Protein AF-0000000072521120 (afdb_homodimer)

Sequence (700 aa):
MDTCRVCGDGNAKTHYGVVTCFGCKGFFRRTLKRPSEYQCRHNGTCVVDRHERNSCRYCRFKRCIEVGMDPKAVRPDRDATGRHYQGRQRRSKLSNDDEGEIDAEWIRKLPVEMRTTLMQISNIDLMVGGGDVNIDGTMLYPLNFTSIRHVLEDPSVLDGKRTEMRYDSFREVEPSELQAIAHRNLISAIDWVDHLFDIMDIQNLDDKIVTVKHCFAPLMVFCFSVITAKNTNKHDIVTLCNYGYVRRDCDVRWNEPYHFGNRLAERALDELISPFRRMNIKEEEAALMKAIIIANPYIKGLSVEASETIADMRDRIQETLYHVVRETHPKEVASSRFGNLLLFIPSVMLMDTCRVCGDGNAKTHYGVVTCFGCKGFFRRTLKRPSEYQCRHNGTCVVDRHERNSCRYCRFKRCIEVGMDPKAVRPDRDATGRHYQGRQRRSKLSNDDEGEIDAEWIRKLPVEMRTTLMQISNIDLMVGGGDVNIDGTMLYPLNFTSIRHVLEDPSVLDGKRTEMRYDSFREVEPSELQAIAHRNLISAIDWVDHLFDIMDIQNLDDKIVTVKHCFAPLMVFCFSVITAKNTNKHDIVTLCNYGYVRRDCDVRWNEPYHFGNRLAERALDELISPFRRMNIKEEEAALMKAIIIANPYIKGLSVEASETIADMRDRIQETLYHVVRETHPKEVASSRFGNLLLFIPSVML

pLDDT: mean 84.59, std 17.09, range [26.22, 98.31]

Foldseek 3Di:
DDAAQQARHPPFDDDQRGTHALLLNLLLLLCLVPVPQFDDPVRLPDHRHPVCVLVGSNNSNVSCVVRPRHPVSNPDPVCVPDPVCVVVVVVVPPDPPPPPCCVPPLLVVDRPLLSVLLVLLLVLVCDLQAWQEADFLLVQDDQPDDALLRCLVPVCSCVNPQHHQDWDAPAADDQSSVRSLLNNLLVSLLSSLVSLCVSSVNDDSQQSRLLSVQLSQLLQLLVQLLCCLQPDPDQFWTITRRHHIHGQCNQVVDPPNDSCHPSSSVLSSVQGNVVCNVLVDDPSLSSLLSLLSSLALPRPPHDSSSSSSSVSSNVSSLVSNLSVLVSVDPVVCSVVVSVVSNVCSVSSSD/DDAAQQARHPPFDDAQRGTHALLLNLLLLLCLVPVPQFDDPVRLPDHRHPVCVLVGSNNSNVSCVVRPRHPVSNPDVVCVPDPVCVVVVVVVPPPPPPPPCCVPPLLVVDRPLLSVLLVLLLVLVVDLQAWQEADFLLVQDDAPDDALLVCLVPVCSCPNPQHHQDWAAPAADDQSSVRSLLRNLLVSLLSSLVSLCVSSVNDDSQQSRLLSVQLSQLLQLLVQLLCCLQPDPDLFWTITRRHHIHGQCNQVVDPPNDSCHPSSSVLSSVQGNVVCNVLVDDSSLSSLLSLLSSLALPRPPHDSSSSSSSVSVNVSSLVSNLSVLVSVDPVVCSVVSSVVSNVCSVSSSD

Structure (mmCIF, N/CA/C/O backbone):
data_AF-0000000072521120-model_v1
#
loop_
_entity.id
_entity.type
_entity.pdbx_description
1 polymer 'Zinc finger, C4 type'
#
loop_
_atom_site.group_PDB
_atom_site.id
_atom_site.type_symbol
_atom_site.label_atom_id
_atom_site.label_alt_id
_atom_site.label_comp_id
_atom_site.label_asym_id
_atom_site.label_entity_id
_atom_site.label_seq_id
_atom_site.pdbx_PDB_ins_code
_atom_site.Cartn_x
_atom_site.Cartn_y
_atom_site.Cartn_z
_atom_site.occupancy
_atom_site.B_iso_or_equiv
_atom_site.auth_seq_id
_atom_site.auth_comp_id
_atom_site.auth_asym_id
_atom_site.auth_atom_id
_atom_site.pdbx_PDB_model_num
ATOM 1 N N . MET A 1 1 ? -30.562 6.742 11.211 1 55.25 1 MET A N 1
ATOM 2 C CA . MET A 1 1 ? -29.406 7.637 11.258 1 55.25 1 MET A CA 1
ATOM 3 C C . MET A 1 1 ? -29.422 8.594 10.07 1 55.25 1 MET A C 1
ATOM 5 O O . MET A 1 1 ? -29.766 8.211 8.953 1 55.25 1 MET A O 1
ATOM 9 N N . ASP A 1 2 ? -29.453 9.953 10.289 1 78.75 2 ASP A N 1
ATOM 10 C CA . ASP A 1 2 ? -29.672 10.961 9.258 1 78.75 2 ASP A CA 1
ATOM 11 C C . ASP A 1 2 ? -28.562 10.938 8.211 1 78.75 2 ASP A C 1
ATOM 13 O O . ASP A 1 2 ? -27.406 10.609 8.531 1 78.75 2 ASP A O 1
ATOM 17 N N . THR A 1 3 ? -28.969 10.977 6.941 1 90.38 3 THR A N 1
ATOM 18 C CA . THR A 1 3 ? -28.047 10.93 5.809 1 90.38 3 THR A CA 1
ATOM 19 C C . THR A 1 3 ? -27.609 12.344 5.418 1 90.38 3 THR A C 1
ATOM 21 O O . THR A 1 3 ? -28.359 13.297 5.555 1 90.38 3 THR A O 1
ATOM 24 N N . CYS A 1 4 ? -26.375 12.461 5.008 1 91.94 4 CYS A N 1
ATOM 25 C CA . CYS A 1 4 ? -25.797 13.734 4.574 1 91.94 4 CYS A CA 1
ATOM 26 C C . CYS A 1 4 ? -26.547 14.273 3.354 1 91.94 4 CYS A C 1
ATOM 28 O O . CYS A 1 4 ? -26.656 13.578 2.34 1 91.94 4 CYS A O 1
ATOM 30 N N . ARG A 1 5 ? -27.047 15.43 3.414 1 93.38 5 ARG A N 1
ATOM 31 C CA . ARG A 1 5 ? -27.797 16.016 2.316 1 93.38 5 ARG A CA 1
ATOM 32 C C . ARG A 1 5 ? -26.891 16.359 1.143 1 93.38 5 ARG A C 1
ATOM 34 O O . ARG A 1 5 ? -27.359 16.578 0.023 1 93.38 5 ARG A O 1
ATOM 41 N N . VAL A 1 6 ? -25.625 16.375 1.412 1 93.06 6 VAL A N 1
ATOM 42 C CA . VAL A 1 6 ? -24.672 16.734 0.365 1 93.06 6 VAL A CA 1
ATOM 43 C C . VAL A 1 6 ? -24.234 15.484 -0.389 1 93.06 6 VAL A C 1
ATOM 45 O O . VAL A 1 6 ? -24.422 15.391 -1.605 1 93.06 6 VAL A O 1
ATOM 48 N N . CYS A 1 7 ? -23.766 14.555 0.332 1 89.69 7 CYS A N 1
ATOM 49 C CA . CYS A 1 7 ? -23.156 13.414 -0.343 1 89.69 7 CYS A CA 1
ATOM 50 C C . CYS A 1 7 ? -23.906 12.133 -0.027 1 89.69 7 CYS A C 1
ATOM 52 O O . CYS A 1 7 ? -23.625 11.078 -0.601 1 89.69 7 CYS A O 1
ATOM 54 N N . GLY A 1 8 ? -24.812 12.102 0.918 1 88.12 8 GLY A N 1
ATOM 55 C CA . GLY A 1 8 ? -25.609 10.93 1.221 1 88.12 8 GLY A CA 1
ATOM 56 C C . GLY A 1 8 ? -24.969 10 2.232 1 88.12 8 GLY A C 1
ATOM 57 O O . GLY A 1 8 ? -25.516 8.953 2.561 1 88.12 8 GLY A O 1
ATOM 58 N N . ASP A 1 9 ? -23.875 10.422 2.812 1 84 9 ASP A N 1
ATOM 59 C CA . ASP A 1 9 ? -23.188 9.594 3.791 1 84 9 ASP A CA 1
ATOM 60 C C . ASP A 1 9 ? -23.969 9.516 5.102 1 84 9 ASP A C 1
ATOM 62 O O . ASP A 1 9 ? -24.812 10.367 5.371 1 84 9 ASP A O 1
ATOM 66 N N . GLY A 1 10 ? -23.734 8.469 5.875 1 78.44 10 GLY A N 1
ATOM 67 C CA . GLY A 1 10 ? -24.438 8.289 7.137 1 78.44 10 GLY A CA 1
ATOM 68 C C . GLY A 1 10 ? -23.844 9.109 8.273 1 78.44 10 GLY A C 1
ATOM 69 O O . GLY A 1 10 ? -23.016 9.984 8.039 1 78.44 10 GLY A O 1
ATOM 70 N N . ASN A 1 11 ? -24.438 9 9.461 1 75.25 11 ASN A N 1
ATOM 71 C CA . ASN A 1 11 ? -23.984 9.648 10.688 1 75.25 11 ASN A CA 1
ATOM 72 C C . ASN A 1 11 ? -23.969 11.164 10.539 1 75.25 11 ASN A C 1
ATOM 74 O O . ASN A 1 11 ? -23.016 11.82 10.977 1 75.25 11 ASN A O 1
ATOM 78 N N . ALA A 1 12 ? -24.906 11.594 9.758 1 86.56 12 ALA A N 1
ATOM 79 C CA . ALA A 1 12 ? -24.984 13.031 9.492 1 86.56 12 ALA A CA 1
ATOM 80 C C . ALA A 1 12 ? -25.609 13.766 10.672 1 86.56 12 ALA A C 1
ATOM 82 O O . ALA A 1 12 ? -26.422 13.203 11.398 1 86.56 12 ALA A O 1
ATOM 83 N N . LYS A 1 13 ? -25.141 14.93 11 1 86.88 13 LYS A N 1
ATOM 84 C CA . LYS A 1 13 ? -25.688 15.859 11.992 1 86.88 13 LYS A CA 1
ATOM 85 C C . LYS A 1 13 ? -25.906 17.234 11.375 1 86.88 13 LYS A C 1
ATOM 87 O O . LYS A 1 13 ? -25.578 17.469 10.219 1 86.88 13 LYS A O 1
ATOM 92 N N . THR A 1 14 ? -26.562 18 12.109 1 89.38 14 THR A N 1
ATOM 93 C CA . THR A 1 14 ? -26.828 19.344 11.594 1 89.38 14 THR A CA 1
ATOM 94 C C . THR A 1 14 ? -25.594 20.219 11.688 1 89.38 14 THR A C 1
ATOM 96 O O . THR A 1 14 ? -25.078 20.469 12.781 1 89.38 14 THR A O 1
ATOM 99 N N . HIS A 1 15 ? -25.109 20.578 10.562 1 87.56 15 HIS A N 1
ATOM 100 C CA . HIS A 1 15 ? -23.984 21.5 10.43 1 87.56 15 HIS A CA 1
ATOM 101 C C . HIS A 1 15 ? -24.344 22.656 9.508 1 87.56 15 HIS A C 1
ATOM 103 O O . HIS A 1 15 ? -24.797 22.453 8.383 1 87.56 15 HIS A O 1
ATOM 109 N N . TYR A 1 16 ? -24.109 23.828 10.016 1 90.81 16 TYR A N 1
ATOM 110 C CA . TYR A 1 16 ? -24.328 25.047 9.234 1 90.81 16 TYR A CA 1
ATOM 111 C C . TYR A 1 16 ? -25.734 25.078 8.664 1 90.81 16 TYR A C 1
ATOM 113 O O . TYR A 1 16 ? -25.938 25.406 7.492 1 90.81 16 TYR A O 1
ATOM 121 N N . GLY A 1 17 ? -26.656 24.594 9.398 1 88.62 17 GLY A N 1
ATOM 122 C CA . GLY A 1 17 ? -28.062 24.75 9.078 1 88.62 17 GLY A CA 1
ATOM 123 C C . GLY A 1 17 ? -28.656 23.562 8.359 1 88.62 17 GLY A C 1
ATOM 124 O O . GLY A 1 17 ? -29.859 23.516 8.117 1 88.62 17 GLY A O 1
ATOM 125 N N . VAL A 1 18 ? -27.734 22.656 7.996 1 92.94 18 VAL A N 1
ATOM 126 C CA . VAL A 1 18 ? -28.234 21.531 7.211 1 92.94 18 VAL A CA 1
ATOM 127 C C . VAL A 1 18 ? -27.641 20.219 7.754 1 92.94 18 VAL A C 1
ATOM 129 O O . VAL A 1 18 ? -26.578 20.219 8.367 1 92.94 18 VAL A O 1
ATOM 132 N N . VAL A 1 19 ? -28.375 19.156 7.578 1 92.69 19 VAL A N 1
ATOM 133 C CA . VAL A 1 19 ? -27.891 17.844 7.98 1 92.69 19 VAL A CA 1
ATOM 134 C C . VAL A 1 19 ? -26.812 17.359 7.008 1 92.69 19 VAL A C 1
ATOM 136 O O . VAL A 1 19 ? -27.094 17.062 5.848 1 92.69 19 VAL A O 1
ATOM 139 N N . THR A 1 20 ? -25.516 17.328 7.488 1 91.44 20 THR A N 1
ATOM 140 C CA . THR A 1 20 ? -24.406 16.922 6.648 1 91.44 20 THR A CA 1
ATOM 141 C C . THR A 1 20 ? -23.438 16.031 7.434 1 91.44 20 THR A C 1
ATOM 143 O O . THR A 1 20 ? -23.453 16.031 8.664 1 91.44 20 THR A O 1
ATOM 146 N N . CYS A 1 21 ? -22.75 15.25 6.711 1 86.69 21 CYS A N 1
ATOM 147 C CA . CYS A 1 21 ? -21.719 14.445 7.359 1 86.69 21 CYS A CA 1
ATOM 148 C C . CYS A 1 21 ? -20.531 15.312 7.773 1 86.69 21 CYS A C 1
ATOM 150 O O . CYS A 1 21 ? -20.438 16.484 7.391 1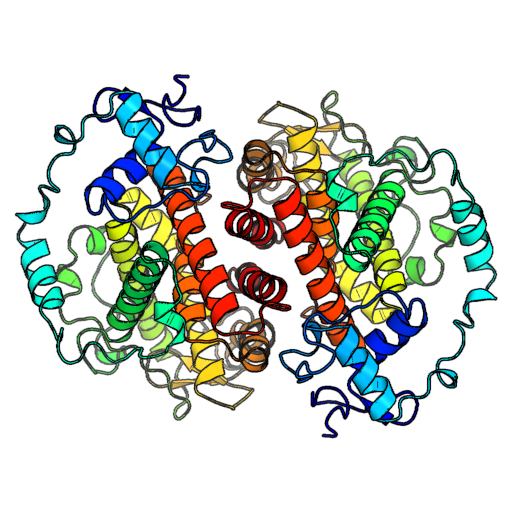 86.69 21 CYS A O 1
ATOM 152 N N . PHE A 1 22 ? -19.609 14.781 8.562 1 80.31 22 PHE A N 1
ATOM 153 C CA . PHE A 1 22 ? -18.5 15.562 9.086 1 80.31 22 PHE A CA 1
ATOM 154 C C . PHE A 1 22 ? -17.484 15.867 7.98 1 80.31 22 PHE A C 1
ATOM 156 O O . PHE A 1 22 ? -16.812 16.891 8.023 1 80.31 22 PHE A O 1
ATOM 163 N N . GLY A 1 23 ? -17.46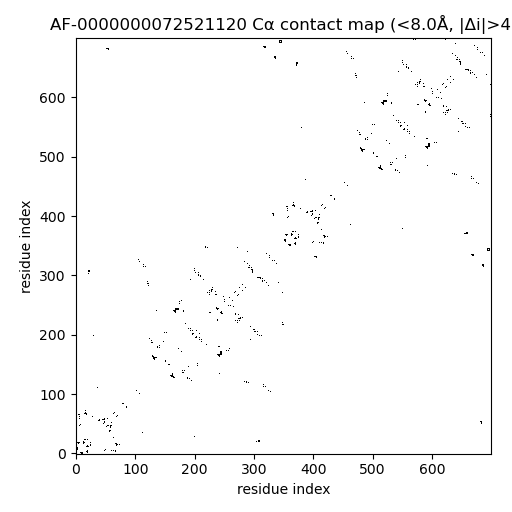9 15.008 6.988 1 81.25 23 GLY A N 1
ATOM 164 C CA . GLY A 1 23 ? -16.625 15.281 5.84 1 81.25 23 GLY A CA 1
ATOM 165 C C . GLY A 1 23 ? -17.031 16.531 5.074 1 81.25 23 GLY A C 1
ATOM 166 O O . GLY A 1 23 ? -16.203 17.391 4.793 1 81.25 23 GLY A O 1
ATOM 167 N N . CYS A 1 24 ? -18.266 16.578 4.777 1 87.25 24 CYS A N 1
ATOM 168 C CA . CYS A 1 24 ? -18.781 17.719 4.035 1 87.25 24 CYS A CA 1
ATOM 169 C C . CYS A 1 24 ? -18.719 18.984 4.879 1 87.25 24 CYS A C 1
ATOM 171 O O . CYS A 1 24 ? -18.516 20.078 4.355 1 87.25 24 CYS A O 1
ATOM 173 N N . LYS A 1 25 ? -18.922 18.812 6.223 1 84.62 25 LYS A N 1
ATOM 174 C CA . LYS A 1 25 ? -18.75 19.953 7.117 1 84.62 25 LYS A CA 1
ATOM 175 C C . LYS A 1 25 ? -17.359 20.562 6.98 1 84.62 25 LYS A C 1
ATOM 177 O O . LYS A 1 25 ? -17.219 21.766 6.75 1 84.62 25 LYS A O 1
ATOM 182 N N . GLY A 1 26 ? -16.391 19.719 7.129 1 80 26 GLY A N 1
ATOM 183 C CA . GLY A 1 26 ? -15.023 20.188 7.035 1 80 26 GLY A CA 1
ATOM 184 C C . GLY A 1 26 ? -14.672 20.75 5.664 1 80 26 GLY A C 1
ATOM 185 O O . GLY A 1 26 ? -13.984 21.766 5.559 1 80 26 GLY A O 1
ATOM 186 N N . PHE A 1 27 ? -15.164 20.016 4.66 1 85.5 27 PHE A N 1
ATOM 187 C CA . PHE A 1 27 ? -14.922 20.453 3.291 1 85.5 27 PHE A CA 1
ATOM 188 C C . PHE A 1 27 ? -15.477 21.859 3.064 1 85.5 27 PHE A C 1
ATOM 190 O O . PHE A 1 27 ? -14.789 22.719 2.498 1 85.5 27 PHE A O 1
ATOM 197 N N . PHE A 1 28 ? -16.719 22.094 3.496 1 87.69 28 PHE A N 1
ATOM 198 C CA . PHE A 1 28 ? -17.391 23.375 3.314 1 87.69 28 PHE A CA 1
ATOM 199 C C . PHE A 1 28 ? -16.609 24.484 4.012 1 87.69 28 PHE A C 1
ATOM 201 O O . PHE A 1 28 ? -16.375 25.547 3.424 1 87.69 28 PHE A O 1
ATOM 208 N N . ARG A 1 29 ? -16.172 24.203 5.168 1 81.5 29 ARG A N 1
ATOM 209 C CA . ARG A 1 29 ? -15.438 25.188 5.957 1 81.5 29 ARG A CA 1
ATOM 210 C C . ARG A 1 29 ? -14.117 25.547 5.281 1 81.5 29 ARG A C 1
ATOM 212 O O . ARG A 1 29 ? -13.766 26.719 5.184 1 81.5 29 ARG A O 1
ATOM 219 N N . ARG A 1 30 ? -13.445 24.578 4.809 1 75.31 30 ARG A N 1
ATOM 220 C CA . ARG A 1 30 ? -12.148 24.797 4.184 1 75.31 30 ARG A CA 1
ATOM 221 C C . ARG A 1 30 ? -12.297 25.531 2.852 1 75.31 30 ARG A C 1
ATOM 223 O O . ARG A 1 30 ? -11.461 26.375 2.5 1 75.31 30 ARG A O 1
ATOM 230 N N . THR A 1 31 ? -13.344 25.141 2.184 1 81.94 31 THR A N 1
ATOM 231 C CA . THR A 1 31 ? -13.531 25.703 0.853 1 81.94 31 THR A CA 1
ATOM 232 C C . THR A 1 31 ? -13.906 27.172 0.939 1 81.94 31 THR A C 1
ATOM 234 O O . THR A 1 31 ? -13.547 27.969 0.065 1 81.94 31 THR A O 1
ATOM 237 N N . LEU A 1 32 ? -14.625 27.531 2.01 1 82.75 32 LEU A N 1
ATOM 238 C CA . LEU A 1 32 ? -15.047 28.922 2.189 1 82.75 32 LEU A CA 1
ATOM 239 C C . LEU A 1 32 ? -13.844 29.828 2.365 1 82.75 32 LEU A C 1
ATOM 241 O O . LEU A 1 32 ? -13.93 31.031 2.113 1 82.75 32 LEU A O 1
ATOM 245 N N . LYS A 1 33 ? -12.797 29.219 2.846 1 70.88 33 LYS A N 1
ATOM 246 C CA . LYS A 1 33 ? -11.586 30.016 3.012 1 70.88 33 LYS A CA 1
ATOM 247 C C . LYS A 1 33 ? -10.945 30.328 1.661 1 70.88 33 LYS A C 1
ATOM 249 O O . LYS A 1 33 ? -10.188 31.281 1.538 1 70.88 33 LYS A O 1
ATOM 254 N N . ARG A 1 34 ? -11.242 29.484 0.714 1 69.69 34 ARG A N 1
ATOM 255 C CA . ARG A 1 34 ? -10.734 29.688 -0.639 1 69.69 34 ARG A CA 1
ATOM 256 C C . ARG A 1 34 ? -11.766 29.266 -1.68 1 69.69 34 ARG A C 1
ATOM 258 O O . ARG A 1 34 ? -11.531 28.328 -2.453 1 69.69 34 ARG A O 1
ATOM 265 N N . PRO A 1 35 ? -12.773 29.969 -1.881 1 62.53 35 PRO A N 1
ATOM 266 C CA . PRO A 1 35 ? -13.914 29.531 -2.684 1 62.53 35 PRO A CA 1
ATOM 267 C C . PRO A 1 35 ? -13.594 29.453 -4.176 1 62.53 35 PRO A C 1
ATOM 269 O O . PRO A 1 35 ? -14.211 28.672 -4.906 1 62.53 35 PRO A O 1
ATOM 272 N N . SER A 1 36 ? -12.695 30.203 -4.543 1 62.44 36 SER A N 1
ATOM 273 C CA . SER A 1 36 ? -12.453 30.328 -5.98 1 62.44 36 SER A CA 1
ATOM 274 C C . SER A 1 36 ? -11.406 29.328 -6.449 1 62.44 36 SER A C 1
ATOM 276 O O . SER A 1 36 ? -11.039 29.312 -7.625 1 62.44 36 SER A O 1
ATOM 278 N N . GLU A 1 37 ? -11.195 28.438 -5.656 1 69.69 37 GLU A N 1
ATOM 279 C CA . GLU A 1 37 ? -10.023 27.609 -5.969 1 69.69 37 GLU A CA 1
ATOM 280 C C . GLU A 1 37 ? -10.406 26.391 -6.801 1 69.69 37 GLU A C 1
ATOM 282 O O . GLU A 1 37 ? -9.578 25.844 -7.523 1 69.69 37 GLU A O 1
ATOM 287 N N . TYR A 1 38 ? -11.797 26.141 -6.914 1 74 38 TYR A N 1
ATOM 288 C CA . TYR A 1 38 ? -12.156 24.859 -7.527 1 74 38 TYR A CA 1
ATOM 289 C C . TYR A 1 38 ? -12.906 25.078 -8.836 1 74 38 TYR A C 1
ATOM 291 O O . TYR A 1 38 ? -13.703 26.016 -8.953 1 74 38 TYR A O 1
ATOM 299 N N . GLN A 1 39 ? -12.461 24.375 -9.914 1 75.69 39 GLN A N 1
ATOM 300 C CA . GLN A 1 39 ? -13.148 24.359 -11.195 1 75.69 39 GLN A CA 1
ATOM 301 C C . GLN A 1 39 ? -13.57 22.953 -11.586 1 75.69 39 GLN A C 1
ATOM 303 O O . GLN A 1 39 ? -12.883 21.984 -11.258 1 75.69 39 GLN A O 1
ATOM 308 N N . CYS A 1 40 ? -14.812 22.859 -12.203 1 80.56 40 CYS A N 1
ATOM 309 C CA . CYS A 1 40 ? -15.312 21.562 -12.617 1 80.56 40 CYS A CA 1
ATOM 310 C C . CYS A 1 40 ? -15.07 21.328 -14.102 1 80.56 40 CYS A C 1
ATOM 312 O O . CYS A 1 40 ? -15.367 22.188 -14.93 1 80.56 40 CYS A O 1
ATOM 314 N N . ARG A 1 41 ? -14.625 20.203 -14.469 1 69.69 41 ARG A N 1
ATOM 315 C CA . ARG A 1 41 ? -14.352 19.844 -15.852 1 69.69 41 ARG A CA 1
ATOM 316 C C . ARG A 1 41 ? -15.617 19.375 -16.562 1 69.69 41 ARG A C 1
ATOM 318 O O . ARG A 1 41 ? -15.633 19.25 -17.781 1 69.69 41 ARG A O 1
ATOM 325 N N . HIS A 1 42 ? -16.625 19.094 -15.828 1 75.69 42 HIS A N 1
ATOM 326 C CA . HIS A 1 42 ? -17.859 18.547 -16.391 1 75.69 42 HIS A CA 1
ATOM 327 C C . HIS A 1 42 ? -19.016 19.547 -16.281 1 75.69 42 HIS A C 1
ATOM 329 O O . HIS A 1 42 ? -20.172 19.156 -16.125 1 75.69 42 HIS A O 1
ATOM 335 N N . ASN A 1 43 ? -18.625 20.688 -16.266 1 80.56 43 ASN A N 1
ATOM 336 C CA . ASN A 1 43 ? -19.562 21.797 -16.297 1 80.56 43 ASN A CA 1
ATOM 337 C C . ASN A 1 43 ? -20.5 21.766 -15.094 1 80.56 43 ASN A C 1
ATOM 339 O O . ASN A 1 43 ? -21.703 22.031 -15.227 1 80.56 43 ASN A O 1
ATOM 343 N N . GLY A 1 44 ? -20.031 21.234 -14.031 1 80.62 44 GLY A N 1
ATOM 344 C CA . GLY A 1 44 ? -20.75 21.328 -12.781 1 80.62 44 GLY A CA 1
ATOM 345 C C . GLY A 1 44 ? -21.828 20.266 -12.633 1 80.62 44 GLY A C 1
ATOM 346 O O . GLY A 1 44 ? -22.797 20.453 -11.898 1 80.62 44 GLY A O 1
ATOM 347 N N . THR A 1 45 ? -21.719 19.188 -13.312 1 82.19 45 THR A N 1
ATOM 348 C CA . THR A 1 45 ? -22.766 18.172 -13.289 1 82.19 45 THR A CA 1
ATOM 349 C C . THR A 1 45 ? -22.25 16.859 -12.695 1 82.19 45 THR A C 1
ATOM 351 O O . THR A 1 45 ? -22.828 15.805 -12.93 1 82.19 45 THR A O 1
ATOM 354 N N . CYS A 1 46 ? -21.203 17.031 -11.914 1 81.12 46 CYS A N 1
ATOM 355 C CA . CYS A 1 46 ? -20.641 15.812 -11.336 1 81.12 46 CYS A CA 1
ATOM 356 C C . CYS A 1 46 ? -21.531 15.266 -10.227 1 81.12 46 CYS A C 1
ATOM 358 O O . CYS A 1 46 ? -22.219 16.031 -9.539 1 81.12 46 CYS A O 1
ATOM 360 N N . VAL A 1 47 ? -21.609 13.945 -10.156 1 81.56 47 VAL A N 1
ATOM 361 C CA . VAL A 1 47 ? -22.375 13.289 -9.109 1 81.56 47 VAL A CA 1
ATOM 362 C C . VAL A 1 47 ? -21.625 13.383 -7.781 1 81.56 47 VAL A C 1
ATOM 364 O O . VAL A 1 47 ? -20.422 13.125 -7.723 1 81.56 47 VAL A O 1
ATOM 367 N N . VAL A 1 48 ? -22.359 13.875 -6.777 1 86.44 48 VAL A N 1
ATOM 368 C CA . VAL A 1 48 ? -21.781 13.977 -5.438 1 86.44 48 VAL A CA 1
ATOM 369 C C . VAL A 1 48 ? -22.453 12.953 -4.52 1 86.44 48 VAL A C 1
ATOM 371 O O . VAL A 1 48 ? -23.516 13.219 -3.945 1 86.44 48 VAL A O 1
ATOM 374 N N . ASP A 1 49 ? -21.844 11.797 -4.43 1 82.75 49 ASP A N 1
ATOM 375 C CA . ASP A 1 49 ? -22.344 10.773 -3.512 1 82.75 49 ASP A CA 1
ATOM 376 C C . ASP A 1 49 ? -21.266 10.336 -2.533 1 82.75 49 ASP A C 1
ATOM 378 O O . ASP A 1 49 ? -20.172 10.906 -2.512 1 82.75 49 ASP A O 1
ATOM 382 N N . ARG A 1 50 ? -21.672 9.484 -1.662 1 76.62 50 ARG A N 1
ATOM 383 C CA . ARG A 1 50 ? -20.812 9.07 -0.556 1 76.62 50 ARG A CA 1
ATOM 384 C C . ARG A 1 50 ? -19.5 8.508 -1.067 1 76.62 50 ARG A C 1
ATOM 386 O O . ARG A 1 50 ? -18.453 8.656 -0.415 1 76.62 50 ARG A O 1
ATOM 393 N N . HIS A 1 51 ? -19.562 8.062 -2.236 1 67.62 51 HIS A N 1
ATOM 394 C CA . HIS A 1 51 ? -18.375 7.375 -2.74 1 67.62 51 HIS A CA 1
ATOM 395 C C . HIS A 1 51 ? -17.547 8.289 -3.633 1 67.62 51 HIS A C 1
ATOM 397 O O . HIS A 1 51 ? -16.344 8.062 -3.82 1 67.62 51 HIS A O 1
ATOM 403 N N . GLU A 1 52 ? -18.203 9.391 -4.16 1 69.75 52 GLU A N 1
ATOM 404 C CA . GLU A 1 52 ? -17.531 10.219 -5.156 1 69.75 52 GLU A CA 1
ATOM 405 C C . GLU A 1 52 ? -17.453 11.672 -4.703 1 69.75 52 GLU A C 1
ATOM 407 O O . GLU A 1 52 ? -17.234 12.57 -5.52 1 69.75 52 GLU A O 1
ATOM 412 N N . ARG A 1 53 ? -17.656 11.875 -3.484 1 75.38 53 ARG A N 1
ATOM 413 C CA . ARG A 1 53 ? -17.766 13.258 -3.027 1 75.38 53 ARG A CA 1
ATOM 414 C C . ARG A 1 53 ? -16.438 14 -3.182 1 75.38 53 ARG A C 1
ATOM 416 O O . ARG A 1 53 ? -16.422 15.227 -3.227 1 75.38 53 ARG A O 1
ATOM 423 N N . ASN A 1 54 ? -15.367 13.266 -3.385 1 71.62 54 ASN A N 1
ATOM 424 C CA . ASN A 1 54 ? -14.062 13.914 -3.5 1 71.62 54 ASN A CA 1
ATOM 425 C C . ASN A 1 54 ? -13.625 14.039 -4.957 1 71.62 54 ASN A C 1
ATOM 427 O O . ASN A 1 54 ? -12.547 14.57 -5.242 1 71.62 54 ASN A O 1
ATOM 431 N N . SER A 1 55 ? -14.531 13.664 -5.824 1 72 55 SER A N 1
ATOM 432 C CA . SER A 1 55 ? -14.188 13.688 -7.242 1 72 55 SER A CA 1
ATOM 433 C C . SER A 1 55 ? -14.18 15.109 -7.793 1 72 55 SER A C 1
ATOM 435 O O . SER A 1 55 ? -13.312 15.461 -8.594 1 72 55 SER A O 1
ATOM 437 N N . CYS A 1 56 ? -15.148 15.828 -7.43 1 77.12 56 CYS A N 1
ATOM 438 C CA . CYS A 1 56 ? -15.266 17.203 -7.922 1 77.12 56 CYS A CA 1
ATOM 439 C C . CYS A 1 56 ? -15.57 18.156 -6.781 1 77.12 56 CYS A C 1
ATOM 441 O O . CYS A 1 56 ? -16.734 18.328 -6.398 1 77.12 56 CYS A O 1
ATOM 443 N N . ARG A 1 57 ? -14.461 18.797 -6.402 1 78.62 57 ARG A N 1
ATOM 444 C CA . ARG A 1 57 ? -14.609 19.719 -5.27 1 78.62 57 ARG A CA 1
ATOM 445 C C . ARG A 1 57 ? -15.539 20.875 -5.613 1 78.62 57 ARG A C 1
ATOM 447 O O . ARG A 1 57 ? -16.25 21.391 -4.742 1 78.62 57 ARG A O 1
ATOM 454 N N . TYR A 1 58 ? -15.531 21.203 -6.887 1 83.81 58 TYR A N 1
ATOM 455 C CA . TYR A 1 58 ? -16.422 22.281 -7.328 1 83.81 58 TYR A CA 1
ATOM 456 C C . TYR A 1 58 ? -17.875 21.875 -7.152 1 83.81 58 TYR A C 1
ATOM 458 O O . TYR A 1 58 ? -18.656 22.609 -6.543 1 83.81 58 TYR A O 1
ATOM 466 N N . CYS A 1 59 ? -18.172 20.734 -7.652 1 87.94 59 CYS A N 1
ATOM 467 C CA . CYS A 1 59 ? -19.547 20.281 -7.605 1 87.94 59 CYS A CA 1
ATOM 468 C C . CYS A 1 59 ? -19.969 19.953 -6.172 1 87.94 59 CYS A C 1
ATOM 470 O O . CYS A 1 59 ? -21.125 20.156 -5.805 1 87.94 59 CYS A O 1
ATOM 472 N N . ARG A 1 60 ? -19 19.5 -5.387 1 89.75 60 ARG A N 1
ATOM 473 C CA . ARG A 1 60 ? -19.281 19.234 -3.98 1 89.75 60 ARG A CA 1
ATOM 474 C C . ARG A 1 60 ? -19.641 20.531 -3.25 1 89.75 60 ARG A C 1
ATOM 476 O O . ARG A 1 60 ? -20.594 20.562 -2.477 1 89.75 60 ARG A O 1
ATOM 483 N N . PHE A 1 61 ? -18.984 21.562 -3.566 1 90.38 61 PHE A N 1
ATOM 484 C CA . PHE A 1 61 ? -19.25 22.859 -2.938 1 90.38 61 PHE A CA 1
ATOM 485 C C . PHE A 1 61 ? -20.578 23.422 -3.418 1 90.38 61 PHE A C 1
ATOM 487 O O . PHE A 1 61 ? -21.375 23.938 -2.619 1 90.38 61 PHE A O 1
ATOM 494 N N . LYS A 1 62 ? -20.656 23.312 -4.652 1 90.94 62 LYS A N 1
ATOM 495 C CA . LYS A 1 62 ? -21.922 23.75 -5.23 1 90.94 62 LYS A CA 1
ATOM 496 C C . LYS A 1 62 ? -23.109 23.062 -4.551 1 90.94 62 LYS A C 1
ATOM 498 O O . LYS A 1 62 ? -24.109 23.703 -4.23 1 90.94 62 LYS A O 1
ATOM 503 N N . ARG A 1 63 ? -22.953 21.828 -4.336 1 93.56 63 ARG A N 1
ATOM 504 C CA . ARG A 1 63 ? -24 21.062 -3.684 1 93.56 63 ARG A CA 1
ATOM 505 C C . ARG A 1 63 ? -24.203 21.516 -2.244 1 93.56 63 ARG A C 1
ATOM 507 O O . ARG A 1 63 ? -25.328 21.547 -1.748 1 93.56 63 ARG A O 1
ATOM 514 N N . CYS A 1 64 ? -23.141 21.828 -1.606 1 93.31 64 CYS A N 1
ATOM 515 C CA . CYS A 1 64 ? -23.234 22.344 -0.246 1 93.31 64 CYS A CA 1
ATOM 516 C C . CYS A 1 64 ? -24.109 23.594 -0.191 1 93.31 64 CYS A C 1
ATOM 518 O O . CYS A 1 64 ? -24.953 23.719 0.694 1 93.31 64 CYS A O 1
ATOM 520 N N . ILE A 1 65 ? -23.953 24.406 -1.198 1 92.31 65 ILE A N 1
ATOM 521 C CA . ILE A 1 65 ? -24.703 25.656 -1.263 1 92.31 65 ILE A CA 1
ATOM 522 C C . ILE A 1 65 ? -26.156 25.344 -1.636 1 92.31 65 ILE A C 1
ATOM 524 O O . ILE A 1 65 ? -27.094 25.906 -1.05 1 92.31 65 ILE A O 1
ATOM 528 N N . GLU A 1 66 ? -26.312 24.469 -2.449 1 94.06 66 GLU A N 1
ATOM 529 C CA . GLU A 1 66 ? -27.641 24.125 -2.973 1 94.06 66 GLU A CA 1
ATOM 530 C C . GLU A 1 66 ? -28.516 23.531 -1.883 1 94.06 66 GLU A C 1
ATOM 532 O O . GLU A 1 66 ? -29.734 23.766 -1.863 1 94.06 66 GLU A O 1
ATOM 537 N N . VAL A 1 67 ? -27.906 22.812 -1.055 1 94.12 67 VAL A N 1
ATOM 538 C CA . VAL A 1 67 ? -28.719 22.141 -0.037 1 94.12 67 VAL A CA 1
ATOM 539 C C . VAL A 1 67 ? -28.969 23.094 1.132 1 94.12 67 VAL A C 1
ATOM 541 O O . VAL A 1 67 ? -29.719 22.766 2.051 1 94.12 67 VAL A O 1
ATOM 544 N N . GLY A 1 68 ? -28.297 24.188 1.188 1 91.94 68 GLY A N 1
ATOM 545 C CA . GLY A 1 68 ? -28.656 25.234 2.139 1 91.94 68 GLY A CA 1
ATOM 546 C C . GLY A 1 68 ? -27.625 25.438 3.221 1 91.94 68 GLY A C 1
ATOM 547 O O . GLY A 1 68 ? -27.922 25.984 4.285 1 91.94 68 GLY A O 1
ATOM 548 N N . MET A 1 69 ? -26.406 24.922 2.979 1 91.06 69 MET A N 1
ATOM 549 C CA . MET A 1 69 ? -25.391 25.203 3.979 1 91.06 69 MET A CA 1
ATOM 550 C C . MET A 1 69 ? -25.078 26.703 4.02 1 91.06 69 MET A C 1
ATOM 552 O O . MET A 1 69 ? -24.844 27.312 2.98 1 91.06 69 MET A O 1
ATOM 556 N N . ASP A 1 70 ? -25.062 27.25 5.191 1 88.62 70 ASP A N 1
ATOM 557 C CA . ASP A 1 70 ? -24.953 28.703 5.359 1 88.62 70 ASP A CA 1
ATOM 558 C C . ASP A 1 70 ? -23.5 29.109 5.578 1 88.62 70 ASP A C 1
ATOM 560 O O . ASP A 1 70 ? -22.906 28.812 6.617 1 88.62 70 ASP A O 1
ATOM 564 N N . PRO A 1 71 ? -22.922 29.812 4.648 1 85.31 71 PRO A N 1
ATOM 565 C CA . PRO A 1 71 ? -21.547 30.297 4.816 1 85.31 71 PRO A CA 1
ATOM 566 C C . PRO A 1 71 ? -21.375 31.203 6.027 1 85.31 71 PRO A C 1
ATOM 568 O O . PRO A 1 71 ? -20.297 31.266 6.625 1 85.31 71 PRO A O 1
ATOM 571 N N . LYS A 1 72 ? -22.406 31.922 6.363 1 79.62 72 LYS A N 1
ATOM 572 C CA . LYS A 1 72 ? -22.359 32.875 7.461 1 79.62 72 LYS A CA 1
ATOM 573 C C . LYS A 1 72 ? -22.312 32.156 8.812 1 79.62 72 LYS A C 1
ATOM 575 O O . LYS A 1 72 ? -21.922 32.75 9.82 1 79.62 72 LYS A O 1
ATOM 580 N N . ALA A 1 73 ? -22.797 30.969 8.703 1 74.69 73 ALA A N 1
ATOM 581 C CA . ALA A 1 73 ? -22.828 30.188 9.945 1 74.69 73 ALA A CA 1
ATOM 582 C C . ALA A 1 73 ? -21.422 29.703 10.32 1 74.69 73 ALA A C 1
ATOM 584 O O . ALA A 1 73 ? -21.219 29.219 11.438 1 74.69 73 ALA A O 1
ATOM 585 N N . VAL A 1 74 ? -20.688 29.844 9.352 1 72.31 74 VAL A N 1
ATOM 586 C CA . VAL A 1 74 ? -19.312 29.422 9.633 1 72.31 74 VAL A CA 1
ATOM 587 C C . VAL A 1 74 ? -18.594 30.484 10.445 1 72.31 74 VAL A C 1
ATOM 589 O O . VAL A 1 74 ? -18.469 31.625 10 1 72.31 74 VAL A O 1
ATOM 592 N N . ARG A 1 75 ? -18.609 30.344 11.875 1 59.66 75 ARG A N 1
ATOM 593 C CA . ARG A 1 75 ? -17.938 31.297 12.766 1 59.66 75 ARG A CA 1
ATOM 594 C C . ARG A 1 75 ? -16.516 31.562 12.312 1 59.66 75 ARG A C 1
ATOM 596 O O . ARG A 1 75 ? -15.797 30.641 11.922 1 59.66 75 ARG A O 1
ATOM 603 N N . PRO A 1 76 ? -16.359 32.875 12.102 1 51.25 76 PRO A N 1
ATOM 604 C CA . PRO A 1 76 ? -14.961 33.188 11.82 1 51.25 76 PRO A CA 1
ATOM 605 C C . PRO A 1 76 ? -14 32.531 12.812 1 51.25 76 PRO A C 1
ATOM 607 O O . PRO A 1 76 ? -14.391 32.219 13.93 1 51.25 76 PRO A O 1
ATOM 610 N N . ASP A 1 77 ? -13.125 31.875 12.383 1 47.22 77 ASP A N 1
ATOM 611 C CA . ASP A 1 77 ? -12.117 31.266 13.25 1 47.22 77 ASP A CA 1
ATOM 612 C C . ASP A 1 77 ? -11.883 32.125 14.492 1 47.22 77 ASP A C 1
ATOM 614 O O . ASP A 1 77 ? -11.539 33.312 14.391 1 47.22 77 ASP A O 1
ATOM 618 N N . ARG A 1 78 ? -12.836 32.281 15.508 1 35.34 78 ARG A N 1
ATOM 619 C CA . ARG A 1 78 ? -12.523 33 16.75 1 35.34 78 ARG A CA 1
ATOM 620 C C . ARG A 1 78 ? -11.016 33.031 17 1 35.34 78 ARG A C 1
ATOM 622 O O . ARG A 1 78 ? -10.508 33.938 17.641 1 35.34 78 ARG A O 1
ATOM 629 N N . ASP A 1 79 ? -10.523 31.844 16.969 1 33.97 79 ASP A N 1
ATOM 630 C CA . ASP A 1 79 ? -9.141 31.734 17.422 1 33.97 79 ASP A CA 1
ATOM 631 C C . ASP A 1 79 ? -8.211 32.594 16.578 1 33.97 79 ASP A C 1
ATOM 633 O O . ASP A 1 79 ? -6.988 32.5 16.688 1 33.97 79 ASP A O 1
ATOM 637 N N . ALA A 1 80 ? -8.602 33.406 15.578 1 32.62 80 ALA A N 1
ATOM 638 C CA . ALA A 1 80 ? -7.797 34.531 15.109 1 32.62 80 ALA A CA 1
ATOM 639 C C . ALA A 1 80 ? -7.465 35.469 16.266 1 32.62 80 ALA A C 1
ATOM 641 O O . ALA A 1 80 ? -6.59 36.344 16.141 1 32.62 80 ALA A O 1
ATOM 642 N N . THR A 1 81 ? -8.367 35.781 17.297 1 28.34 81 THR A N 1
ATOM 643 C CA . THR A 1 81 ? -8.047 36.625 18.453 1 28.34 81 THR A CA 1
ATOM 644 C C . THR A 1 81 ? -7.078 35.906 19.391 1 28.34 81 THR A C 1
ATOM 646 O O . THR A 1 81 ? -6.672 36.469 20.406 1 28.34 81 THR A O 1
ATOM 649 N N . GLY A 1 82 ? -7.301 34.656 19.734 1 29.45 82 GLY A N 1
ATOM 650 C CA . GLY A 1 82 ? -6.355 34.25 20.766 1 29.45 82 GLY A CA 1
ATOM 651 C C . GLY A 1 82 ? -4.914 34.562 20.406 1 29.45 82 GLY A C 1
ATOM 652 O O . GLY A 1 82 ? -4.566 34.625 19.219 1 29.45 82 GLY A O 1
ATOM 653 N N . ARG A 1 83 ? -4.098 35.25 21.344 1 31.28 83 ARG A N 1
ATOM 654 C CA . ARG A 1 83 ? -2.705 35.688 21.422 1 31.28 83 ARG A CA 1
ATOM 655 C C . ARG A 1 83 ? -1.785 34.688 20.719 1 31.28 83 ARG A C 1
ATOM 657 O O . ARG A 1 83 ? -0.599 34.969 20.516 1 31.28 83 ARG A O 1
ATOM 664 N N . HIS A 1 84 ? -2.223 33.438 20.734 1 28.89 84 HIS A N 1
ATOM 665 C CA . HIS A 1 84 ? -1.207 32.469 20.312 1 28.89 84 HIS A CA 1
ATOM 666 C C . HIS A 1 84 ? -0.994 32.5 18.812 1 28.89 84 HIS A C 1
ATOM 668 O O . HIS A 1 84 ? -0.144 31.797 18.281 1 28.89 84 HIS A O 1
ATOM 674 N N . TYR A 1 85 ? -1.935 33 18.047 1 29.48 85 TYR A N 1
ATOM 675 C CA . TYR A 1 85 ? -1.845 33.188 16.609 1 29.48 85 TYR A CA 1
ATOM 676 C C . TYR A 1 85 ? -0.87 34.281 16.25 1 29.48 85 TYR A C 1
ATOM 678 O O . TYR A 1 85 ? -0.508 34.469 15.086 1 29.48 85 TYR A O 1
ATOM 686 N N . GLN A 1 86 ? -0.886 35.438 17.047 1 29.44 86 GLN A N 1
ATOM 687 C CA . GLN A 1 86 ? -0.038 36.562 16.75 1 29.44 86 GLN A CA 1
ATOM 688 C C . GLN A 1 86 ? 1.413 36.156 16.547 1 29.44 86 GLN A C 1
ATOM 690 O O . GLN A 1 86 ? 2.125 36.75 15.727 1 29.44 86 GLN A O 1
ATOM 695 N N . GLY A 1 87 ? 1.906 35.25 17.516 1 30.03 87 GLY A N 1
ATOM 696 C CA . GLY A 1 87 ? 3.277 34.812 17.312 1 30.03 87 GLY A CA 1
ATOM 697 C C . GLY A 1 87 ? 3.457 33.969 16.078 1 30.03 87 GLY A C 1
ATOM 698 O O . GLY A 1 87 ? 4.578 33.594 15.734 1 30.03 87 GLY A O 1
ATOM 699 N N . ARG A 1 88 ? 2.365 33.344 15.602 1 32 88 ARG A N 1
ATOM 700 C CA . ARG A 1 88 ? 2.344 32.562 14.367 1 32 88 ARG A CA 1
ATOM 701 C C . ARG A 1 88 ? 2.275 33.469 13.148 1 32 88 ARG A C 1
ATOM 703 O O . ARG A 1 88 ? 2.732 33.094 12.062 1 32 88 ARG A O 1
ATOM 710 N N . GLN A 1 89 ? 1.546 34.562 13.117 1 33.28 89 GLN A N 1
ATOM 711 C CA . GLN A 1 89 ? 1.437 35.594 12.094 1 33.28 89 GLN A CA 1
ATOM 712 C C . GLN A 1 89 ? 2.795 36.219 11.789 1 33.28 89 GLN A C 1
ATOM 714 O O . GLN A 1 89 ? 3.027 36.688 10.688 1 33.28 89 GLN A O 1
ATOM 719 N N . ARG A 1 90 ? 3.557 36.656 12.836 1 30.55 90 ARG A N 1
ATOM 720 C CA . ARG A 1 90 ? 4.879 37.188 12.547 1 30.55 90 ARG A CA 1
ATOM 721 C C . ARG A 1 90 ? 5.703 36.219 11.703 1 30.55 90 ARG A C 1
ATOM 723 O O . ARG A 1 90 ? 6.617 36.625 10.992 1 30.55 90 ARG A O 1
ATOM 730 N N . ARG A 1 91 ? 5.516 34.875 11.984 1 30.36 91 ARG A N 1
ATOM 731 C CA . ARG A 1 91 ? 6.383 34 11.227 1 30.36 91 ARG A CA 1
ATOM 732 C C . ARG A 1 91 ? 5.844 33.781 9.812 1 30.36 91 ARG A C 1
ATOM 734 O O . ARG A 1 91 ? 6.449 33.062 9.008 1 30.36 91 ARG A O 1
ATOM 741 N N . SER A 1 92 ? 4.617 34.094 9.477 1 31.66 92 SER A N 1
ATOM 742 C CA . SER A 1 92 ? 4.125 34.156 8.102 1 31.66 92 SER A CA 1
ATOM 743 C C . SER A 1 92 ? 4.777 35.281 7.336 1 31.66 92 SER A C 1
ATOM 745 O O . SER A 1 92 ? 4.656 35.375 6.109 1 31.66 92 SER A O 1
ATOM 747 N N . LYS A 1 93 ? 4.938 36.5 7.887 1 31.72 93 LYS A N 1
ATOM 748 C CA . LYS A 1 93 ? 5.57 37.594 7.184 1 31.72 93 LYS A CA 1
ATOM 749 C C . LYS A 1 93 ? 6.973 37.219 6.711 1 31.72 93 LYS A C 1
ATOM 751 O O . LYS A 1 93 ? 7.73 38.094 6.258 1 31.72 93 LYS A O 1
ATOM 756 N N . LEU A 1 94 ? 7.523 36.219 7.309 1 28.72 94 LEU A N 1
ATOM 757 C CA . LEU A 1 94 ? 8.789 36.031 6.609 1 28.72 94 LEU A CA 1
ATOM 758 C C . LEU A 1 94 ? 8.602 36.156 5.102 1 28.72 94 LEU A C 1
ATOM 760 O O . LEU A 1 94 ? 7.488 36 4.594 1 28.72 94 LEU A O 1
ATOM 764 N N . SER A 1 95 ? 9.812 36.094 4.227 1 28.17 95 SER A N 1
ATOM 765 C CA . SER A 1 95 ? 10.133 36.719 2.953 1 28.17 95 SER A CA 1
ATOM 766 C C . SER A 1 95 ? 9.148 36.312 1.864 1 28.17 95 SER A C 1
ATOM 768 O O . SER A 1 95 ? 9.047 35.125 1.536 1 28.17 95 SER A O 1
ATOM 770 N N . ASN A 1 96 ? 7.934 36.656 1.666 1 30.19 96 ASN A N 1
ATOM 771 C CA . ASN A 1 96 ? 7.418 36.812 0.312 1 30.19 96 ASN A CA 1
ATOM 772 C C . ASN A 1 96 ? 8.547 36.875 -0.715 1 30.19 96 ASN A C 1
ATOM 774 O O . ASN A 1 96 ? 8.328 36.594 -1.899 1 30.19 96 ASN A O 1
ATOM 778 N N . ASP A 1 97 ? 9.633 37.625 -0.437 1 30.75 97 ASP A N 1
ATOM 779 C CA . ASP A 1 97 ? 10.805 37.812 -1.283 1 30.75 97 ASP A CA 1
ATOM 780 C C . ASP A 1 97 ? 11.625 36.531 -1.394 1 30.75 97 ASP A C 1
ATOM 782 O O . ASP A 1 97 ? 12.398 36.375 -2.338 1 30.75 97 ASP A O 1
ATOM 786 N N . ASP A 1 98 ? 11.953 35.812 -0.203 1 30.45 98 ASP A N 1
ATOM 787 C CA . ASP A 1 98 ? 12.727 34.594 -0.356 1 30.45 98 ASP A CA 1
ATOM 788 C C . ASP A 1 98 ? 11.812 33.375 -0.605 1 30.45 98 ASP A C 1
ATOM 790 O O . ASP A 1 98 ? 11.727 32.469 0.224 1 30.45 98 ASP A O 1
ATOM 794 N N . GLU A 1 99 ? 10.445 33.375 -0.833 1 34.62 99 GLU A N 1
ATOM 795 C CA . GLU A 1 99 ? 9.797 32.312 -1.618 1 34.62 99 GLU A CA 1
ATOM 796 C C . GLU A 1 99 ? 10.82 31.469 -2.363 1 34.62 99 GLU A C 1
ATOM 798 O O . GLU A 1 99 ? 11.336 31.875 -3.402 1 34.62 99 GLU A O 1
ATOM 803 N N . GLY A 1 100 ? 11.688 30.938 -1.752 1 34.66 100 GLY A N 1
ATOM 804 C CA . GLY A 1 100 ? 12.578 30.062 -2.5 1 34.66 100 GLY A CA 1
ATOM 805 C C . GLY A 1 100 ? 11.914 29.453 -3.723 1 34.66 100 GLY A C 1
ATOM 806 O O . GLY A 1 100 ? 10.727 29.109 -3.695 1 34.66 100 GLY A O 1
ATOM 807 N N . GLU A 1 101 ? 12.219 29.781 -4.879 1 38.72 101 GLU A N 1
ATOM 808 C CA . GLU A 1 101 ? 11.992 29.359 -6.258 1 38.72 101 GLU A CA 1
ATOM 809 C C . GLU A 1 101 ? 11.727 27.859 -6.332 1 38.72 101 GLU A C 1
ATOM 811 O O . GLU A 1 101 ? 12.664 27.062 -6.352 1 38.72 101 GLU A O 1
ATOM 816 N N . ILE A 1 102 ? 11.008 27.188 -5.457 1 46.09 102 ILE A N 1
ATOM 817 C CA . ILE A 1 102 ? 10.711 25.891 -6.055 1 46.09 102 ILE A CA 1
ATOM 818 C C . ILE A 1 102 ? 10.344 26.078 -7.523 1 46.09 102 ILE A C 1
ATOM 820 O O . ILE A 1 102 ? 9.203 26.422 -7.852 1 46.09 102 ILE A O 1
ATOM 824 N N . ASP A 1 103 ? 10.984 26.891 -8.164 1 52.78 103 ASP A N 1
ATOM 825 C CA . ASP A 1 103 ? 10.984 27.328 -9.562 1 52.78 103 ASP A CA 1
ATOM 826 C C . ASP A 1 103 ? 10.992 26.141 -10.508 1 52.78 103 ASP A C 1
ATOM 828 O O . ASP A 1 103 ? 11.555 26.219 -11.602 1 52.78 103 ASP A O 1
ATOM 832 N N . ALA A 1 104 ? 10.477 24.906 -9.797 1 70.56 104 ALA A N 1
ATOM 833 C CA . ALA A 1 104 ? 10.516 23.922 -10.875 1 70.56 104 ALA A CA 1
ATOM 834 C C . ALA A 1 104 ? 9.312 24.094 -11.805 1 70.56 104 ALA A C 1
ATOM 836 O O . ALA A 1 104 ? 8.188 24.266 -11.344 1 70.56 104 ALA A O 1
ATOM 837 N N . GLU A 1 105 ? 9.484 24.406 -12.844 1 80.38 105 GLU A N 1
ATOM 838 C CA . GLU A 1 105 ? 8.508 24.531 -13.922 1 80.38 105 GLU A CA 1
ATOM 839 C C . GLU A 1 105 ? 7.383 23.516 -13.766 1 80.38 105 GLU A C 1
ATOM 841 O O . GLU A 1 105 ? 6.219 23.828 -14.031 1 80.38 105 GLU A O 1
ATOM 846 N N . TRP A 1 106 ? 7.688 22.453 -13.016 1 88.06 106 TRP A N 1
ATOM 847 C CA . TRP A 1 106 ? 6.684 21.406 -12.93 1 88.06 106 TRP A CA 1
ATOM 848 C C . TRP A 1 106 ? 5.625 21.75 -11.883 1 88.06 106 TRP A C 1
ATOM 850 O O . TRP A 1 106 ? 4.473 21.312 -12 1 88.06 106 TRP A O 1
ATOM 860 N N . ILE A 1 107 ? 5.883 22.531 -10.875 1 88.62 107 ILE A N 1
ATOM 861 C CA . ILE A 1 107 ? 4.941 22.891 -9.82 1 88.62 107 ILE A CA 1
ATOM 862 C C . ILE A 1 107 ? 3.809 23.734 -10.398 1 88.62 107 ILE A C 1
ATOM 864 O O . ILE A 1 107 ? 2.658 23.609 -9.977 1 88.62 107 ILE A O 1
ATOM 868 N N . ARG A 1 108 ? 4.109 24.516 -11.367 1 85.38 108 ARG A N 1
ATOM 869 C CA . ARG A 1 108 ? 3.121 25.391 -11.992 1 85.38 108 ARG A CA 1
ATOM 870 C C . ARG A 1 108 ? 2.104 24.578 -12.789 1 85.38 108 ARG A C 1
ATOM 872 O O . ARG A 1 108 ? 0.997 25.062 -13.055 1 85.38 108 ARG A O 1
ATOM 879 N N . LYS A 1 109 ? 2.545 23.375 -13.102 1 87.81 109 LYS A N 1
ATOM 880 C CA . LYS A 1 109 ? 1.663 22.516 -13.883 1 87.81 109 LYS A CA 1
ATOM 881 C C . LYS A 1 109 ? 0.627 21.828 -12.992 1 87.81 109 LYS A C 1
ATOM 883 O O . LYS A 1 109 ? -0.375 21.312 -13.484 1 87.81 109 LYS A O 1
ATOM 888 N N . LEU A 1 110 ? 0.794 21.938 -11.703 1 89 110 LEU A N 1
ATOM 889 C CA . LEU A 1 110 ? -0.153 21.328 -10.773 1 89 110 LEU A CA 1
ATOM 890 C C . LEU A 1 110 ? -1.406 22.188 -10.641 1 89 110 LEU A C 1
ATOM 892 O O . LEU A 1 110 ? -1.325 23.422 -10.656 1 89 110 LEU A O 1
ATOM 896 N N . PRO A 1 111 ? -2.555 21.531 -10.562 1 82.06 111 PRO A N 1
ATOM 897 C CA . PRO A 1 111 ? -3.738 22.312 -10.18 1 82.06 111 PRO A CA 1
ATOM 898 C C . PRO A 1 111 ? -3.514 23.141 -8.914 1 82.06 111 PRO A C 1
ATOM 900 O O . PRO A 1 111 ? -2.768 22.719 -8.023 1 82.06 111 PRO A O 1
ATOM 903 N N . VAL A 1 112 ? -4.16 24.234 -8.82 1 79.62 112 VAL A N 1
ATOM 904 C CA . VAL A 1 112 ? -3.93 25.219 -7.777 1 79.62 112 VAL A CA 1
ATOM 905 C C . VAL A 1 112 ? -4.117 24.578 -6.406 1 79.62 112 VAL A C 1
ATOM 907 O O . VAL A 1 112 ? -3.318 24.797 -5.492 1 79.62 112 VAL A O 1
ATOM 910 N N . GLU A 1 113 ? -5.113 23.781 -6.258 1 79.94 113 GLU A N 1
ATOM 911 C CA . GLU A 1 113 ? -5.402 23.156 -4.969 1 79.94 113 GLU A CA 1
ATOM 912 C C . GLU A 1 113 ? -4.273 22.219 -4.543 1 79.94 113 GLU A C 1
ATOM 914 O O . GLU A 1 113 ? -3.922 22.156 -3.361 1 79.94 113 GLU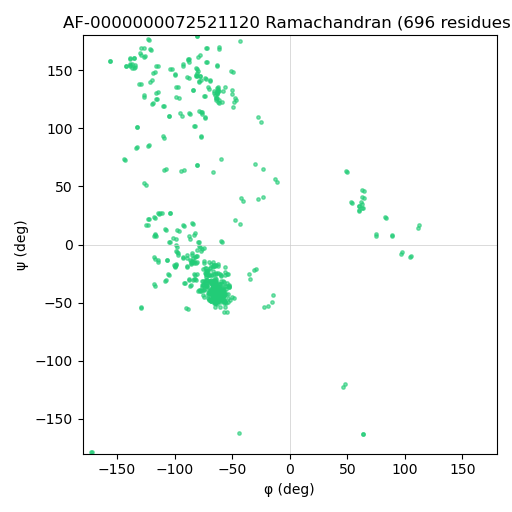 A O 1
ATOM 919 N N . MET A 1 114 ? -3.791 21.547 -5.5 1 89 114 MET A N 1
ATOM 920 C CA . MET A 1 114 ? -2.713 20.609 -5.215 1 89 114 MET A CA 1
ATOM 921 C C . MET A 1 114 ? -1.408 21.344 -4.93 1 89 114 MET A C 1
ATOM 923 O O . MET A 1 114 ? -0.621 20.922 -4.082 1 89 114 MET A O 1
ATOM 927 N N . ARG A 1 115 ? -1.193 22.422 -5.617 1 89.62 115 ARG A N 1
ATOM 928 C CA . ARG A 1 115 ? -0.027 23.266 -5.348 1 89.62 115 ARG A CA 1
ATOM 929 C C . ARG A 1 115 ? -0.066 23.828 -3.93 1 89.62 115 ARG A C 1
ATOM 931 O O . ARG A 1 115 ? 0.949 23.828 -3.23 1 89.62 115 ARG A O 1
ATOM 938 N N . THR A 1 116 ? -1.223 24.203 -3.545 1 87.69 116 THR A N 1
ATOM 939 C CA . THR A 1 116 ? -1.401 24.75 -2.203 1 87.69 116 THR A CA 1
ATOM 940 C C . THR A 1 116 ? -1.133 23.672 -1.147 1 87.69 116 THR A C 1
ATOM 942 O O . THR A 1 116 ? -0.422 23.922 -0.172 1 87.69 116 THR A O 1
ATOM 945 N N . THR A 1 117 ? -1.714 22.531 -1.389 1 92.62 117 THR A N 1
ATOM 946 C CA . THR A 1 117 ? -1.505 21.422 -0.466 1 92.62 117 THR A CA 1
ATOM 947 C C . THR A 1 117 ? -0.022 21.078 -0.36 1 92.62 117 THR A C 1
ATOM 949 O O . THR A 1 117 ? 0.504 20.906 0.742 1 92.62 117 THR A O 1
ATOM 952 N N . LEU A 1 118 ? 0.636 21 -1.455 1 95.62 118 LEU A N 1
ATOM 953 C CA . LEU A 1 118 ? 2.061 20.688 -1.484 1 95.62 118 LEU A CA 1
ATOM 954 C C . LEU A 1 118 ? 2.865 21.734 -0.716 1 95.62 118 LEU A C 1
ATOM 956 O O . LEU A 1 118 ? 3.744 21.391 0.074 1 95.62 118 LEU A O 1
ATOM 960 N N . MET A 1 119 ? 2.555 22.953 -0.938 1 92.94 119 MET A N 1
ATOM 961 C CA . MET A 1 119 ? 3.271 24.031 -0.283 1 92.94 119 MET A CA 1
ATOM 962 C C . MET A 1 119 ? 3.055 24 1.226 1 92.94 119 MET A C 1
ATOM 964 O O . MET A 1 119 ? 3.998 24.188 1.997 1 92.94 119 MET A O 1
ATOM 968 N N . GLN A 1 120 ? 1.855 23.75 1.584 1 93.25 120 GLN A N 1
ATOM 969 C CA . GLN A 1 120 ? 1.537 23.688 3.008 1 93.25 120 GLN A CA 1
ATOM 970 C C . GLN A 1 120 ? 2.295 22.547 3.691 1 93.25 120 GLN A C 1
ATOM 972 O O . GLN A 1 120 ? 2.922 22.75 4.734 1 93.25 120 GLN A O 1
ATOM 977 N N . ILE A 1 121 ? 2.24 21.438 3.074 1 97.56 121 ILE A N 1
ATOM 978 C CA . ILE A 1 121 ? 2.863 20.25 3.662 1 97.56 121 ILE A CA 1
ATOM 979 C C . ILE A 1 121 ? 4.379 20.422 3.666 1 97.56 121 ILE A C 1
ATOM 981 O O . ILE A 1 121 ? 5.047 20.078 4.645 1 97.56 121 ILE A O 1
ATOM 985 N N . SER A 1 122 ? 4.941 20.938 2.623 1 95.75 122 SER A N 1
ATOM 986 C CA . SER A 1 122 ? 6.379 21.188 2.547 1 95.75 122 SER A CA 1
ATOM 987 C C . SER A 1 122 ? 6.828 22.188 3.602 1 95.75 122 SER A C 1
ATOM 989 O O . SER A 1 122 ? 7.898 22.031 4.195 1 95.75 122 SER A O 1
ATOM 991 N N . ASN A 1 123 ? 6.02 23.156 3.793 1 94.44 123 ASN A N 1
ATOM 992 C CA . ASN A 1 123 ? 6.336 24.156 4.809 1 94.44 123 ASN A CA 1
ATOM 993 C C . ASN A 1 123 ? 6.336 23.547 6.211 1 94.44 123 ASN A C 1
ATOM 995 O O . ASN A 1 123 ? 7.172 23.906 7.043 1 94.44 123 ASN A O 1
ATOM 999 N N . ILE A 1 124 ? 5.383 22.719 6.473 1 96.69 124 ILE A N 1
ATOM 1000 C CA . ILE A 1 124 ? 5.352 22.016 7.758 1 96.69 124 ILE A CA 1
ATOM 1001 C C . ILE A 1 124 ? 6.645 21.234 7.949 1 96.69 124 ILE A C 1
ATOM 1003 O O . ILE A 1 124 ? 7.27 21.312 9.008 1 96.69 124 ILE A O 1
ATOM 1007 N N . ASP A 1 125 ? 6.977 20.531 6.941 1 97 125 ASP A N 1
ATOM 1008 C CA . ASP A 1 125 ? 8.172 19.703 6.996 1 97 125 ASP A CA 1
ATOM 1009 C C . ASP A 1 125 ? 9.414 20.531 7.297 1 97 125 ASP A C 1
ATOM 1011 O O . ASP A 1 125 ? 10.242 20.156 8.125 1 97 125 ASP A O 1
ATOM 1015 N N . LEU A 1 126 ? 9.516 21.672 6.672 1 94.31 126 LEU A N 1
ATOM 1016 C CA . LEU A 1 126 ? 10.648 22.578 6.867 1 94.31 126 LEU A CA 1
ATOM 1017 C C . LEU A 1 126 ? 10.648 23.141 8.281 1 94.31 126 LEU A C 1
ATOM 1019 O O . LEU A 1 126 ? 11.695 23.203 8.93 1 94.31 126 LEU A O 1
ATOM 1023 N N . MET A 1 127 ? 9.516 23.516 8.742 1 95 127 MET A N 1
ATOM 1024 C CA . MET A 1 127 ? 9.398 24.125 10.07 1 95 127 MET A CA 1
ATOM 1025 C C . MET A 1 127 ? 9.734 23.125 11.164 1 95 127 MET A C 1
ATOM 1027 O O . MET A 1 127 ? 10.469 23.438 12.094 1 95 127 MET A O 1
ATOM 1031 N N . VAL A 1 128 ? 9.203 21.938 11 1 96.5 128 VAL A N 1
ATOM 1032 C CA . VAL A 1 128 ? 9.391 20.922 12.023 1 96.5 128 VAL A CA 1
ATOM 1033 C C . VAL A 1 128 ? 10.859 20.5 12.07 1 96.5 128 VAL A C 1
ATOM 1035 O O . VAL A 1 128 ? 11.43 20.328 13.148 1 96.5 12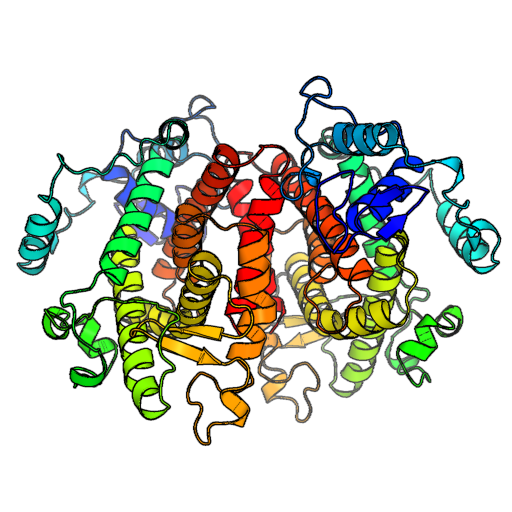8 VAL A O 1
ATOM 1038 N N . GLY A 1 129 ? 11.492 20.391 10.945 1 95.44 129 GLY A N 1
ATOM 1039 C CA . GLY A 1 129 ? 12.883 19.969 10.867 1 95.44 129 GLY A CA 1
ATOM 1040 C C . GLY A 1 129 ? 13.852 21.047 11.328 1 95.44 129 GLY A C 1
ATOM 1041 O O . GLY A 1 129 ? 14.914 20.75 11.875 1 95.44 129 GLY A O 1
ATOM 1042 N N . GLY A 1 130 ? 13.492 22.281 11.109 1 94.19 130 GLY A N 1
ATOM 1043 C CA . GLY A 1 130 ? 14.375 23.391 11.406 1 94.19 130 GLY A CA 1
ATOM 1044 C C . GLY A 1 130 ? 14.484 23.703 12.891 1 94.19 130 GLY A C 1
ATOM 1045 O O . GLY A 1 130 ? 15.508 24.188 13.359 1 94.19 130 GLY A O 1
ATOM 1046 N N . GLY A 1 131 ? 13.438 23.469 13.633 1 92.62 131 GLY A N 1
ATOM 1047 C CA . GLY A 1 131 ? 13.438 23.734 15.062 1 92.62 131 GLY A CA 1
ATOM 1048 C C . GLY A 1 131 ? 13.617 25.203 15.391 1 92.62 131 GLY A C 1
ATOM 1049 O O . GLY A 1 131 ? 13.406 26.078 14.539 1 92.62 131 GLY A O 1
ATOM 1050 N N . ASP A 1 132 ? 13.992 25.453 16.734 1 92.69 132 ASP A N 1
ATOM 1051 C CA . ASP A 1 132 ? 14.148 26.797 17.266 1 92.69 132 ASP A CA 1
ATOM 1052 C C . ASP A 1 132 ? 15.617 27.125 17.5 1 92.69 132 ASP A C 1
ATOM 1054 O O . ASP A 1 132 ? 16.016 28.297 17.422 1 92.69 132 ASP A O 1
ATOM 1058 N N . VAL A 1 133 ? 16.391 26.109 17.828 1 92.81 133 VAL A N 1
ATOM 1059 C CA . VAL A 1 133 ? 17.781 26.344 18.25 1 92.81 133 VAL A CA 1
ATOM 1060 C C . VAL A 1 133 ? 18.688 25.312 17.594 1 92.81 133 VAL A C 1
ATOM 1062 O O . VAL A 1 133 ? 18.25 24.203 17.25 1 92.81 133 VAL A O 1
ATOM 1065 N N . ASN A 1 134 ? 19.891 25.688 17.469 1 91.88 134 ASN A N 1
ATOM 1066 C CA . ASN A 1 134 ? 20.906 24.828 16.875 1 91.88 134 ASN A CA 1
ATOM 1067 C C . ASN A 1 134 ? 21.891 24.328 17.922 1 91.88 134 ASN A C 1
ATOM 1069 O O . ASN A 1 134 ? 23.047 24.75 17.953 1 91.88 134 ASN A O 1
ATOM 1073 N N . ILE A 1 135 ? 21.453 23.578 18.828 1 92.69 135 ILE A N 1
ATOM 1074 C CA . ILE A 1 135 ? 22.297 23 19.859 1 92.69 135 ILE A CA 1
ATOM 1075 C C . ILE A 1 135 ? 22.109 21.469 19.891 1 92.69 135 ILE A C 1
ATOM 1077 O O . ILE A 1 135 ? 21.156 20.953 19.312 1 92.69 135 ILE A O 1
ATOM 1081 N N . ASP A 1 136 ? 23.078 20.828 20.5 1 93.5 136 ASP A N 1
ATOM 1082 C CA . ASP A 1 136 ? 22.984 19.391 20.703 1 93.5 136 ASP A CA 1
ATOM 1083 C C . ASP A 1 136 ? 21.812 19.031 21.609 1 93.5 136 ASP A C 1
ATOM 1085 O O . ASP A 1 136 ? 21.703 19.547 22.719 1 93.5 136 ASP A O 1
ATOM 1089 N N . GLY A 1 137 ? 20.969 18.156 21.125 1 94.25 137 GLY A N 1
ATOM 1090 C CA . GLY A 1 137 ? 19.75 17.781 21.844 1 94.25 137 GLY A CA 1
ATOM 1091 C C . GLY A 1 137 ? 20.031 17.188 23.219 1 94.25 137 GLY A C 1
ATOM 1092 O O . GLY A 1 137 ? 19.203 17.297 24.109 1 94.25 137 GLY A O 1
ATOM 1093 N N . THR A 1 138 ? 21.203 16.578 23.391 1 94.62 138 THR A N 1
ATOM 1094 C CA . THR A 1 138 ? 21.547 15.945 24.672 1 94.62 138 THR A CA 1
ATOM 1095 C C . THR A 1 138 ? 21.688 17 25.766 1 94.62 138 THR A C 1
ATOM 1097 O O . THR A 1 138 ? 21.609 16.672 26.953 1 94.62 138 THR A O 1
ATOM 1100 N N . MET A 1 139 ? 21.859 18.188 25.406 1 94.31 139 MET A N 1
ATOM 1101 C CA . MET A 1 139 ? 22.016 19.266 26.359 1 94.31 139 MET A CA 1
ATOM 1102 C C . MET A 1 139 ? 20.656 19.797 26.812 1 94.31 139 MET A C 1
ATOM 1104 O O . MET A 1 139 ? 20.578 20.5 27.828 1 94.31 139 MET A O 1
ATOM 1108 N N . LEU A 1 140 ? 19.688 19.438 26.094 1 94.5 140 LEU A N 1
ATOM 1109 C CA . LEU A 1 140 ? 18.375 20.031 26.344 1 94.5 140 LEU A CA 1
ATOM 1110 C C . LEU A 1 140 ? 17.375 18.969 26.781 1 94.5 140 LEU A C 1
ATOM 1112 O O . LEU A 1 140 ? 16.516 19.219 27.625 1 94.5 140 LEU A O 1
ATOM 1116 N N . TYR A 1 141 ? 17.453 17.797 26.266 1 94.44 141 TYR A N 1
ATOM 1117 C CA . TYR A 1 141 ? 16.438 16.766 26.422 1 94.44 141 TYR A CA 1
ATOM 1118 C C . TYR A 1 141 ? 16.875 15.727 27.453 1 94.44 141 TYR A C 1
ATOM 1120 O O . TYR A 1 141 ? 18.078 15.461 27.594 1 94.44 141 TYR A O 1
ATOM 1128 N N . PRO A 1 142 ? 15.961 15.102 28.141 1 93.12 142 PRO A N 1
ATOM 1129 C CA . PRO A 1 142 ? 14.508 15.234 28.016 1 93.12 142 PRO A CA 1
ATOM 1130 C C . PRO A 1 142 ? 13.969 16.469 28.734 1 93.12 142 PRO A C 1
ATOM 1132 O O . PRO A 1 142 ? 14.523 16.891 29.75 1 93.12 142 PRO A O 1
ATOM 1135 N N . LEU A 1 143 ? 12.898 17.031 28.172 1 93.81 143 LEU A N 1
ATOM 1136 C CA . LEU A 1 143 ? 12.195 18.141 28.812 1 93.81 143 LEU A CA 1
ATOM 1137 C C . LEU A 1 143 ? 11.297 17.625 29.938 1 93.81 143 LEU A C 1
ATOM 1139 O O . LEU A 1 143 ? 10.969 16.438 29.984 1 93.81 143 LEU A O 1
ATOM 1143 N N . ASN A 1 144 ? 10.953 18.562 30.719 1 86.69 144 ASN A N 1
ATOM 1144 C CA . ASN A 1 144 ? 10.156 18.188 31.875 1 86.69 144 ASN A CA 1
ATOM 1145 C C . ASN A 1 144 ? 8.664 18.344 31.609 1 86.69 144 ASN A C 1
ATOM 1147 O O . ASN A 1 144 ? 8.016 19.266 32.094 1 86.69 144 ASN A O 1
ATOM 1151 N N . PHE A 1 145 ? 8.156 17.625 30.703 1 83.25 145 PHE A N 1
ATOM 1152 C CA . PHE A 1 145 ? 6.699 17.578 30.594 1 83.25 145 PHE A CA 1
ATOM 1153 C C . PHE A 1 145 ? 6.188 16.172 30.859 1 83.25 145 PHE A C 1
ATOM 1155 O O . PHE A 1 145 ? 6.898 15.188 30.641 1 83.25 145 PHE A O 1
ATOM 1162 N N . THR A 1 146 ? 4.988 16.188 31.422 1 81 146 THR A N 1
ATOM 1163 C CA . THR A 1 146 ? 4.465 14.961 32 1 81 146 THR A CA 1
ATOM 1164 C C . THR A 1 146 ? 3.736 14.125 30.969 1 81 146 THR A C 1
ATOM 1166 O O . THR A 1 146 ? 3.57 12.914 31.125 1 81 146 THR A O 1
ATOM 1169 N N . SER A 1 147 ? 3.164 14.812 30.016 1 90.88 147 SER A N 1
ATOM 1170 C CA . SER A 1 147 ? 2.361 14.07 29.062 1 90.88 147 SER A CA 1
ATOM 1171 C C . SER A 1 147 ? 2.25 14.812 27.734 1 90.88 147 SER A C 1
ATOM 1173 O O . SER A 1 147 ? 2.541 16.016 27.672 1 90.88 147 SER A O 1
ATOM 1175 N N . ILE A 1 148 ? 1.955 14.086 26.734 1 93.81 148 ILE A N 1
ATOM 1176 C CA . ILE A 1 148 ? 1.68 14.68 25.422 1 93.81 148 ILE A CA 1
ATOM 1177 C C . ILE A 1 148 ? 0.555 15.711 25.547 1 93.81 148 ILE A C 1
ATOM 1179 O O . ILE A 1 148 ? 0.602 16.766 24.922 1 93.81 148 ILE A O 1
ATOM 1183 N N . ARG A 1 149 ? -0.384 15.367 26.438 1 93.5 149 ARG A N 1
ATOM 1184 C CA . ARG A 1 149 ? -1.52 16.25 26.656 1 93.5 149 ARG A CA 1
ATOM 1185 C C . ARG A 1 149 ? -1.059 17.609 27.172 1 93.5 149 ARG A C 1
ATOM 1187 O O . ARG A 1 149 ? -1.55 18.656 26.719 1 93.5 149 ARG A O 1
ATOM 1194 N N . HIS A 1 150 ? -0.173 17.547 28.047 1 93.56 150 HIS A N 1
ATOM 1195 C CA . HIS A 1 150 ? 0.35 18.766 28.625 1 93.56 150 HIS A CA 1
ATOM 1196 C C . HIS A 1 150 ? 0.957 19.672 27.562 1 93.56 150 HIS A C 1
ATOM 1198 O O . HIS A 1 150 ? 0.724 20.891 27.578 1 93.56 150 HIS A O 1
ATOM 1204 N N . VAL A 1 151 ? 1.669 19.156 26.641 1 94.06 151 VAL A N 1
ATOM 1205 C CA . VAL A 1 151 ? 2.344 19.906 25.594 1 94.06 151 VAL A CA 1
ATOM 1206 C C . VAL A 1 151 ? 1.311 20.5 24.641 1 94.06 151 VAL A C 1
ATOM 1208 O O . VAL A 1 151 ? 1.445 21.656 24.219 1 94.06 151 VAL A O 1
ATOM 1211 N N . LEU A 1 152 ? 0.293 19.719 24.344 1 93.12 152 LEU A N 1
ATOM 1212 C CA . LEU A 1 152 ? -0.729 20.156 23.406 1 93.12 152 LEU A CA 1
ATOM 1213 C C . LEU A 1 152 ? -1.611 21.234 24.031 1 93.12 152 LEU A C 1
ATOM 1215 O O . LEU A 1 152 ? -2.094 22.141 23.328 1 93.12 152 LEU A O 1
ATOM 1219 N N . GLU A 1 153 ? -1.789 21.188 25.328 1 92.06 153 GLU A N 1
ATOM 1220 C CA . GLU A 1 153 ? -2.582 22.188 26.047 1 92.06 153 GLU A CA 1
ATOM 1221 C C . GLU A 1 153 ? -1.812 23.5 26.219 1 92.06 153 GLU A C 1
ATOM 1223 O O . GLU A 1 153 ? -2.406 24.578 26.188 1 92.06 153 GLU A O 1
ATOM 1228 N N . ASP A 1 154 ? -0.538 23.328 26.391 1 92.19 154 ASP A N 1
ATOM 1229 C CA . ASP A 1 154 ? 0.331 24.484 26.562 1 92.19 154 ASP A CA 1
ATOM 1230 C C . ASP A 1 154 ? 1.572 24.375 25.672 1 92.19 154 ASP A C 1
ATOM 1232 O O . ASP A 1 154 ? 2.66 24.062 26.156 1 92.19 154 ASP A O 1
ATOM 1236 N N . PRO A 1 155 ? 1.435 24.766 24.469 1 89.94 155 PRO A N 1
ATOM 1237 C CA . PRO A 1 155 ? 2.537 24.625 23.516 1 89.94 155 PRO A CA 1
ATOM 1238 C C . PRO A 1 155 ? 3.744 25.484 23.875 1 89.94 155 PRO A C 1
ATOM 1240 O O . PRO A 1 155 ? 4.844 25.266 23.375 1 89.94 155 PRO A O 1
ATOM 1243 N N . SER A 1 156 ? 3.568 26.484 24.719 1 90.69 156 SER A N 1
ATOM 1244 C CA . SER A 1 156 ? 4.66 27.375 25.109 1 90.69 156 SER A CA 1
ATOM 1245 C C . SER A 1 156 ? 5.766 26.609 25.828 1 90.69 156 SER A C 1
ATOM 1247 O O . SER A 1 156 ? 6.895 27.094 25.922 1 90.69 156 SER A O 1
ATOM 1249 N N . VAL A 1 157 ? 5.441 25.484 26.297 1 92.12 157 VAL A N 1
ATOM 1250 C CA . VAL A 1 157 ? 6.426 24.656 26.984 1 92.12 157 VAL A CA 1
ATOM 1251 C C . VAL A 1 157 ? 7.559 24.281 26.031 1 92.12 157 VAL A C 1
ATOM 1253 O O . VAL A 1 157 ? 8.68 24 26.469 1 92.12 157 VAL A O 1
ATOM 1256 N N . LEU A 1 158 ? 7.266 24.297 24.766 1 94.25 158 LEU A N 1
ATOM 1257 C CA . LEU A 1 158 ? 8.266 23.891 23.766 1 94.25 158 LEU A CA 1
ATOM 1258 C C . LEU A 1 158 ? 8.93 25.109 23.156 1 94.25 158 LEU A C 1
ATOM 1260 O O . LEU A 1 158 ? 9.852 24.984 22.344 1 94.25 158 LEU A O 1
ATOM 1264 N N . ASP A 1 159 ? 8.555 26.281 23.562 1 92 159 ASP A N 1
ATOM 1265 C CA . ASP A 1 159 ? 9.102 27.484 22.969 1 92 159 ASP A CA 1
ATOM 1266 C C . ASP A 1 159 ? 10.609 27.578 23.156 1 92 159 ASP A C 1
ATOM 1268 O O . ASP A 1 159 ? 11.094 27.547 24.297 1 92 159 ASP A O 1
ATOM 1272 N N . GLY A 1 160 ? 11.305 27.656 22.062 1 93.56 160 GLY A N 1
ATOM 1273 C CA . GLY A 1 160 ? 12.75 27.766 22.109 1 93.56 160 GLY A CA 1
ATOM 1274 C C . GLY A 1 160 ? 13.445 26.469 22.453 1 93.56 160 GLY A C 1
ATOM 1275 O O . GLY A 1 160 ? 14.648 26.453 22.734 1 93.56 160 GLY A O 1
ATOM 1276 N N . LYS A 1 161 ? 12.695 25.5 22.5 1 95.12 161 LYS A N 1
ATOM 1277 C CA . LYS A 1 161 ? 13.289 24.25 22.984 1 95.12 161 LYS A CA 1
ATOM 1278 C C . LYS A 1 161 ? 13.297 23.188 21.906 1 95.12 161 LYS A C 1
ATOM 1280 O O . LYS A 1 161 ? 13.578 22.016 22.188 1 95.12 161 LYS A O 1
ATOM 1285 N N . ARG A 1 162 ? 12.945 23.5 20.719 1 96.38 162 ARG A N 1
ATOM 1286 C CA . ARG A 1 162 ? 13.039 22.594 19.578 1 96.38 162 ARG A CA 1
ATOM 1287 C C . ARG A 1 162 ? 14.422 22.672 18.938 1 96.38 162 ARG A C 1
ATOM 1289 O O . ARG A 1 162 ? 14.773 23.688 18.328 1 96.38 162 ARG A O 1
ATOM 1296 N N . THR A 1 163 ? 15.133 21.641 19.047 1 96.44 163 THR A N 1
ATOM 1297 C CA . THR A 1 163 ? 16.438 21.641 18.406 1 96.44 163 THR A CA 1
ATOM 1298 C C . THR A 1 163 ? 16.312 21.344 16.906 1 96.44 163 THR A C 1
ATOM 1300 O O . THR A 1 163 ? 15.352 20.672 16.484 1 96.44 163 THR A O 1
ATOM 1303 N N . GLU A 1 164 ? 17.203 21.844 16.141 1 96 164 GLU A N 1
ATOM 1304 C CA . GLU A 1 164 ? 17.25 21.484 14.727 1 96 164 GLU A CA 1
ATOM 1305 C C . GLU A 1 164 ? 17.516 20 14.539 1 96 164 GLU A C 1
ATOM 1307 O O . GLU A 1 164 ? 18.359 19.422 15.219 1 96 164 GLU A O 1
ATOM 1312 N N . MET A 1 165 ? 16.734 19.422 13.703 1 96.31 165 MET A N 1
ATOM 1313 C CA . MET A 1 165 ? 16.969 18.016 13.383 1 96.31 165 MET A CA 1
ATOM 1314 C C . MET A 1 165 ? 18.031 17.859 12.312 1 96.31 165 MET A C 1
ATOM 1316 O O . MET A 1 165 ? 17.75 18 11.125 1 96.31 165 MET A O 1
ATOM 1320 N N . ARG A 1 166 ? 19.219 17.5 12.742 1 94.44 166 ARG A N 1
ATOM 1321 C CA . ARG A 1 166 ? 20.375 17.406 11.844 1 94.44 166 ARG A CA 1
ATOM 1322 C C . ARG A 1 166 ? 20.875 15.969 11.758 1 94.44 166 ARG A C 1
ATOM 1324 O O . ARG A 1 166 ? 21.141 15.344 12.781 1 94.44 166 ARG A O 1
ATOM 1331 N N . TYR A 1 167 ? 20.938 15.547 10.516 1 94.62 167 TYR A N 1
ATOM 1332 C CA . TYR A 1 167 ? 21.375 14.18 10.242 1 94.62 167 TYR A CA 1
ATOM 1333 C C . TYR A 1 167 ? 22.75 14.164 9.594 1 94.62 167 TYR A C 1
ATOM 1335 O O . TYR A 1 167 ? 22.984 14.852 8.602 1 94.62 167 TYR A O 1
ATOM 1343 N N . ASP A 1 168 ? 23.719 13.547 10.211 1 90.81 168 ASP A N 1
ATOM 1344 C CA . ASP A 1 168 ? 25.062 13.484 9.648 1 90.81 168 ASP A CA 1
ATOM 1345 C C . ASP A 1 168 ? 25.641 12.078 9.75 1 90.81 168 ASP A C 1
ATOM 1347 O O . ASP A 1 168 ? 25.141 11.25 10.523 1 90.81 168 ASP A O 1
ATOM 1351 N N . SER A 1 169 ? 26.609 11.797 8.984 1 93.12 169 SER A N 1
ATOM 1352 C CA . SER A 1 169 ? 27.234 10.477 8.93 1 93.12 169 SER A CA 1
ATOM 1353 C C . SER A 1 169 ? 28.672 10.523 9.438 1 93.12 169 SER A C 1
ATOM 1355 O O . SER A 1 169 ? 29.484 9.664 9.078 1 93.12 169 SER A O 1
ATOM 1357 N N . PHE A 1 170 ? 29.016 11.453 10.305 1 92.44 170 PHE A N 1
ATOM 1358 C CA . PHE A 1 170 ? 30.422 11.656 10.664 1 92.44 170 PHE A CA 1
ATOM 1359 C C . PHE A 1 170 ? 30.719 11.102 12.047 1 92.44 170 PHE A C 1
ATOM 1361 O O . PHE A 1 170 ? 31.844 10.727 12.352 1 92.44 170 PHE A O 1
ATOM 1368 N N . ARG A 1 171 ? 29.75 11.047 12.836 1 94.06 171 ARG A N 1
ATOM 1369 C CA . ARG A 1 171 ? 29.953 10.625 14.219 1 94.06 171 ARG A CA 1
ATOM 1370 C C . ARG A 1 171 ? 28.969 9.523 14.609 1 94.06 171 ARG A C 1
ATOM 1372 O O . ARG A 1 171 ? 27.781 9.602 14.281 1 94.06 171 ARG A O 1
ATOM 1379 N N . GLU A 1 172 ? 29.516 8.562 15.328 1 94.5 172 GLU A N 1
ATOM 1380 C CA . GLU A 1 172 ? 28.641 7.512 15.859 1 94.5 172 GLU A CA 1
ATOM 1381 C C . GLU A 1 172 ? 28 7.938 17.172 1 94.5 172 GLU A C 1
ATOM 1383 O O . GLU A 1 172 ? 28.672 8.5 18.047 1 94.5 172 GLU A O 1
ATOM 1388 N N . VAL A 1 173 ? 26.75 7.715 17.203 1 93.38 173 VAL A N 1
ATOM 1389 C CA . VAL A 1 173 ? 25.984 8.094 18.391 1 93.38 173 VAL A CA 1
ATOM 1390 C C . VAL A 1 173 ? 26.203 7.055 19.5 1 93.38 173 VAL A C 1
ATOM 1392 O O . VAL A 1 173 ? 26.328 5.863 19.219 1 93.38 173 VAL A O 1
ATOM 1395 N N . GLU A 1 174 ? 26.219 7.52 20.719 1 90.38 174 GLU A N 1
ATOM 1396 C CA . GLU A 1 174 ? 26.297 6.645 21.891 1 90.38 174 GLU A CA 1
ATOM 1397 C C . GLU A 1 174 ? 24.891 6.312 22.422 1 90.38 174 GLU A C 1
ATOM 1399 O O . GLU A 1 174 ? 23.969 7.102 22.266 1 90.38 174 GLU A O 1
ATOM 1404 N N . PRO A 1 175 ? 24.766 5.176 23.109 1 89.75 175 PRO A N 1
ATOM 1405 C CA . PRO A 1 175 ? 23.469 4.77 23.641 1 89.75 175 PRO A CA 1
ATOM 1406 C C . PRO A 1 175 ? 22.844 5.82 24.562 1 89.75 175 PRO A C 1
ATOM 1408 O O . PRO A 1 175 ? 21.625 5.953 24.609 1 89.75 175 PRO A O 1
ATOM 1411 N N . SER A 1 176 ? 23.672 6.512 25.234 1 89.69 176 SER A N 1
ATOM 1412 C CA . SER A 1 176 ? 23.188 7.512 26.188 1 89.69 176 SER A CA 1
ATOM 1413 C C . SER A 1 176 ? 22.469 8.648 25.469 1 89.69 176 SER A C 1
ATOM 1415 O O . SER A 1 176 ? 21.688 9.375 26.078 1 89.69 176 SER A O 1
ATOM 1417 N N . GLU A 1 177 ? 22.688 8.812 24.172 1 93.19 177 GLU A N 1
ATOM 1418 C CA . GLU A 1 177 ? 22.109 9.898 23.375 1 93.19 177 GLU A CA 1
ATOM 1419 C C . GLU A 1 177 ? 20.719 9.531 22.859 1 93.19 177 GLU A C 1
ATOM 1421 O O . GLU A 1 177 ? 19.969 10.398 22.422 1 93.19 177 GLU A O 1
ATOM 1426 N N . LEU A 1 178 ? 20.359 8.289 22.922 1 92.62 178 LEU A N 1
ATOM 1427 C CA . LEU A 1 178 ? 19.156 7.777 22.281 1 92.62 178 LEU A CA 1
ATOM 1428 C C . LEU A 1 178 ? 17.906 8.367 22.906 1 92.62 178 LEU A C 1
ATOM 1430 O O . LEU A 1 178 ? 16.906 8.586 22.219 1 92.62 178 LEU A O 1
ATOM 1434 N N . GLN A 1 179 ? 18 8.578 24.156 1 90.94 179 GLN A N 1
ATOM 1435 C CA . GLN A 1 179 ? 16.844 9.164 24.828 1 90.94 179 GLN A CA 1
ATOM 1436 C C . GLN A 1 179 ? 16.531 10.555 24.297 1 90.94 179 GLN A C 1
ATOM 1438 O O . GLN A 1 179 ? 15.375 10.906 24.094 1 90.94 179 GLN A O 1
ATOM 1443 N N . ALA A 1 180 ? 17.547 11.32 24.125 1 94.44 180 ALA A N 1
ATOM 1444 C CA . ALA A 1 180 ? 17.391 12.664 23.578 1 94.44 180 ALA A CA 1
ATOM 1445 C C . ALA A 1 180 ? 16.875 12.625 22.156 1 94.44 180 ALA A C 1
ATOM 1447 O O . ALA A 1 180 ? 16.031 13.445 21.766 1 94.44 180 ALA A O 1
ATOM 1448 N N . ILE A 1 181 ? 17.328 11.695 21.422 1 95 181 ILE A N 1
ATOM 1449 C CA . ILE A 1 181 ? 16.922 11.523 20.031 1 95 181 ILE A CA 1
ATOM 1450 C C . ILE A 1 181 ? 15.438 11.156 19.969 1 95 181 ILE A C 1
ATOM 1452 O O . ILE A 1 181 ? 14.672 11.719 19.188 1 95 181 ILE A O 1
ATOM 1456 N N . ALA A 1 182 ? 15.047 10.25 20.797 1 93.88 182 ALA A N 1
ATOM 1457 C CA . ALA A 1 182 ? 13.641 9.844 20.875 1 93.88 182 ALA A CA 1
ATOM 1458 C C . ALA A 1 182 ? 12.75 11.023 21.281 1 93.88 182 ALA A C 1
ATOM 1460 O O . ALA A 1 182 ? 11.648 11.18 20.75 1 93.88 182 ALA A O 1
ATOM 1461 N N . HIS A 1 183 ? 13.234 11.75 22.203 1 95.31 183 HIS A N 1
ATOM 1462 C CA . HIS A 1 183 ? 12.477 12.891 22.703 1 95.31 183 HIS A CA 1
ATOM 1463 C C . HIS A 1 183 ? 12.258 13.93 21.594 1 95.31 183 HIS A C 1
ATOM 1465 O O . HIS A 1 183 ? 11.164 14.477 21.469 1 95.31 183 HIS A O 1
ATOM 1471 N N . ARG A 1 184 ? 13.258 14.25 20.844 1 96.75 184 ARG A N 1
ATOM 1472 C CA . ARG A 1 184 ? 13.133 15.219 19.766 1 96.75 184 ARG A CA 1
ATOM 1473 C C . ARG A 1 184 ? 12.18 14.719 18.688 1 96.75 184 ARG A C 1
ATOM 1475 O O . ARG A 1 184 ? 11.438 15.508 18.094 1 96.75 184 ARG A O 1
ATOM 1482 N N . ASN A 1 185 ? 12.266 13.461 18.422 1 96.69 185 ASN A N 1
ATOM 1483 C CA . ASN A 1 185 ? 11.336 12.875 17.469 1 96.69 185 ASN A CA 1
ATOM 1484 C C . ASN A 1 185 ? 9.898 12.969 17.953 1 96.69 185 ASN A C 1
ATOM 1486 O O . ASN A 1 185 ? 8.977 13.148 17.156 1 96.69 185 ASN A O 1
ATOM 1490 N N . LEU A 1 186 ? 9.711 12.82 19.234 1 96.5 186 LEU A N 1
ATOM 1491 C CA . LEU A 1 186 ? 8.375 12.977 19.812 1 96.5 186 LEU A CA 1
ATOM 1492 C C . LEU A 1 186 ? 7.855 14.398 19.594 1 96.5 186 LEU A C 1
ATOM 1494 O O . LEU A 1 186 ? 6.703 14.586 19.188 1 96.5 186 LEU A O 1
ATOM 1498 N N . ILE A 1 187 ? 8.688 15.32 19.844 1 97.06 187 ILE A N 1
ATOM 1499 C CA . ILE A 1 187 ? 8.32 16.719 19.641 1 97.06 187 ILE A CA 1
ATOM 1500 C C . ILE A 1 187 ? 7.98 16.953 18.172 1 97.06 187 ILE A C 1
ATOM 1502 O O . ILE A 1 187 ? 7.016 17.641 17.844 1 97.06 187 ILE A O 1
ATOM 1506 N N . SER A 1 188 ? 8.797 16.344 17.312 1 97.75 188 SER A N 1
ATOM 1507 C CA . SER A 1 188 ? 8.539 16.438 15.875 1 97.75 188 SER A CA 1
ATOM 1508 C C . SER A 1 188 ? 7.164 15.875 15.523 1 97.75 188 SER A C 1
ATOM 1510 O O . SER A 1 188 ? 6.43 16.484 14.734 1 97.75 188 SER A O 1
ATOM 1512 N N . ALA A 1 189 ? 6.82 14.781 16.078 1 98 189 ALA A N 1
ATOM 1513 C CA . ALA A 1 189 ? 5.516 14.172 15.836 1 98 189 ALA A CA 1
ATOM 1514 C C . ALA A 1 189 ? 4.391 15.07 16.328 1 98 189 ALA A C 1
ATOM 1516 O O . ALA A 1 189 ? 3.373 15.234 15.648 1 98 189 ALA A O 1
ATOM 1517 N N . ILE A 1 190 ? 4.578 15.602 17.469 1 97.75 190 ILE A N 1
ATOM 1518 C CA . ILE A 1 190 ? 3.584 16.5 18.047 1 97.75 190 ILE A CA 1
ATOM 1519 C C . ILE A 1 190 ? 3.396 17.719 17.125 1 97.75 190 ILE A C 1
ATOM 1521 O O . ILE A 1 190 ? 2.268 18.094 16.812 1 97.75 190 ILE A O 1
ATOM 1525 N N . ASP A 1 191 ? 4.465 18.266 16.672 1 97.44 191 ASP A N 1
ATOM 1526 C CA . ASP A 1 191 ? 4.41 19.438 15.828 1 97.44 191 ASP A CA 1
ATOM 1527 C C . ASP A 1 191 ? 3.74 19.125 14.492 1 97.44 191 ASP A C 1
ATOM 1529 O O . ASP A 1 191 ? 2.904 19.906 14.016 1 97.44 191 ASP A O 1
ATOM 1533 N N . TRP A 1 192 ? 4.121 18.031 13.898 1 98.31 192 TRP A N 1
ATOM 1534 C CA . TRP A 1 192 ? 3.523 17.609 12.633 1 98.31 192 TRP A CA 1
ATOM 1535 C C . TRP A 1 192 ? 2.012 17.453 12.773 1 98.31 192 TRP A C 1
ATOM 1537 O O . TRP A 1 192 ? 1.251 17.969 11.945 1 98.31 192 TRP A O 1
ATOM 1547 N N . VAL A 1 193 ? 1.602 16.781 13.797 1 98.25 193 VAL A N 1
ATOM 1548 C CA . VAL A 1 193 ? 0.18 16.531 14.008 1 98.25 193 VAL A CA 1
ATOM 1549 C C . VAL A 1 193 ? -0.545 17.859 14.258 1 98.25 193 VAL A C 1
ATOM 1551 O O . VAL A 1 193 ? -1.62 18.094 13.703 1 98.25 193 VAL A O 1
ATOM 1554 N N . ASP A 1 194 ? 0.038 18.672 15.062 1 96.31 194 ASP A N 1
ATOM 1555 C CA . ASP A 1 194 ? -0.582 19.938 15.391 1 96.31 194 ASP A CA 1
ATOM 1556 C C . ASP A 1 194 ? -0.795 20.781 14.133 1 96.31 194 ASP A C 1
ATOM 1558 O O . ASP A 1 194 ? -1.878 21.344 13.93 1 96.31 194 ASP A O 1
ATOM 1562 N N . HIS A 1 195 ? 0.197 20.906 13.281 1 95.75 195 HIS A N 1
ATOM 1563 C CA . HIS A 1 195 ? 0.098 21.703 12.062 1 95.75 195 HIS A CA 1
ATOM 1564 C C . HIS A 1 195 ? -0.901 21.094 11.086 1 95.75 195 HIS A C 1
ATOM 1566 O O . HIS A 1 195 ? -1.709 21.812 10.492 1 95.75 195 HIS A O 1
ATOM 1572 N N . LEU A 1 196 ? -0.82 19.812 10.906 1 97.12 196 LEU A N 1
ATOM 1573 C CA . LEU A 1 196 ? -1.722 19.156 9.977 1 97.12 196 LEU A CA 1
ATOM 1574 C C . LEU A 1 196 ? -3.168 19.266 10.438 1 97.12 196 LEU A C 1
ATOM 1576 O O . LEU A 1 196 ? -4.074 19.469 9.633 1 97.12 196 LEU A O 1
ATOM 1580 N N . PHE A 1 197 ? -3.393 19.109 11.734 1 95.44 197 PHE A N 1
ATOM 1581 C CA . PHE A 1 197 ? -4.73 19.219 12.305 1 95.44 197 PHE A CA 1
ATOM 1582 C C . PHE A 1 197 ? -5.262 20.641 12.164 1 95.44 197 PHE A C 1
ATOM 1584 O O . PHE A 1 197 ? -6.465 20.844 12 1 95.44 197 PHE A O 1
ATOM 1591 N N . ASP A 1 198 ? -4.367 21.562 12.188 1 90.88 198 ASP A N 1
ATOM 1592 C CA . ASP A 1 198 ? -4.77 22.953 11.961 1 90.88 198 ASP A CA 1
ATOM 1593 C C . ASP A 1 198 ? -5.301 23.141 10.547 1 90.88 198 ASP A C 1
ATOM 1595 O O . ASP A 1 198 ? -6.285 23.844 10.336 1 90.88 198 ASP A O 1
ATOM 1599 N N . ILE A 1 199 ? -4.602 22.547 9.641 1 88.94 199 ILE A N 1
ATOM 1600 C CA . ILE A 1 199 ? -5.059 22.625 8.258 1 88.94 199 ILE A CA 1
ATOM 1601 C C . ILE A 1 199 ? -6.453 22 8.148 1 88.94 199 ILE A C 1
ATOM 1603 O O . ILE A 1 199 ? -7.297 22.5 7.395 1 88.94 199 ILE A O 1
ATOM 1607 N N . MET A 1 200 ? -6.758 20.969 8.922 1 88.5 200 MET A N 1
ATOM 1608 C CA . MET A 1 200 ? -8.023 20.234 8.867 1 88.5 200 MET A CA 1
ATOM 1609 C C . MET A 1 200 ? -9.055 20.875 9.797 1 88.5 200 MET A C 1
ATOM 1611 O O . MET A 1 200 ? -10.211 20.469 9.828 1 88.5 200 MET A O 1
ATOM 1615 N N . ASP A 1 201 ? -8.617 21.75 10.609 1 83.69 201 ASP A N 1
ATOM 1616 C CA . ASP A 1 201 ? -9.469 22.438 11.57 1 83.69 201 ASP A CA 1
ATOM 1617 C C . ASP A 1 201 ? -10.039 21.469 12.602 1 83.69 201 ASP A C 1
ATOM 1619 O O . ASP A 1 201 ? -11.242 21.469 12.859 1 83.69 201 ASP A O 1
ATOM 1623 N N . ILE A 1 202 ? -9.195 20.562 13 1 89.12 202 ILE A N 1
ATOM 1624 C CA . ILE A 1 202 ? -9.539 19.672 14.094 1 89.12 202 ILE A CA 1
ATOM 1625 C C . ILE A 1 202 ? -8.961 20.203 15.406 1 89.12 202 ILE A C 1
ATOM 1627 O O . ILE A 1 202 ? -7.746 20.375 15.523 1 89.12 202 ILE A O 1
ATOM 1631 N N . GLN A 1 203 ? -9.859 20.359 16.453 1 86.88 203 GLN A N 1
ATOM 1632 C CA . GLN A 1 203 ? -9.406 21 17.672 1 86.88 203 GLN A CA 1
ATOM 1633 C C . GLN A 1 203 ? -9.406 20.031 18.844 1 86.88 203 GLN A C 1
ATOM 1635 O O . GLN A 1 203 ? -8.758 20.266 19.859 1 86.88 203 GLN A O 1
ATOM 1640 N N . ASN A 1 204 ? -10.047 18.906 18.672 1 91.56 204 ASN A N 1
ATOM 1641 C CA . ASN A 1 204 ? -10.156 17.953 19.781 1 91.56 204 ASN A CA 1
ATOM 1642 C C . ASN A 1 204 ? -8.789 17.422 20.188 1 91.56 204 ASN A C 1
ATOM 1644 O O . ASN A 1 204 ? -8.109 16.781 19.375 1 91.56 204 ASN A O 1
ATOM 1648 N N . LEU A 1 205 ? -8.5 17.594 21.453 1 95 205 LEU A N 1
ATOM 1649 C CA . LEU A 1 205 ? -7.176 17.234 21.969 1 95 205 LEU A CA 1
ATOM 1650 C C . LEU A 1 205 ? -7.008 15.727 22.016 1 95 205 LEU A C 1
ATOM 1652 O O . LEU A 1 205 ? -5.914 15.211 21.797 1 95 205 LEU A O 1
ATOM 1656 N N . ASP A 1 206 ? -8.031 15.086 22.312 1 96.31 206 ASP A N 1
ATOM 1657 C CA . ASP A 1 206 ? -7.957 13.633 22.391 1 96.31 206 ASP A CA 1
ATOM 1658 C C . ASP A 1 206 ? -7.602 13.023 21.031 1 96.31 206 ASP A C 1
ATOM 1660 O O . ASP A 1 206 ? -6.852 12.047 20.969 1 96.31 206 ASP A O 1
ATOM 1664 N N . ASP A 1 207 ? -8.141 13.586 20 1 96.88 207 ASP A N 1
ATOM 1665 C CA . ASP A 1 207 ? -7.836 13.125 18.656 1 96.88 207 ASP A CA 1
ATOM 1666 C C . ASP A 1 207 ? -6.367 13.375 18.312 1 96.88 207 ASP A C 1
ATOM 1668 O O . ASP A 1 207 ? -5.723 12.531 17.688 1 96.88 207 ASP A O 1
ATOM 1672 N N . LYS A 1 208 ? -5.871 14.484 18.719 1 97.12 208 LYS A N 1
ATOM 1673 C CA . LYS A 1 208 ? -4.465 14.805 18.484 1 97.12 208 LYS A CA 1
ATOM 1674 C C . LYS A 1 208 ? -3.549 13.836 19.219 1 97.12 208 LYS A C 1
ATOM 1676 O O . LYS A 1 208 ? -2.562 13.352 18.656 1 97.12 208 LYS A O 1
ATOM 1681 N N . ILE A 1 209 ? -3.932 13.586 20.469 1 97.62 209 ILE A N 1
ATOM 1682 C CA . ILE A 1 209 ? -3.107 12.734 21.328 1 97.62 209 ILE A CA 1
ATOM 1683 C C . ILE A 1 209 ? -3.031 11.328 20.719 1 97.62 209 ILE A C 1
ATOM 1685 O O . ILE A 1 209 ? -1.946 10.758 20.609 1 97.62 209 ILE A O 1
ATOM 1689 N N . VAL A 1 210 ? -4.148 10.828 20.312 1 97.25 210 VAL A N 1
ATOM 1690 C CA . VAL A 1 210 ? -4.18 9.469 19.781 1 97.25 210 VAL A CA 1
ATOM 1691 C C . VAL A 1 210 ? -3.408 9.406 18.469 1 97.25 210 VAL A C 1
ATOM 1693 O O . VAL A 1 210 ? -2.732 8.414 18.188 1 97.25 210 VAL A O 1
ATOM 1696 N N . THR A 1 211 ? -3.477 10.398 17.688 1 97.56 211 THR A N 1
ATOM 1697 C CA . THR A 1 211 ? -2.768 10.445 16.406 1 97.56 211 THR A CA 1
ATOM 1698 C C . THR A 1 211 ? -1.26 10.516 16.625 1 97.56 211 THR A C 1
ATOM 1700 O O . THR A 1 211 ? -0.495 9.836 15.945 1 97.56 211 THR A O 1
ATOM 1703 N N . VAL A 1 212 ? -0.825 11.352 17.609 1 97.81 212 VAL A N 1
ATOM 1704 C CA . VAL A 1 212 ? 0.596 11.469 17.922 1 97.81 212 VAL A CA 1
ATOM 1705 C C . VAL A 1 212 ? 1.141 10.117 18.375 1 97.81 212 VAL A C 1
ATOM 1707 O O . VAL A 1 212 ? 2.197 9.68 17.906 1 97.81 212 VAL A O 1
ATOM 1710 N N . LYS A 1 213 ? 0.407 9.484 19.234 1 95.81 213 LYS A N 1
ATOM 1711 C CA . LYS A 1 213 ? 0.837 8.188 19.75 1 95.81 213 LYS A CA 1
ATOM 1712 C C . LYS A 1 213 ? 0.956 7.164 18.625 1 95.81 213 LYS A C 1
ATOM 1714 O O . LYS A 1 213 ? 1.877 6.344 18.625 1 95.81 213 LYS A O 1
ATOM 1719 N N . HIS A 1 214 ? 0.061 7.262 17.734 1 93.06 214 HIS A N 1
ATOM 1720 C CA . HIS A 1 214 ? 0.01 6.273 16.656 1 93.06 214 HIS A CA 1
ATOM 1721 C C . HIS A 1 214 ? 1.099 6.531 15.617 1 93.06 214 HIS A C 1
ATOM 1723 O O . HIS A 1 214 ? 1.668 5.586 15.062 1 93.06 214 HIS A O 1
ATOM 1729 N N . CYS A 1 215 ? 1.418 7.738 15.32 1 95.5 215 CYS A N 1
ATOM 1730 C CA . CYS A 1 215 ? 2.277 8.031 14.172 1 95.5 215 CYS A CA 1
ATOM 1731 C C . CYS A 1 215 ? 3.725 8.211 14.617 1 95.5 215 CYS A C 1
ATOM 1733 O O . CYS A 1 215 ? 4.629 8.25 13.781 1 95.5 215 CYS A O 1
ATOM 1735 N N . PHE A 1 216 ? 4.062 8.281 15.906 1 95.62 216 PHE A N 1
ATOM 1736 C CA . PHE A 1 216 ? 5.391 8.602 16.422 1 95.62 216 PHE A CA 1
ATOM 1737 C C . PHE A 1 216 ? 6.441 7.676 15.82 1 95.62 216 PHE A C 1
ATOM 1739 O O . PHE A 1 216 ? 7.375 8.133 15.156 1 95.62 216 PHE A O 1
ATOM 1746 N N . ALA A 1 217 ? 6.297 6.41 15.992 1 93.31 217 ALA A N 1
ATOM 1747 C CA . ALA A 1 217 ? 7.312 5.441 15.586 1 93.31 217 ALA A CA 1
ATOM 1748 C C . ALA A 1 217 ? 7.426 5.371 14.07 1 93.31 217 ALA A C 1
ATOM 1750 O O . ALA A 1 217 ? 8.516 5.512 13.516 1 93.31 217 ALA A O 1
ATOM 1751 N N . PRO A 1 218 ? 6.285 5.246 13.359 1 93.69 218 PRO A N 1
ATOM 1752 C CA . PRO A 1 218 ? 6.375 5.199 11.898 1 93.69 218 PRO A CA 1
ATOM 1753 C C . PRO A 1 218 ? 6.996 6.457 11.305 1 93.69 218 PRO A C 1
ATOM 1755 O O . PRO A 1 218 ? 7.777 6.375 10.352 1 93.69 218 PRO A O 1
ATOM 1758 N N . LEU A 1 219 ? 6.637 7.543 11.828 1 96.19 219 LEU A N 1
ATOM 1759 C CA . LEU A 1 219 ? 7.168 8.797 11.305 1 96.19 219 LEU A CA 1
ATOM 1760 C C . LEU A 1 219 ? 8.672 8.891 11.539 1 96.19 219 LEU A C 1
ATOM 1762 O O . LEU A 1 219 ? 9.414 9.336 10.656 1 96.19 219 LEU A O 1
ATOM 1766 N N . MET A 1 220 ? 9.117 8.555 12.688 1 95.38 220 MET A N 1
ATOM 1767 C CA . MET A 1 220 ? 10.539 8.57 13.016 1 95.38 220 MET A CA 1
ATOM 1768 C C . MET A 1 220 ? 11.328 7.672 12.07 1 95.38 220 MET A C 1
ATOM 1770 O O . MET A 1 220 ? 12.328 8.102 11.5 1 95.38 220 MET A O 1
ATOM 1774 N N . VAL A 1 221 ? 10.836 6.5 11.914 1 95 221 VAL A N 1
ATOM 1775 C CA . VAL A 1 221 ? 11.508 5.523 11.07 1 95 221 VAL A CA 1
ATOM 1776 C C . VAL A 1 221 ? 11.547 6.023 9.633 1 95 221 VAL A C 1
ATOM 1778 O O . VAL A 1 221 ? 12.586 5.945 8.961 1 95 221 VAL A O 1
ATOM 1781 N N . PHE A 1 222 ? 10.461 6.477 9.195 1 96.69 222 PHE A N 1
ATOM 1782 C CA . PHE A 1 222 ? 10.398 6.98 7.828 1 96.69 222 PHE A CA 1
ATOM 1783 C C . PHE A 1 222 ? 11.375 8.133 7.633 1 96.69 222 PHE A C 1
ATOM 1785 O O . PHE A 1 222 ? 12.086 8.188 6.625 1 96.69 222 PHE A O 1
ATOM 1792 N N . CYS A 1 223 ? 11.414 9.055 8.594 1 96.81 223 CYS A N 1
ATOM 1793 C CA . CYS A 1 223 ? 12.234 10.258 8.477 1 96.81 223 CYS A CA 1
ATOM 1794 C C . CYS A 1 223 ? 13.711 9.898 8.398 1 96.81 223 CYS A C 1
ATOM 1796 O O . CYS A 1 223 ? 14.414 10.328 7.48 1 96.81 223 CYS A O 1
ATOM 1798 N N . PHE A 1 224 ? 14.188 9.109 9.312 1 96.62 224 PHE A N 1
ATOM 1799 C CA . PHE A 1 224 ? 15.617 8.844 9.273 1 96.62 224 PHE A CA 1
ATOM 1800 C C . PHE A 1 224 ? 15.969 7.973 8.078 1 96.62 224 PHE A C 1
ATOM 1802 O O . PHE A 1 224 ? 17.094 8.016 7.578 1 96.62 224 PHE A O 1
ATOM 1809 N N . SER A 1 225 ? 15 7.191 7.637 1 96.56 225 SER A N 1
ATOM 1810 C CA . SER A 1 225 ? 15.266 6.352 6.473 1 96.56 225 SER A CA 1
ATOM 1811 C C . SER A 1 225 ? 15.398 7.191 5.207 1 96.56 225 SER A C 1
ATOM 1813 O O . SER A 1 225 ? 16.328 6.992 4.422 1 96.56 225 SER A O 1
ATOM 1815 N N . VAL A 1 226 ? 14.484 8.047 5.035 1 97.25 226 VAL A N 1
ATOM 1816 C CA . VAL A 1 226 ? 14.5 8.891 3.844 1 97.25 226 VAL A CA 1
ATOM 1817 C C . VAL A 1 226 ? 15.75 9.766 3.846 1 97.25 226 VAL A C 1
ATOM 1819 O O . VAL A 1 226 ? 16.422 9.898 2.822 1 97.25 226 VAL A O 1
ATOM 1822 N N . ILE A 1 227 ? 16.078 10.359 4.988 1 97.19 227 ILE A N 1
ATOM 1823 C CA . ILE A 1 227 ? 17.203 11.289 5.07 1 97.19 227 ILE A CA 1
ATOM 1824 C C . ILE A 1 227 ? 18.516 10.523 4.887 1 97.19 227 ILE A C 1
ATOM 1826 O O . ILE A 1 227 ? 19.422 11 4.211 1 97.19 227 ILE A O 1
ATOM 1830 N N . THR A 1 228 ? 18.625 9.344 5.496 1 97.5 228 THR A N 1
ATOM 1831 C CA . THR A 1 228 ? 19.812 8.523 5.312 1 97.5 228 THR A CA 1
ATOM 1832 C C . THR A 1 228 ? 20 8.156 3.846 1 97.5 228 THR A C 1
ATOM 1834 O O . THR A 1 228 ? 21.109 8.211 3.32 1 97.5 228 THR A O 1
ATOM 1837 N N . ALA A 1 229 ? 18.953 7.789 3.213 1 96.12 229 ALA A N 1
ATOM 1838 C CA . ALA A 1 229 ? 19 7.395 1.808 1 96.12 229 ALA A CA 1
ATOM 1839 C C . ALA A 1 229 ? 19.484 8.547 0.931 1 96.12 229 ALA A C 1
ATOM 1841 O O . ALA A 1 229 ? 20.188 8.328 -0.053 1 96.12 229 ALA A O 1
ATOM 1842 N N . LYS A 1 230 ? 19.172 9.711 1.269 1 94.69 230 LYS A N 1
ATOM 1843 C CA . LYS A 1 230 ? 19.438 10.875 0.428 1 94.69 230 LYS A CA 1
ATOM 1844 C C . LYS A 1 230 ? 20.797 11.484 0.763 1 94.69 230 LYS A C 1
ATOM 1846 O O . LYS A 1 230 ? 21.484 12 -0.119 1 94.69 230 LYS A O 1
ATOM 1851 N N . ASN A 1 231 ? 21.172 11.414 1.998 1 92.56 231 ASN A N 1
ATOM 1852 C CA . ASN A 1 231 ? 22.281 12.266 2.459 1 92.56 231 ASN A CA 1
ATOM 1853 C C . ASN A 1 231 ? 23.594 11.5 2.494 1 92.56 231 ASN A C 1
ATOM 1855 O O . ASN A 1 231 ? 24.656 12.102 2.594 1 92.56 231 ASN A O 1
ATOM 1859 N N . THR A 1 232 ? 23.547 10.195 2.457 1 93.75 232 THR A N 1
ATOM 1860 C CA . THR A 1 232 ? 24.797 9.445 2.531 1 93.75 232 THR A CA 1
ATOM 1861 C C . THR A 1 232 ? 24.75 8.219 1.621 1 93.75 232 THR A C 1
ATOM 1863 O O . THR A 1 232 ? 23.688 7.66 1.381 1 93.75 232 THR A O 1
ATOM 1866 N N . ASN A 1 233 ? 25.922 7.828 1.215 1 91.06 233 ASN A N 1
ATOM 1867 C CA . ASN A 1 233 ? 26.031 6.648 0.363 1 91.06 233 ASN A CA 1
ATOM 1868 C C . ASN A 1 233 ? 26.547 5.441 1.144 1 91.06 233 ASN A C 1
ATOM 1870 O O . ASN A 1 233 ? 26.734 4.367 0.574 1 91.06 233 ASN A O 1
ATOM 1874 N N . LYS A 1 234 ? 26.734 5.699 2.422 1 94 234 LYS A N 1
ATOM 1875 C CA . LYS A 1 234 ? 27.156 4.574 3.254 1 94 234 LYS A CA 1
ATOM 1876 C C . LYS A 1 234 ? 26.016 3.576 3.443 1 94 234 LYS A C 1
ATOM 1878 O O . LYS A 1 234 ? 24.891 3.967 3.756 1 94 234 LYS A O 1
ATOM 1883 N N . HIS A 1 235 ? 26.312 2.344 3.312 1 92.75 235 HIS A N 1
ATOM 1884 C CA . HIS A 1 235 ? 25.266 1.341 3.242 1 92.75 235 HIS A CA 1
ATOM 1885 C C . HIS A 1 235 ? 25.047 0.673 4.594 1 92.75 235 HIS A C 1
ATOM 1887 O O . HIS A 1 235 ? 24.047 -0.014 4.801 1 92.75 235 HIS A O 1
ATOM 1893 N N . ASP A 1 236 ? 25.844 0.942 5.57 1 95.25 236 ASP A N 1
ATOM 1894 C CA . ASP A 1 236 ? 25.734 0.193 6.82 1 95.25 236 ASP A CA 1
ATOM 1895 C C . ASP A 1 236 ? 25.5 1.128 8 1 95.25 236 ASP A C 1
ATOM 1897 O O . ASP A 1 236 ? 25.797 0.778 9.148 1 95.25 236 ASP A O 1
ATOM 1901 N N . ILE A 1 237 ? 25 2.318 7.711 1 96.56 237 ILE A N 1
ATOM 1902 C CA . ILE A 1 237 ? 24.734 3.232 8.82 1 96.56 237 ILE A CA 1
ATOM 1903 C C . ILE A 1 237 ? 23.344 3.867 8.641 1 96.56 237 ILE A C 1
ATOM 1905 O O . ILE A 1 237 ? 22.828 3.953 7.527 1 96.56 237 ILE A O 1
ATOM 1909 N N . VAL A 1 238 ? 22.766 4.234 9.734 1 96.88 238 VAL A N 1
ATOM 1910 C CA . VAL A 1 238 ? 21.516 4.996 9.773 1 96.88 238 VAL A CA 1
ATOM 1911 C C . VAL A 1 238 ? 21.75 6.34 10.469 1 96.88 238 VAL A C 1
ATOM 1913 O O . VAL A 1 238 ? 22.203 6.383 11.617 1 96.88 238 VAL A O 1
ATOM 1916 N N . THR A 1 239 ? 21.484 7.391 9.797 1 97.69 239 THR A N 1
ATOM 1917 C CA . THR A 1 239 ? 21.703 8.711 10.383 1 97.69 239 THR A CA 1
ATOM 1918 C C . THR A 1 239 ? 20.531 9.102 11.281 1 97.69 239 THR A C 1
ATOM 1920 O O . THR A 1 239 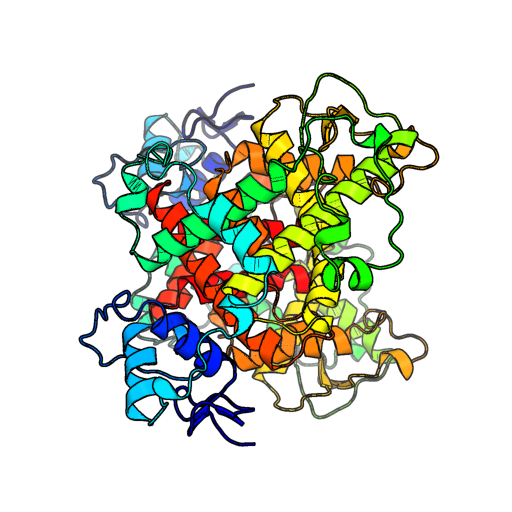? 19.375 8.75 11 1 97.69 239 THR A O 1
ATOM 1923 N N . LEU A 1 240 ? 20.797 9.781 12.312 1 96.5 240 LEU A N 1
ATOM 1924 C CA . LEU A 1 240 ? 19.797 10.211 13.289 1 96.5 240 LEU A CA 1
ATOM 1925 C C . LEU A 1 240 ? 19.766 11.727 13.398 1 96.5 240 LEU A C 1
ATOM 1927 O O . LEU A 1 240 ? 20.688 12.414 12.953 1 96.5 240 LEU A O 1
ATOM 1931 N N . CYS A 1 241 ? 18.766 12.273 14.023 1 95.88 241 CYS A N 1
ATOM 1932 C CA . CYS A 1 241 ? 18.453 13.695 13.953 1 95.88 241 CYS A CA 1
ATOM 1933 C C . CYS A 1 241 ? 19.297 14.5 14.922 1 95.88 241 CYS A C 1
ATOM 1935 O O . CYS A 1 241 ? 19.062 15.688 15.133 1 95.88 241 CYS A O 1
ATOM 1937 N N . ASN A 1 242 ? 20.297 13.961 15.547 1 94.75 242 ASN A N 1
ATOM 1938 C CA . ASN A 1 242 ? 21.172 14.656 16.469 1 94.75 242 ASN A CA 1
ATOM 1939 C C . ASN A 1 242 ? 22.641 14.492 16.078 1 94.75 242 ASN A C 1
ATOM 1941 O O . ASN A 1 242 ? 23.453 14.062 16.891 1 94.75 242 ASN A O 1
ATOM 1945 N N . TYR A 1 243 ? 22.984 14.773 14.914 1 92.25 243 TYR A N 1
ATOM 1946 C CA . TYR A 1 243 ? 24.344 14.891 14.398 1 92.25 243 TYR A CA 1
ATOM 1947 C C . TYR A 1 243 ? 25.078 13.562 14.492 1 92.25 243 TYR A C 1
ATOM 1949 O O . TYR A 1 243 ? 26.219 13.508 14.977 1 92.25 243 TYR A O 1
ATOM 1957 N N . GLY A 1 244 ? 24.453 12.562 14.078 1 94.75 244 GLY A N 1
ATOM 1958 C CA . GLY A 1 244 ? 25.188 11.305 14.164 1 94.75 244 GLY A CA 1
ATOM 1959 C C . GLY A 1 244 ? 24.453 10.156 13.477 1 94.75 244 GLY A C 1
ATOM 1960 O O . GLY A 1 244 ? 23.469 10.367 12.789 1 94.75 244 GLY A O 1
ATOM 1961 N N . TYR A 1 245 ? 25.125 8.977 13.586 1 96.62 245 TYR A N 1
ATOM 1962 C CA . TYR A 1 245 ? 24.594 7.777 12.953 1 96.62 245 TYR A CA 1
ATOM 1963 C C . TYR A 1 245 ? 24.75 6.562 13.859 1 96.62 245 TYR A C 1
ATOM 1965 O O . TYR A 1 245 ? 25.469 6.609 14.852 1 96.62 245 TYR A O 1
ATOM 1973 N N . VAL A 1 246 ? 24 5.582 13.617 1 95.5 246 VAL A N 1
ATOM 1974 C CA . VAL A 1 246 ? 24.172 4.273 14.242 1 95.5 246 VAL A CA 1
ATOM 1975 C C . VAL A 1 246 ? 24.547 3.238 13.18 1 95.5 246 VAL A C 1
ATOM 1977 O O . VAL A 1 246 ? 24.188 3.385 12.008 1 95.5 246 VAL A O 1
ATOM 1980 N N . ARG A 1 247 ? 25.219 2.242 13.609 1 94.19 247 ARG A N 1
ATOM 1981 C CA . ARG A 1 247 ? 25.641 1.184 12.703 1 94.19 247 ARG A CA 1
ATOM 1982 C C . ARG A 1 247 ? 24.578 0.109 12.57 1 94.19 247 ARG A C 1
ATOM 1984 O O . ARG A 1 247 ? 23.703 -0.018 13.438 1 94.19 247 ARG A O 1
ATOM 1991 N N . ARG A 1 248 ? 24.688 -0.574 11.555 1 93.44 248 ARG A N 1
ATOM 1992 C CA . ARG A 1 248 ? 23.766 -1.653 11.234 1 93.44 248 ARG A CA 1
ATOM 1993 C C . ARG A 1 248 ? 23.641 -2.631 12.398 1 93.44 248 ARG A C 1
ATOM 1995 O O . ARG A 1 248 ? 22.547 -3.127 12.68 1 93.44 248 ARG A O 1
ATOM 2002 N N . ASP A 1 249 ? 24.719 -2.889 13.125 1 89.94 249 ASP A N 1
ATOM 2003 C CA . ASP A 1 249 ? 24.75 -3.924 14.148 1 89.94 249 ASP A CA 1
ATOM 2004 C C . ASP A 1 249 ? 24.672 -3.312 15.547 1 89.94 249 ASP A C 1
ATOM 2006 O O . ASP A 1 249 ? 25.156 -3.895 16.516 1 89.94 249 ASP A O 1
ATOM 2010 N N . CYS A 1 250 ? 24.062 -2.15 15.664 1 89.25 250 CYS A N 1
ATOM 2011 C CA . CYS A 1 250 ? 24.031 -1.451 16.938 1 89.25 250 CYS A CA 1
ATOM 2012 C C . CYS A 1 250 ? 23.266 -2.252 17.984 1 89.25 250 CYS A C 1
ATOM 2014 O O . CYS A 1 250 ? 23.562 -2.191 19.172 1 89.25 250 CYS A O 1
ATOM 2016 N N . ASP A 1 251 ? 22.188 -3.068 17.578 1 85.38 251 ASP A N 1
ATOM 2017 C CA . ASP A 1 251 ? 21.359 -3.83 18.5 1 85.38 251 ASP A CA 1
ATOM 2018 C C . ASP A 1 251 ? 22.172 -4.941 19.172 1 85.38 251 ASP A C 1
ATOM 2020 O O . ASP A 1 251 ? 21.891 -5.32 20.312 1 85.38 251 ASP A O 1
ATOM 2024 N N . VAL A 1 252 ? 23.125 -5.484 18.531 1 83 252 VAL A N 1
ATOM 2025 C CA . VAL A 1 252 ? 23.969 -6.547 19.078 1 83 252 VAL A CA 1
ATOM 2026 C C . VAL A 1 252 ? 25.062 -5.941 19.938 1 83 252 VAL A C 1
ATOM 2028 O O . VAL A 1 252 ? 25.453 -6.52 20.969 1 83 252 VAL A O 1
ATOM 2031 N N . ARG A 1 253 ? 25.484 -4.773 19.641 1 83.19 253 ARG A N 1
ATOM 2032 C CA . ARG A 1 253 ? 26.625 -4.145 20.297 1 83.19 253 ARG A CA 1
ATOM 2033 C C . ARG A 1 253 ? 26.203 -3.479 21.609 1 83.19 253 ARG A C 1
ATOM 2035 O O . ARG A 1 253 ? 27.016 -3.361 22.531 1 83.19 253 ARG A O 1
ATOM 2042 N N . TRP A 1 254 ? 24.953 -3.053 21.594 1 84.94 254 TRP A N 1
ATOM 2043 C CA . TRP A 1 254 ? 24.516 -2.266 22.75 1 84.94 254 TRP A CA 1
ATOM 2044 C C . TRP A 1 254 ? 23.734 -3.125 23.719 1 84.94 254 TRP A C 1
ATOM 2046 O O . TRP A 1 254 ? 22.953 -3.99 23.312 1 84.94 254 TRP A O 1
ATOM 2056 N N . ASN A 1 255 ? 23.828 -2.873 24.906 1 74.25 255 ASN A N 1
ATOM 2057 C CA . ASN A 1 255 ? 23.078 -3.562 25.938 1 74.25 255 ASN A CA 1
ATOM 2058 C C . ASN A 1 255 ? 21.625 -3.074 25.984 1 74.25 255 ASN A C 1
ATOM 2060 O O . ASN A 1 255 ? 20.703 -3.867 26.188 1 74.25 255 ASN A O 1
ATOM 2064 N N . GLU A 1 256 ? 21.469 -1.758 25.812 1 70.94 256 GLU A N 1
ATOM 2065 C CA . GLU A 1 256 ? 20.141 -1.147 25.812 1 70.94 256 GLU A CA 1
ATOM 2066 C C . GLU A 1 256 ? 19.875 -0.392 24.516 1 70.94 256 GLU A C 1
ATOM 2068 O O . GLU A 1 256 ? 20.047 0.827 24.453 1 70.94 256 GLU A O 1
ATOM 2073 N N . PRO A 1 257 ? 19.438 -1.008 23.578 1 76.62 257 PRO A N 1
ATOM 2074 C CA . PRO A 1 257 ? 19.297 -0.368 22.266 1 76.62 257 PRO A CA 1
ATOM 2075 C C . PRO A 1 257 ? 18.047 0.492 22.172 1 76.62 257 PRO A C 1
ATOM 2077 O O . PRO A 1 257 ? 17.812 1.142 21.141 1 76.62 257 PRO A O 1
ATOM 2080 N N . TYR A 1 258 ? 17.25 0.621 23.266 1 71.62 258 TYR A N 1
ATOM 2081 C CA . TYR A 1 258 ? 16.062 1.457 23.297 1 71.62 258 TYR A CA 1
ATOM 2082 C C . TYR A 1 258 ? 15.188 1.199 22.062 1 71.62 258 TYR A C 1
ATOM 2084 O O . TYR A 1 258 ? 14.75 0.071 21.844 1 71.62 258 TYR A O 1
ATOM 2092 N N . HIS A 1 259 ? 14.938 2.201 21.25 1 74.06 259 HIS A N 1
ATOM 2093 C CA . HIS A 1 259 ? 14.023 2.064 20.125 1 74.06 259 HIS A CA 1
ATOM 2094 C C . HIS A 1 259 ? 14.711 1.384 18.938 1 74.06 259 HIS A C 1
ATOM 2096 O O . HIS A 1 259 ? 14.062 1.063 17.938 1 74.06 259 HIS A O 1
ATOM 2102 N N . PHE A 1 260 ? 15.93 1.11 19 1 77.56 260 PHE A N 1
ATOM 2103 C CA . PHE A 1 260 ? 16.609 0.403 17.922 1 77.56 260 PHE A CA 1
ATOM 2104 C C . PHE A 1 260 ? 16.719 -1.086 18.234 1 77.56 260 PHE A C 1
ATOM 2106 O O . PHE A 1 260 ? 17.453 -1.812 17.562 1 77.56 260 PHE A O 1
ATOM 2113 N N . GLY A 1 261 ? 16 -1.398 19.203 1 75.5 261 GLY A N 1
ATOM 2114 C CA . GLY A 1 261 ? 15.883 -2.828 19.438 1 75.5 261 GLY A CA 1
ATOM 2115 C C . GLY A 1 261 ? 15.25 -3.576 18.281 1 75.5 261 GLY A C 1
ATOM 2116 O O . GLY A 1 261 ? 14.898 -2.975 17.266 1 75.5 261 GLY A O 1
ATOM 2117 N N . ASN A 1 262 ? 15.258 -4.949 18.25 1 78.19 262 ASN A N 1
ATOM 2118 C CA . ASN A 1 262 ? 14.609 -5.809 17.266 1 78.19 262 ASN A CA 1
ATOM 2119 C C . ASN A 1 262 ? 15.18 -5.586 15.867 1 78.19 262 ASN A C 1
ATOM 2121 O O . ASN A 1 262 ? 14.438 -5.57 14.891 1 78.19 262 ASN A O 1
ATOM 2125 N N . ARG A 1 263 ? 16.484 -5.238 15.805 1 86.5 263 ARG A N 1
ATOM 2126 C CA . ARG A 1 263 ? 17.219 -5.105 14.555 1 86.5 263 ARG A CA 1
ATOM 2127 C C . ARG A 1 263 ? 16.641 -3.996 13.688 1 86.5 263 ARG A C 1
ATOM 2129 O O . ARG A 1 263 ? 16.562 -4.133 12.461 1 86.5 263 ARG A O 1
ATOM 2136 N N . LEU A 1 264 ? 16.172 -2.977 14.305 1 89.5 264 LEU A N 1
ATOM 2137 C CA . LEU A 1 264 ? 15.516 -1.884 13.594 1 89.5 264 LEU A CA 1
ATOM 2138 C C . LEU A 1 264 ? 16.453 -1.271 12.555 1 89.5 264 LEU A C 1
ATOM 2140 O O . LEU A 1 264 ? 16.031 -0.992 11.422 1 89.5 264 LEU A O 1
ATOM 2144 N N . ALA A 1 265 ? 17.75 -1.036 12.945 1 92.38 265 ALA A N 1
ATOM 2145 C CA . ALA A 1 265 ? 18.688 -0.423 12.016 1 92.38 265 ALA A CA 1
ATOM 2146 C C . ALA A 1 265 ? 18.891 -1.289 10.773 1 92.38 265 ALA A C 1
ATOM 2148 O O . ALA A 1 265 ? 18.859 -0.785 9.648 1 92.38 265 ALA A O 1
ATOM 2149 N N . GLU A 1 266 ? 19.016 -2.531 11.031 1 90.56 266 GLU A N 1
ATOM 2150 C CA . GLU A 1 266 ? 19.219 -3.471 9.938 1 90.56 266 GLU A CA 1
ATOM 2151 C C . GLU A 1 266 ? 17.984 -3.52 9.031 1 90.56 266 GLU A C 1
ATOM 2153 O O . GLU A 1 266 ? 18.109 -3.477 7.801 1 90.56 266 GLU A O 1
ATOM 2158 N N . ARG A 1 267 ? 16.844 -3.617 9.641 1 89.62 267 ARG A N 1
ATOM 2159 C CA . ARG A 1 267 ? 15.602 -3.686 8.883 1 89.62 267 ARG A CA 1
ATOM 2160 C C . ARG A 1 267 ? 15.367 -2.402 8.086 1 89.62 267 ARG A C 1
ATOM 2162 O O . ARG A 1 267 ? 14.945 -2.445 6.934 1 89.62 267 ARG A O 1
ATOM 2169 N N . ALA A 1 268 ? 15.633 -1.287 8.703 1 93.19 268 ALA A N 1
ATOM 2170 C CA . ALA A 1 268 ? 15.453 -0.008 8.023 1 93.19 268 ALA A CA 1
ATOM 2171 C C . ALA A 1 268 ? 16.375 0.102 6.809 1 93.19 268 ALA A C 1
ATOM 2173 O O . ALA A 1 268 ? 15.969 0.602 5.758 1 93.19 268 ALA A O 1
ATOM 2174 N N . LEU A 1 269 ? 17.594 -0.364 6.949 1 93.88 269 LEU A N 1
ATOM 2175 C CA . LEU A 1 269 ? 18.562 -0.297 5.871 1 93.88 269 LEU A CA 1
ATOM 2176 C C . LEU A 1 269 ? 18.141 -1.154 4.688 1 93.88 269 LEU A C 1
ATOM 2178 O O . LEU A 1 269 ? 18.188 -0.706 3.539 1 93.88 269 LEU A O 1
ATOM 2182 N N . ASP A 1 270 ? 17.625 -2.291 5.008 1 88.69 270 ASP A N 1
ATOM 2183 C CA . ASP A 1 270 ? 17.328 -3.26 3.959 1 88.69 270 ASP A CA 1
ATOM 2184 C C . ASP A 1 270 ? 15.953 -3.01 3.354 1 88.69 270 ASP A C 1
ATOM 2186 O O . ASP A 1 270 ? 15.766 -3.148 2.143 1 88.69 270 ASP A O 1
ATOM 2190 N N . GLU A 1 271 ? 15.008 -2.574 4.164 1 88.06 271 GLU A N 1
ATOM 2191 C CA . GLU A 1 271 ? 13.617 -2.555 3.725 1 88.06 271 GLU A CA 1
ATOM 2192 C C . GLU A 1 271 ? 13.195 -1.153 3.293 1 88.06 271 GLU A C 1
ATOM 2194 O O . GLU A 1 271 ? 12.203 -0.991 2.576 1 88.06 271 GLU A O 1
ATOM 2199 N N . LEU A 1 272 ? 13.898 -0.198 3.666 1 93.62 272 LEU A N 1
ATOM 2200 C CA . LEU A 1 272 ? 13.453 1.163 3.385 1 93.62 272 LEU A CA 1
ATOM 2201 C C . LEU A 1 272 ? 14.57 1.972 2.723 1 93.62 272 LEU A C 1
ATOM 2203 O O . LEU A 1 272 ? 14.422 2.424 1.585 1 93.62 272 LEU A O 1
ATOM 2207 N N . ILE A 1 273 ? 15.766 2.047 3.346 1 95.38 273 ILE A N 1
ATOM 2208 C CA . ILE A 1 273 ? 16.828 2.947 2.912 1 95.38 273 ILE A CA 1
ATOM 2209 C C . ILE A 1 273 ? 17.344 2.518 1.541 1 95.38 273 ILE A C 1
ATOM 2211 O O . ILE A 1 273 ? 17.453 3.34 0.63 1 95.38 273 ILE A O 1
ATOM 2215 N N . SER A 1 274 ? 17.578 1.27 1.402 1 92.06 274 SER A N 1
ATOM 2216 C CA . SER A 1 274 ? 18.078 0.78 0.121 1 92.06 274 SER A CA 1
ATOM 2217 C C . SER A 1 274 ? 17.062 1.008 -0.991 1 92.06 274 SER A C 1
ATOM 2219 O O . SER A 1 274 ? 17.391 1.565 -2.039 1 92.06 274 SER A O 1
ATOM 2221 N N . PRO A 1 275 ? 15.82 0.679 -0.771 1 89.75 275 PRO A N 1
ATOM 2222 C CA . PRO A 1 275 ? 14.812 0.96 -1.794 1 89.75 275 PRO A CA 1
ATOM 2223 C C . PRO A 1 275 ? 14.656 2.453 -2.076 1 89.75 275 PRO A C 1
ATOM 2225 O O . PRO A 1 275 ? 14.5 2.854 -3.232 1 89.75 275 PRO A O 1
ATOM 2228 N N . PHE A 1 276 ? 14.68 3.287 -1.033 1 93.81 276 PHE A N 1
ATOM 2229 C CA . PHE A 1 276 ? 14.547 4.73 -1.208 1 93.81 276 PHE A CA 1
ATOM 2230 C C . PHE A 1 276 ? 15.695 5.281 -2.043 1 93.81 276 PHE A C 1
ATOM 2232 O O . PHE A 1 276 ? 15.5 6.211 -2.834 1 93.81 276 PHE A O 1
ATOM 2239 N N . ARG A 1 277 ? 16.828 4.703 -1.825 1 91.25 277 ARG A N 1
ATOM 2240 C CA . ARG A 1 277 ? 18 5.094 -2.621 1 91.25 277 ARG A CA 1
ATOM 2241 C C . ARG A 1 277 ? 17.797 4.73 -4.09 1 91.25 277 ARG A C 1
ATOM 2243 O O . ARG A 1 277 ? 18.047 5.547 -4.977 1 91.25 277 ARG A O 1
ATOM 2250 N N . ARG A 1 278 ? 17.328 3.594 -4.242 1 82.88 278 ARG A N 1
ATOM 2251 C CA . ARG A 1 278 ? 17.125 3.098 -5.602 1 82.88 278 ARG A CA 1
ATOM 2252 C C . ARG A 1 278 ? 16.078 3.92 -6.34 1 82.88 278 ARG A C 1
ATOM 2254 O O . ARG A 1 278 ? 16.219 4.176 -7.539 1 82.88 278 ARG A O 1
ATOM 2261 N N . MET A 1 279 ? 15.078 4.309 -5.602 1 88.25 279 MET A N 1
ATOM 2262 C CA . MET A 1 279 ? 13.984 5.043 -6.234 1 88.25 279 MET A CA 1
ATOM 2263 C C . MET A 1 279 ? 14.305 6.531 -6.32 1 88.25 279 MET A C 1
ATOM 2265 O O . MET A 1 279 ? 13.625 7.277 -7.027 1 88.25 279 MET A O 1
ATOM 2269 N N . ASN A 1 280 ? 15.352 6.969 -5.707 1 89.06 280 ASN A N 1
ATOM 2270 C CA . ASN A 1 280 ? 15.703 8.383 -5.664 1 89.06 280 ASN A CA 1
ATOM 2271 C C . ASN A 1 280 ? 14.508 9.242 -5.246 1 89.06 280 ASN A C 1
ATOM 2273 O O . ASN A 1 280 ? 14.109 10.156 -5.973 1 89.06 280 ASN A O 1
ATOM 2277 N N . ILE A 1 281 ? 14.07 8.992 -4.062 1 93.94 281 ILE A N 1
ATOM 2278 C CA . ILE A 1 281 ? 12.883 9.648 -3.539 1 93.94 281 ILE A CA 1
ATOM 2279 C C . ILE A 1 281 ? 13.117 11.156 -3.467 1 93.94 281 ILE A C 1
ATOM 2281 O O . ILE A 1 281 ? 14.195 11.602 -3.051 1 93.94 281 ILE A O 1
ATOM 2285 N N . LYS A 1 282 ? 12.141 11.945 -3.906 1 94.12 282 LYS A N 1
ATOM 2286 C CA . LYS A 1 282 ? 12.227 13.406 -3.893 1 94.12 282 LYS A CA 1
ATOM 2287 C C . LYS A 1 282 ? 11.727 13.969 -2.564 1 94.12 282 LYS A C 1
ATOM 2289 O O . LYS A 1 282 ? 10.992 13.305 -1.835 1 94.12 282 LYS A O 1
ATOM 2294 N N . GLU A 1 283 ? 12.141 15.141 -2.297 1 94.75 283 GLU A N 1
ATOM 2295 C CA . GLU A 1 283 ? 11.766 15.805 -1.052 1 94.75 283 GLU A CA 1
ATOM 2296 C C . GLU A 1 283 ? 10.258 16.031 -0.972 1 94.75 283 GLU A C 1
ATOM 2298 O O . GLU A 1 283 ? 9.656 15.859 0.092 1 94.75 283 GLU A O 1
ATOM 2303 N N . GLU A 1 284 ? 9.719 16.406 -2.119 1 95.88 284 GLU A N 1
ATOM 2304 C CA . GLU A 1 284 ? 8.281 16.656 -2.164 1 95.88 284 GLU A CA 1
ATOM 2305 C C . GLU A 1 284 ? 7.5 15.367 -1.908 1 95.88 284 GLU A C 1
ATOM 2307 O O . GLU A 1 284 ? 6.484 15.375 -1.208 1 95.88 284 GLU A O 1
ATOM 2312 N N . GLU A 1 285 ? 7.969 14.281 -2.486 1 96.75 285 GLU A N 1
ATOM 2313 C CA . GLU A 1 285 ? 7.348 12.984 -2.256 1 96.75 285 GLU A CA 1
ATOM 2314 C C . GLU A 1 285 ? 7.438 12.578 -0.787 1 96.75 285 GLU A C 1
ATOM 2316 O O . GLU A 1 285 ? 6.461 12.102 -0.208 1 96.75 285 GLU A O 1
ATOM 2321 N N . ALA A 1 286 ? 8.609 12.828 -0.215 1 97.56 286 ALA A N 1
ATOM 2322 C CA . ALA A 1 286 ? 8.844 12.469 1.18 1 97.56 286 ALA A CA 1
ATOM 2323 C C . ALA A 1 286 ? 7.93 13.25 2.113 1 97.56 286 ALA A C 1
ATOM 2325 O O . ALA A 1 286 ? 7.371 12.695 3.062 1 97.56 286 ALA A O 1
ATOM 2326 N N . ALA A 1 287 ? 7.797 14.523 1.848 1 97.94 287 ALA A N 1
ATOM 2327 C CA . ALA A 1 287 ? 6.945 15.359 2.688 1 97.94 287 ALA A CA 1
ATOM 2328 C C . ALA A 1 287 ? 5.492 14.891 2.643 1 97.94 287 ALA A C 1
ATOM 2330 O O . ALA A 1 287 ? 4.828 14.805 3.678 1 97.94 287 ALA A O 1
ATOM 2331 N N . LEU A 1 288 ? 5.039 14.594 1.489 1 98.25 288 LEU A N 1
ATOM 2332 C CA . LEU A 1 288 ? 3.664 14.133 1.323 1 98.25 288 LEU A CA 1
ATOM 2333 C C . LEU A 1 288 ? 3.469 12.766 1.96 1 98.25 288 LEU A C 1
ATOM 2335 O O . LEU A 1 288 ? 2.422 12.492 2.553 1 98.25 288 LEU A O 1
ATOM 2339 N N . MET A 1 289 ? 4.453 11.922 1.859 1 97.44 289 MET A N 1
ATOM 2340 C CA . MET A 1 289 ? 4.387 10.609 2.496 1 97.44 289 MET A CA 1
ATOM 2341 C C . MET A 1 289 ? 4.305 10.742 4.012 1 97.44 289 MET A C 1
ATOM 2343 O O . MET A 1 289 ? 3.582 9.992 4.668 1 97.44 289 MET A O 1
ATOM 2347 N N . LYS A 1 290 ? 5.066 11.688 4.602 1 97.88 290 LYS A N 1
ATOM 2348 C CA . LYS A 1 290 ? 4.973 11.945 6.035 1 97.88 290 LYS A CA 1
ATOM 2349 C C . LYS A 1 290 ? 3.543 12.297 6.438 1 97.88 290 LYS A C 1
ATOM 2351 O O . LYS A 1 290 ? 3.033 11.789 7.438 1 97.88 290 LYS A O 1
ATOM 2356 N N . ALA A 1 291 ? 2.971 13.141 5.625 1 98.31 291 ALA A N 1
ATOM 2357 C CA . ALA A 1 291 ? 1.604 13.57 5.91 1 98.31 291 ALA A CA 1
ATOM 2358 C C . ALA A 1 291 ? 0.628 12.406 5.809 1 98.31 291 ALA A C 1
ATOM 2360 O O . ALA A 1 291 ? -0.322 12.312 6.59 1 98.31 291 ALA A O 1
ATOM 2361 N N . ILE A 1 292 ? 0.84 11.508 4.887 1 96.81 292 ILE A N 1
ATOM 2362 C CA . ILE A 1 292 ? -0.029 10.352 4.707 1 96.81 292 ILE A CA 1
ATOM 2363 C C . ILE A 1 292 ? 0.096 9.422 5.91 1 96.81 292 ILE A C 1
ATOM 2365 O O . ILE A 1 292 ? -0.9 8.867 6.379 1 96.81 292 ILE A O 1
ATOM 2369 N N . ILE A 1 293 ? 1.296 9.258 6.406 1 95.88 293 ILE A N 1
ATOM 2370 C CA . ILE A 1 293 ? 1.539 8.422 7.574 1 95.88 293 ILE A CA 1
ATOM 2371 C C . ILE A 1 293 ? 0.738 8.945 8.766 1 95.88 293 ILE A C 1
ATOM 2373 O O . ILE A 1 293 ? 0.17 8.164 9.531 1 95.88 293 ILE A O 1
ATOM 2377 N N . ILE A 1 294 ? 0.645 10.211 8.852 1 97.12 294 ILE A N 1
ATOM 2378 C CA . ILE A 1 294 ? -0.041 10.852 9.969 1 97.12 294 ILE A CA 1
ATOM 2379 C C . ILE A 1 294 ? -1.551 10.797 9.75 1 97.12 294 ILE A C 1
ATOM 2381 O O . ILE A 1 294 ? -2.312 10.555 10.688 1 97.12 294 ILE A O 1
ATOM 2385 N N . ALA A 1 295 ? -1.958 11 8.508 1 96.25 295 ALA A N 1
ATOM 2386 C CA . ALA A 1 295 ? -3.377 11.078 8.164 1 96.25 295 ALA A CA 1
ATOM 2387 C C . ALA A 1 295 ? -3.992 9.688 8.039 1 96.25 295 ALA A C 1
ATOM 2389 O O . ALA A 1 295 ? -4.414 9.289 6.953 1 96.25 295 ALA A O 1
ATOM 2390 N N . ASN A 1 296 ? -4.094 9.016 9.094 1 92.75 296 ASN A N 1
ATOM 2391 C CA . ASN A 1 296 ? -4.742 7.707 9.156 1 92.75 296 ASN A CA 1
ATOM 2392 C C . ASN A 1 296 ? -6.117 7.789 9.812 1 92.75 296 ASN A C 1
ATOM 2394 O O . ASN A 1 296 ? -6.219 7.98 11.023 1 92.75 296 ASN A O 1
ATOM 2398 N N . PRO A 1 297 ? -7.172 7.598 9.055 1 91.12 297 PRO A N 1
ATOM 2399 C CA . PRO A 1 297 ? -8.523 7.746 9.594 1 91.12 297 PRO A CA 1
ATOM 2400 C C . PRO A 1 297 ? -8.969 6.535 10.406 1 91.12 297 PRO A C 1
ATOM 2402 O O . PRO A 1 297 ? -10.016 6.582 11.062 1 91.12 297 PRO A O 1
ATOM 2405 N N . TYR A 1 298 ? -8.148 5.527 10.5 1 85.94 298 TYR A N 1
ATOM 2406 C CA . TYR A 1 298 ? -8.609 4.281 11.109 1 85.94 298 TYR A CA 1
ATOM 2407 C C . TYR A 1 298 ? -7.969 4.07 12.477 1 85.94 298 TYR A C 1
ATOM 2409 O O . TYR A 1 298 ? -8.008 2.967 13.023 1 85.94 298 TYR A O 1
ATOM 2417 N N . ILE A 1 299 ? -7.348 5.086 13.016 1 90.06 299 ILE A N 1
ATOM 2418 C CA . ILE A 1 299 ? -6.77 5.004 14.352 1 90.06 299 ILE A CA 1
ATOM 2419 C C . ILE A 1 299 ? -7.875 4.773 15.375 1 90.06 299 ILE A C 1
ATOM 2421 O O . ILE A 1 299 ? -8.891 5.477 15.383 1 90.06 299 ILE A O 1
ATOM 2425 N N . LYS A 1 300 ? -7.66 3.756 16.234 1 87 300 LYS A N 1
ATOM 2426 C CA . LYS A 1 300 ? -8.617 3.486 17.297 1 87 300 LYS A CA 1
ATOM 2427 C C . LYS A 1 300 ? -8.68 4.645 18.297 1 87 300 LYS A C 1
ATOM 2429 O O . LYS A 1 300 ? -7.641 5.125 18.75 1 87 300 LYS A O 1
ATOM 2434 N N . GLY A 1 301 ? -9.875 5.098 18.562 1 90.38 301 GLY A N 1
ATOM 2435 C CA . GLY A 1 301 ? -10.039 6.156 19.547 1 90.38 301 GLY A CA 1
ATOM 2436 C C . GLY A 1 30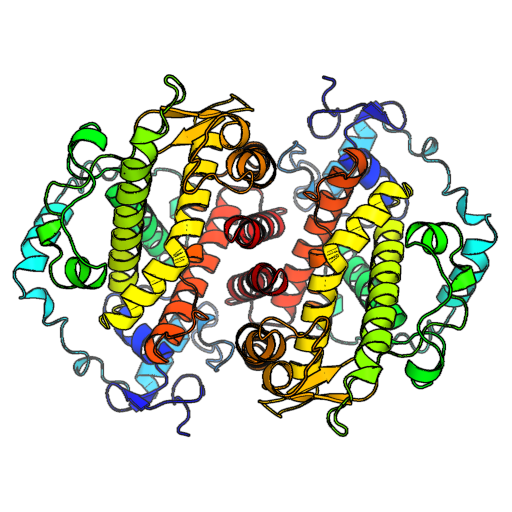1 ? -10.344 7.504 18.938 1 90.38 301 GLY A C 1
ATOM 2437 O O . GLY A 1 301 ? -10.742 8.445 19.625 1 90.38 301 GLY A O 1
ATOM 2438 N N . LEU A 1 302 ? -10.211 7.555 17.609 1 92.62 302 LEU A N 1
ATOM 2439 C CA . LEU A 1 302 ? -10.547 8.805 16.938 1 92.62 302 LEU A CA 1
ATOM 2440 C C . LEU A 1 302 ? -12.047 9.062 16.984 1 92.62 302 LEU A C 1
ATOM 2442 O O . LEU A 1 302 ? -12.844 8.125 16.859 1 92.62 302 LEU A O 1
ATOM 2446 N N . SER A 1 303 ? -12.391 10.367 17.188 1 90.44 303 SER A N 1
ATOM 2447 C CA . SER A 1 303 ? -13.789 10.742 17.016 1 90.44 303 SER A CA 1
ATOM 2448 C C . SER A 1 303 ? -14.25 10.531 15.578 1 90.44 303 SER A C 1
ATOM 2450 O O . SER A 1 303 ? -13.438 10.492 14.656 1 90.44 303 SER A O 1
ATOM 2452 N N . VAL A 1 304 ? -15.516 10.312 15.406 1 82.44 304 VAL A N 1
ATOM 2453 C CA . VAL A 1 304 ? -16.094 10.109 14.086 1 82.44 304 VAL A CA 1
ATOM 2454 C C . VAL A 1 304 ? -15.789 11.312 13.195 1 82.44 304 VAL A C 1
ATOM 2456 O O . VAL A 1 304 ? -15.438 11.156 12.023 1 82.44 304 VAL A O 1
ATOM 2459 N N . GLU A 1 305 ? -15.891 12.477 13.797 1 81.38 305 GLU A N 1
ATOM 2460 C CA . GLU A 1 305 ? -15.609 13.711 13.07 1 81.38 305 GLU A CA 1
ATOM 2461 C C . GLU A 1 305 ? -14.164 13.75 12.586 1 81.38 305 GLU A C 1
ATOM 2463 O O . GLU A 1 305 ? -13.898 14.07 11.422 1 81.38 305 GLU A O 1
ATOM 2468 N N . ALA A 1 306 ? -13.266 13.461 13.453 1 89.69 306 ALA A N 1
ATOM 2469 C CA . ALA A 1 306 ? -11.852 13.477 13.102 1 89.69 306 ALA A CA 1
ATOM 2470 C C . ALA A 1 306 ? -11.531 12.414 12.047 1 89.69 306 ALA A C 1
ATOM 2472 O O . ALA A 1 306 ? -10.781 12.68 11.109 1 89.69 306 ALA A O 1
ATOM 2473 N N . SER A 1 307 ? -12.133 11.281 12.211 1 88.44 307 SER A N 1
ATOM 2474 C CA . SER A 1 307 ? -11.898 10.188 11.273 1 88.44 307 SER A CA 1
ATOM 2475 C C . SER A 1 307 ? -12.305 10.578 9.859 1 88.44 307 SER A C 1
ATOM 2477 O O . SER A 1 307 ? -11.562 10.336 8.906 1 88.44 307 SER A O 1
ATOM 2479 N N . GLU A 1 308 ? -13.414 11.195 9.672 1 82.69 308 GLU A N 1
ATOM 2480 C CA . GLU A 1 308 ? -13.93 11.578 8.367 1 82.69 308 GLU A CA 1
ATOM 2481 C C . GLU A 1 308 ? -13.094 12.703 7.754 1 82.69 308 GLU A C 1
ATOM 2483 O O . GLU A 1 308 ? -12.797 12.672 6.559 1 82.69 308 GLU A O 1
ATOM 2488 N N . THR A 1 309 ? -12.742 13.648 8.594 1 85.62 309 THR A N 1
ATOM 2489 C CA . THR A 1 309 ? -11.953 14.773 8.117 1 85.62 309 THR A CA 1
ATOM 2490 C C . THR A 1 309 ? -10.555 14.32 7.707 1 85.62 309 THR A C 1
ATOM 2492 O O . THR A 1 309 ? -10.016 14.789 6.703 1 85.62 309 THR A O 1
ATOM 2495 N N . ILE A 1 310 ? -10 13.477 8.477 1 93.81 310 ILE A N 1
ATOM 2496 C CA . ILE A 1 310 ? -8.672 12.945 8.18 1 93.81 310 ILE A CA 1
ATOM 2497 C C . ILE A 1 310 ? -8.711 12.148 6.879 1 93.81 310 ILE A C 1
ATOM 2499 O O . ILE A 1 310 ? -7.789 12.227 6.07 1 93.81 310 ILE A O 1
ATOM 2503 N N . ALA A 1 311 ? -9.773 11.359 6.707 1 88 311 ALA A N 1
ATOM 2504 C CA . ALA A 1 311 ? -9.938 10.594 5.473 1 88 311 ALA A CA 1
ATOM 2505 C C . ALA A 1 311 ? -9.938 11.516 4.254 1 88 311 ALA A C 1
ATOM 2507 O O . ALA A 1 311 ? -9.312 11.211 3.236 1 88 311 ALA A O 1
ATOM 2508 N N . ASP A 1 312 ? -10.602 12.609 4.379 1 83.81 312 ASP A N 1
ATOM 2509 C CA . ASP A 1 312 ? -10.68 13.586 3.295 1 83.81 312 ASP A CA 1
ATOM 2510 C C . ASP A 1 312 ? -9.305 14.211 3.021 1 83.81 312 ASP A C 1
ATOM 2512 O O . ASP A 1 312 ? -8.93 14.406 1.864 1 83.81 312 ASP A O 1
ATOM 2516 N N . MET A 1 313 ? -8.648 14.516 4.082 1 90.56 313 MET A N 1
ATOM 2517 C CA . MET A 1 313 ? -7.32 15.102 3.947 1 90.56 313 MET A CA 1
ATOM 2518 C C . MET A 1 313 ? -6.355 14.109 3.293 1 90.56 313 MET A C 1
ATOM 2520 O O . MET A 1 313 ? -5.555 14.492 2.438 1 90.56 313 MET A O 1
ATOM 2524 N N . ARG A 1 314 ? -6.449 12.938 3.707 1 93.75 314 ARG A N 1
ATOM 2525 C CA . ARG A 1 314 ? -5.582 11.914 3.131 1 93.75 314 ARG A CA 1
ATOM 2526 C C . ARG A 1 314 ? -5.828 11.773 1.633 1 93.75 314 ARG A C 1
ATOM 2528 O O . ARG A 1 314 ? -4.883 11.609 0.857 1 93.75 314 ARG A O 1
ATOM 2535 N N . ASP A 1 315 ? -7.066 11.773 1.229 1 88.88 315 ASP A N 1
ATOM 2536 C CA . ASP A 1 315 ? -7.398 11.711 -0.191 1 88.88 315 ASP A CA 1
ATOM 2537 C C . ASP A 1 315 ? -6.75 12.859 -0.957 1 88.88 315 ASP A C 1
ATOM 2539 O O . ASP A 1 315 ? -6.191 12.656 -2.037 1 88.88 315 ASP A O 1
ATOM 2543 N N . ARG A 1 316 ? -6.84 14.008 -0.34 1 88.12 316 ARG A N 1
ATOM 2544 C CA . ARG A 1 316 ? -6.262 15.188 -0.967 1 88.12 316 ARG A CA 1
ATOM 2545 C C . ARG A 1 316 ? -4.75 15.062 -1.094 1 88.12 316 ARG A C 1
ATOM 2547 O O . ARG A 1 316 ? -4.176 15.406 -2.129 1 88.12 316 ARG A O 1
ATOM 2554 N N . ILE A 1 317 ? -4.148 14.602 -0.081 1 96.56 317 ILE A N 1
ATOM 2555 C CA . ILE A 1 317 ? -2.699 14.445 -0.075 1 96.56 317 ILE A CA 1
ATOM 2556 C C . ILE A 1 317 ? -2.287 13.391 -1.097 1 96.56 317 ILE A C 1
ATOM 2558 O O . ILE A 1 317 ? -1.293 13.562 -1.808 1 96.56 317 ILE A O 1
ATOM 2562 N N . GLN A 1 318 ? -3.053 12.32 -1.142 1 95.12 318 GLN A N 1
ATOM 2563 C CA . GLN A 1 318 ? -2.762 11.258 -2.1 1 95.12 318 GLN A CA 1
ATOM 2564 C C . GLN A 1 318 ? -2.912 11.75 -3.535 1 95.12 318 GLN A C 1
ATOM 2566 O O . GLN A 1 318 ? -2.096 11.422 -4.398 1 95.12 318 GLN A O 1
ATOM 2571 N N . GLU A 1 319 ? -3.906 12.516 -3.768 1 90.44 319 GLU A N 1
ATOM 2572 C CA . GLU A 1 319 ? -4.074 13.102 -5.094 1 90.44 319 GLU A CA 1
ATOM 2573 C C . GLU A 1 319 ? -2.9 14.008 -5.453 1 90.44 319 GLU A C 1
ATOM 2575 O O . GLU A 1 319 ? -2.404 13.969 -6.582 1 90.44 319 GLU A O 1
ATOM 2580 N N . THR A 1 320 ? -2.537 14.773 -4.5 1 95.06 320 THR A N 1
ATOM 2581 C CA . THR A 1 320 ? -1.398 15.664 -4.703 1 95.06 320 THR A CA 1
ATOM 2582 C C . THR A 1 320 ? -0.129 14.867 -4.98 1 95.06 320 THR A C 1
ATOM 2584 O O . THR A 1 320 ? 0.626 15.188 -5.898 1 95.06 320 THR A O 1
ATOM 2587 N N . LEU A 1 321 ? 0.08 13.828 -4.191 1 97.38 321 LEU A N 1
ATOM 2588 C CA . LEU A 1 321 ? 1.256 12.984 -4.375 1 97.38 321 LEU A CA 1
ATOM 2589 C C . LEU A 1 321 ? 1.27 12.375 -5.77 1 97.38 321 LEU A C 1
ATOM 2591 O O . LEU A 1 321 ? 2.309 12.352 -6.434 1 97.38 321 LEU A O 1
ATOM 2595 N N . TYR A 1 322 ? 0.118 11.859 -6.195 1 94.94 322 TYR A N 1
ATOM 2596 C CA . TYR A 1 322 ? 0.032 11.266 -7.523 1 94.94 322 TYR A CA 1
ATOM 2597 C C . TYR A 1 322 ? 0.422 12.273 -8.602 1 94.94 322 TYR A C 1
ATOM 2599 O O . TYR A 1 322 ? 1.181 11.945 -9.516 1 94.94 322 TYR A O 1
ATOM 2607 N N . HIS A 1 323 ? -0.039 13.508 -8.508 1 92.75 323 HIS A N 1
ATOM 2608 C CA . HIS A 1 323 ? 0.238 14.516 -9.523 1 92.75 323 HIS A CA 1
ATOM 2609 C C . HIS A 1 323 ? 1.69 14.977 -9.461 1 92.75 323 HIS A C 1
ATOM 2611 O O . HIS A 1 323 ? 2.291 15.297 -10.484 1 92.75 323 HIS A O 1
ATOM 2617 N N . VAL A 1 324 ? 2.229 15 -8.289 1 95.12 324 VAL A N 1
ATOM 2618 C CA . VAL A 1 324 ? 3.643 15.328 -8.148 1 95.12 324 VAL A CA 1
ATOM 2619 C C . VAL A 1 324 ? 4.492 14.273 -8.859 1 95.12 324 VAL A C 1
ATOM 2621 O O . VAL A 1 324 ? 5.406 14.609 -9.617 1 95.12 324 VAL A O 1
ATOM 2624 N N . VAL A 1 325 ? 4.172 13.047 -8.609 1 94.25 325 VAL A N 1
ATOM 2625 C CA . VAL A 1 325 ? 4.906 11.945 -9.242 1 94.25 325 VAL A CA 1
ATOM 2626 C C . VAL A 1 325 ? 4.75 12.023 -10.758 1 94.25 325 VAL A C 1
ATOM 2628 O O . VAL A 1 325 ? 5.719 11.844 -11.5 1 94.25 325 VAL A O 1
ATOM 2631 N N . ARG A 1 326 ? 3.541 12.312 -11.195 1 90 326 ARG A N 1
ATOM 2632 C CA . ARG A 1 326 ? 3.236 12.367 -12.625 1 90 326 ARG A CA 1
ATOM 2633 C C . ARG A 1 326 ? 4.004 13.5 -13.305 1 90 326 ARG A C 1
ATOM 2635 O O . ARG A 1 326 ? 4.406 13.375 -14.461 1 90 326 ARG A O 1
ATOM 2642 N N . GLU A 1 327 ? 4.227 14.586 -12.547 1 90.06 327 GLU A N 1
ATOM 2643 C CA . GLU A 1 327 ? 4.875 15.75 -13.148 1 90.06 327 GLU A CA 1
ATOM 2644 C C . GLU A 1 327 ? 6.395 15.664 -13.023 1 90.06 327 GLU A C 1
ATOM 2646 O O . GLU A 1 327 ? 7.121 16.312 -13.773 1 90.06 327 GLU A O 1
ATOM 2651 N N . THR A 1 328 ? 6.895 14.844 -12.133 1 89.25 328 THR A N 1
ATOM 2652 C CA . THR A 1 328 ? 8.328 14.797 -11.898 1 89.25 328 THR A CA 1
ATOM 2653 C C . THR A 1 328 ? 8.938 13.531 -12.492 1 89.25 328 THR A C 1
ATOM 2655 O O . THR A 1 328 ? 10.164 13.398 -12.555 1 89.25 328 THR A O 1
ATOM 2658 N N . HIS A 1 329 ? 8.078 12.609 -12.844 1 84.38 329 HIS A N 1
ATOM 2659 C CA . HIS A 1 329 ? 8.523 11.359 -13.461 1 84.38 329 HIS A CA 1
ATOM 2660 C C . HIS A 1 329 ? 7.75 11.07 -14.742 1 84.38 329 HIS A C 1
ATOM 2662 O O . HIS A 1 329 ? 6.723 11.695 -15.008 1 84.38 329 HIS A O 1
ATOM 2668 N N . PRO A 1 330 ? 8.266 10.188 -15.562 1 77.81 330 PRO A N 1
ATOM 2669 C CA . PRO A 1 330 ? 7.512 9.836 -16.766 1 77.81 330 PRO A CA 1
ATOM 2670 C C . PRO A 1 330 ? 6.105 9.328 -16.469 1 77.81 330 PRO A C 1
ATOM 2672 O O . PRO A 1 330 ? 5.914 8.57 -15.508 1 77.81 330 PRO A O 1
ATOM 2675 N N . LYS A 1 331 ? 5.117 9.773 -17.188 1 77.38 331 LYS A N 1
ATOM 2676 C CA . LYS A 1 331 ? 3.699 9.523 -16.938 1 77.38 331 LYS A CA 1
ATOM 2677 C C . LYS A 1 331 ? 3.391 8.031 -16.984 1 77.38 331 LYS A C 1
ATOM 2679 O O . LYS A 1 331 ? 2.498 7.555 -16.281 1 77.38 331 LYS A O 1
ATOM 2684 N N . GLU A 1 332 ? 4.227 7.289 -17.719 1 72.19 332 GLU A N 1
ATOM 2685 C CA . GLU A 1 332 ? 3.973 5.863 -17.938 1 72.19 332 GLU A CA 1
ATOM 2686 C C . GLU A 1 332 ? 4.262 5.059 -16.672 1 72.19 332 GLU A C 1
ATOM 2688 O O . GLU A 1 332 ? 3.709 3.975 -16.469 1 72.19 332 GLU A O 1
ATOM 2693 N N . VAL A 1 333 ? 5.059 5.668 -15.789 1 79.19 333 VAL A N 1
ATOM 2694 C CA . VAL A 1 333 ? 5.434 4.914 -14.594 1 79.19 333 VAL A CA 1
ATOM 2695 C C . VAL A 1 333 ? 4.887 5.605 -13.352 1 79.19 333 VAL A C 1
ATOM 2697 O O . VAL A 1 333 ? 5.168 5.184 -12.227 1 79.19 333 VAL A O 1
ATOM 2700 N N . ALA A 1 334 ? 4.098 6.566 -13.578 1 85.81 334 ALA A N 1
ATOM 2701 C CA . ALA A 1 334 ? 3.643 7.387 -12.453 1 85.81 334 ALA A CA 1
ATOM 2702 C C . ALA A 1 334 ? 2.77 6.574 -11.5 1 85.81 334 ALA A C 1
ATOM 2704 O O . ALA A 1 334 ? 2.906 6.68 -10.281 1 85.81 334 ALA A O 1
ATOM 2705 N N . SER A 1 335 ? 1.92 5.684 -12.094 1 88.56 335 SER A N 1
ATOM 2706 C CA . SER A 1 335 ? 1 4.922 -11.258 1 88.56 335 SER A CA 1
ATOM 2707 C C . SER A 1 335 ? 1.747 3.904 -10.406 1 88.56 335 SER A C 1
ATOM 2709 O O . SER A 1 335 ? 1.489 3.785 -9.203 1 88.56 335 SER A O 1
ATOM 2711 N N . SER A 1 336 ? 2.664 3.256 -10.977 1 88.62 336 SER A N 1
ATOM 2712 C CA . SER A 1 336 ? 3.424 2.258 -10.234 1 88.62 336 SER A CA 1
ATOM 2713 C C . SER A 1 336 ? 4.332 2.912 -9.203 1 88.62 336 SER A C 1
ATOM 2715 O O . SER A 1 336 ? 4.477 2.404 -8.086 1 88.62 336 SER A O 1
ATOM 2717 N N . ARG A 1 337 ? 4.953 3.973 -9.562 1 91.81 337 ARG A N 1
ATOM 2718 C CA . ARG A 1 337 ? 5.785 4.68 -8.594 1 91.81 337 ARG A CA 1
ATOM 2719 C C . ARG A 1 337 ? 4.953 5.168 -7.406 1 91.81 337 ARG A C 1
ATOM 2721 O O . ARG A 1 337 ? 5.363 5.02 -6.254 1 91.81 337 ARG A O 1
ATOM 2728 N N . PHE A 1 338 ? 3.83 5.832 -7.805 1 94.5 338 PHE A N 1
ATOM 2729 C CA . PHE A 1 338 ? 2.904 6.277 -6.77 1 94.5 338 PHE A CA 1
ATOM 2730 C C . PHE A 1 338 ? 2.531 5.125 -5.844 1 94.5 338 PHE A C 1
ATOM 2732 O O . PHE A 1 338 ? 2.596 5.258 -4.621 1 94.5 338 PHE A O 1
ATOM 2739 N N . GLY A 1 339 ? 2.168 3.977 -6.371 1 93.88 339 GLY A N 1
ATOM 2740 C CA . GLY A 1 339 ? 1.826 2.799 -5.594 1 93.88 339 GLY A CA 1
ATOM 2741 C C . GLY A 1 339 ? 2.98 2.279 -4.758 1 93.88 339 GLY A C 1
ATOM 2742 O O . GLY A 1 339 ? 2.801 1.927 -3.59 1 93.88 339 GLY A O 1
ATOM 2743 N N . ASN A 1 340 ? 4.125 2.227 -5.34 1 91.62 340 ASN A N 1
ATOM 2744 C CA . ASN A 1 340 ? 5.301 1.729 -4.633 1 91.62 340 ASN A CA 1
ATOM 2745 C C . ASN A 1 340 ? 5.648 2.609 -3.436 1 91.62 340 ASN A C 1
ATOM 2747 O O . ASN A 1 340 ? 6.102 2.111 -2.404 1 91.62 340 ASN A O 1
ATOM 2751 N N . LEU A 1 341 ? 5.477 3.906 -3.6 1 94.12 341 LEU A N 1
ATOM 2752 C CA . LEU A 1 341 ? 5.699 4.812 -2.479 1 94.12 341 LEU A CA 1
ATOM 2753 C C . LEU A 1 341 ? 4.77 4.477 -1.316 1 94.12 341 LEU A C 1
ATOM 2755 O O . LEU A 1 341 ? 5.211 4.395 -0.167 1 94.12 341 LEU A O 1
ATOM 2759 N N . LEU A 1 342 ? 3.541 4.184 -1.656 1 93.62 342 LEU A N 1
ATOM 2760 C CA . LEU A 1 342 ? 2.545 3.918 -0.625 1 93.62 342 LEU A CA 1
ATOM 2761 C C . LEU A 1 342 ? 2.785 2.557 0.022 1 93.62 342 LEU A C 1
ATOM 2763 O O . LEU A 1 342 ? 2.506 2.371 1.209 1 93.62 342 LEU A O 1
ATOM 2767 N N . LEU A 1 343 ? 3.344 1.703 -0.712 1 90.75 343 LEU A N 1
ATOM 2768 C CA . LEU A 1 343 ? 3.545 0.345 -0.219 1 90.75 343 LEU A CA 1
ATOM 2769 C C . LEU A 1 343 ? 4.707 0.291 0.766 1 90.75 343 LEU A C 1
ATOM 2771 O O . LEU A 1 343 ? 4.934 -0.736 1.41 1 90.75 343 LEU A O 1
ATOM 2775 N N . PHE A 1 344 ? 5.391 1.4 0.974 1 89.75 344 PHE A N 1
ATOM 2776 C CA . PHE A 1 344 ? 6.426 1.457 1.999 1 89.75 344 PHE A CA 1
ATOM 2777 C C . PHE A 1 344 ? 5.82 1.745 3.367 1 89.75 344 PHE A C 1
ATOM 2779 O O . PHE A 1 344 ? 6.477 1.567 4.395 1 89.75 344 PHE A O 1
ATOM 2786 N N . ILE A 1 345 ? 4.625 2.17 3.391 1 86.31 345 ILE A N 1
ATOM 2787 C CA . ILE A 1 345 ? 4.004 2.605 4.637 1 86.31 345 ILE A CA 1
ATOM 2788 C C . ILE A 1 345 ? 3.85 1.414 5.582 1 86.31 345 ILE A C 1
ATOM 2790 O O . ILE A 1 345 ? 4.121 1.523 6.777 1 86.31 345 ILE A O 1
ATOM 2794 N N . PRO A 1 346 ? 3.619 0.199 5.109 1 77.19 346 PRO A N 1
ATOM 2795 C CA . PRO A 1 346 ? 3.588 -0.952 6.016 1 77.19 346 PRO A CA 1
ATOM 2796 C C . PRO A 1 346 ? 4.945 -1.242 6.648 1 77.19 346 PRO A C 1
ATOM 2798 O O . PRO A 1 346 ? 5.012 -1.662 7.809 1 77.19 346 PRO A O 1
ATOM 2801 N N . SER A 1 347 ? 5.965 -1.005 5.945 1 74.5 347 SER A N 1
ATOM 2802 C CA . SER A 1 347 ? 7.312 -1.29 6.43 1 74.5 347 SER A CA 1
ATOM 2803 C C . SER A 1 347 ? 7.73 -0.302 7.516 1 74.5 347 SER A C 1
ATOM 2805 O O . SER A 1 347 ? 8.617 -0.594 8.32 1 74.5 347 SER A O 1
ATOM 2807 N N . VAL A 1 348 ? 7.066 0.799 7.457 1 76.31 348 VAL A N 1
ATOM 2808 C CA . VAL A 1 348 ? 7.445 1.818 8.43 1 76.31 348 VAL A CA 1
ATOM 2809 C C . VAL A 1 348 ? 6.695 1.583 9.742 1 76.31 348 VAL A C 1
ATOM 2811 O O . VAL A 1 348 ? 7.082 2.115 10.781 1 76.31 348 VAL A O 1
ATOM 2814 N N . MET A 1 349 ? 5.625 0.741 9.617 1 65.69 349 MET A N 1
ATOM 2815 C CA . MET A 1 349 ? 4.832 0.453 10.812 1 65.69 349 MET A CA 1
ATOM 2816 C C . MET A 1 349 ? 5.453 -0.689 11.609 1 65.69 349 MET A C 1
ATOM 2818 O O . MET A 1 349 ? 4.809 -1.249 12.5 1 65.69 349 MET A O 1
ATOM 2822 N N . LEU A 1 350 ? 6.801 -0.977 11.336 1 56.38 350 LEU A N 1
ATOM 2823 C CA . LEU A 1 350 ? 7.602 -2.02 11.969 1 56.38 350 LEU A CA 1
ATOM 2824 C C . LEU A 1 350 ? 7.527 -1.919 13.484 1 56.38 350 LEU A C 1
ATOM 2826 O O . LEU A 1 350 ? 7.402 -0.822 14.039 1 56.38 350 LEU A O 1
ATOM 2830 N N . MET B 1 1 ? 30.828 -3.945 -10.961 1 54.12 1 MET B N 1
ATOM 2831 C CA . MET B 1 1 ? 29.625 -4.738 -11.172 1 54.12 1 MET B CA 1
ATOM 2832 C C . MET B 1 1 ? 28.938 -4.344 -12.477 1 54.12 1 MET B C 1
ATOM 2834 O O . MET B 1 1 ? 28.875 -3.162 -12.812 1 54.12 1 MET B O 1
ATOM 2838 N N . ASP B 1 2 ? 28.75 -5.309 -13.531 1 78.69 2 ASP B N 1
ATOM 2839 C CA . ASP B 1 2 ? 28.312 -5.016 -14.891 1 78.69 2 ASP B CA 1
ATOM 2840 C C . ASP B 1 2 ? 26.922 -4.406 -14.914 1 78.69 2 ASP B C 1
ATOM 2842 O O . ASP B 1 2 ? 26.094 -4.715 -14.047 1 78.69 2 ASP B O 1
ATOM 2846 N N . THR B 1 3 ? 26.812 -3.311 -15.68 1 90.31 3 THR B N 1
ATOM 2847 C CA . THR B 1 3 ? 25.562 -2.574 -15.812 1 90.31 3 THR B CA 1
ATOM 2848 C C . THR B 1 3 ? 24.703 -3.152 -16.938 1 90.31 3 THR B C 1
ATOM 2850 O O . THR B 1 3 ? 25.234 -3.648 -17.938 1 90.31 3 THR B O 1
ATOM 2853 N N . CYS B 1 4 ? 23.375 -3.162 -16.75 1 91.81 4 CYS B N 1
ATOM 2854 C CA . CYS B 1 4 ? 22.438 -3.662 -17.734 1 91.81 4 CYS B CA 1
ATOM 2855 C C . CYS B 1 4 ? 22.5 -2.84 -19.016 1 91.81 4 CYS B C 1
ATOM 2857 O O . CYS B 1 4 ? 22.359 -1.615 -18.984 1 91.81 4 CYS B O 1
ATOM 2859 N N . ARG B 1 5 ? 22.75 -3.418 -20.109 1 93.31 5 ARG B N 1
ATOM 2860 C CA . ARG B 1 5 ? 22.859 -2.717 -21.391 1 93.31 5 ARG B CA 1
ATOM 2861 C C . ARG B 1 5 ? 21.516 -2.178 -21.844 1 93.31 5 ARG B C 1
ATOM 2863 O O . ARG B 1 5 ? 21.453 -1.298 -22.703 1 93.31 5 ARG B O 1
ATOM 2870 N N . VAL B 1 6 ? 20.484 -2.703 -21.234 1 93.06 6 VAL B N 1
ATOM 2871 C CA . VAL B 1 6 ? 19.141 -2.275 -21.625 1 93.06 6 VAL B CA 1
ATOM 2872 C C . VAL B 1 6 ? 18.734 -1.055 -20.812 1 93.06 6 VAL B C 1
ATOM 2874 O O . VAL B 1 6 ? 18.438 0.006 -21.359 1 93.06 6 VAL B O 1
ATOM 2877 N N . CYS B 1 7 ? 18.781 -1.179 -19.547 1 89.44 7 CYS B N 1
ATOM 2878 C CA . CYS B 1 7 ? 18.219 -0.121 -18.703 1 89.44 7 CYS B CA 1
ATOM 2879 C C . CYS B 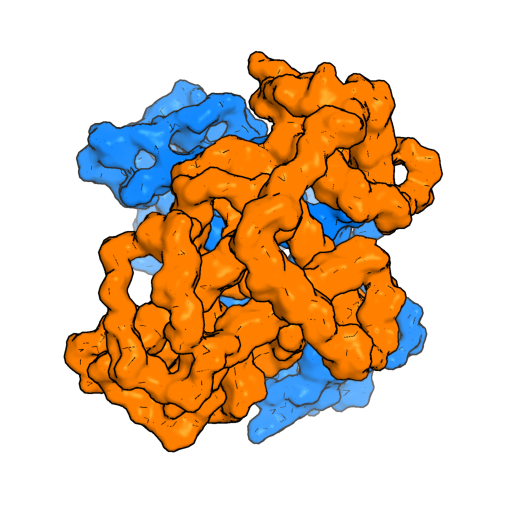1 7 ? 19.297 0.521 -17.844 1 89.44 7 CYS B C 1
ATOM 2881 O O . CYS B 1 7 ? 19.031 1.519 -17.156 1 89.44 7 CYS B O 1
ATOM 2883 N N . GLY B 1 8 ? 20.469 -0.02 -17.734 1 88.31 8 GLY B N 1
ATOM 2884 C CA . GLY B 1 8 ? 21.562 0.575 -16.969 1 88.31 8 GLY B CA 1
ATOM 2885 C C . GLY B 1 8 ? 21.578 0.163 -15.516 1 88.31 8 GLY B C 1
ATOM 2886 O O . GLY B 1 8 ? 22.422 0.612 -14.742 1 88.31 8 GLY B O 1
ATOM 2887 N N . ASP B 1 9 ? 20.734 -0.777 -15.164 1 83.56 9 ASP B N 1
ATOM 2888 C CA . ASP B 1 9 ? 20.688 -1.225 -13.773 1 83.56 9 ASP B CA 1
ATOM 2889 C C . ASP B 1 9 ? 21.906 -2.061 -13.414 1 83.56 9 ASP B C 1
ATOM 2891 O O . ASP B 1 9 ? 22.609 -2.564 -14.297 1 83.56 9 ASP B O 1
ATOM 2895 N N . GLY B 1 10 ? 22.219 -2.121 -12.117 1 78.12 10 GLY B N 1
ATOM 2896 C CA . GLY B 1 10 ? 23.375 -2.875 -11.664 1 78.12 10 GLY B CA 1
ATOM 2897 C C . GLY B 1 10 ? 23.109 -4.363 -11.555 1 78.12 10 GLY B C 1
ATOM 2898 O O . GLY B 1 10 ? 22.094 -4.859 -12.047 1 78.12 10 GLY B O 1
ATOM 2899 N N . ASN B 1 11 ? 24.156 -5.121 -11.141 1 74.69 11 ASN B N 1
ATOM 2900 C CA . ASN B 1 11 ? 24.094 -6.562 -10.914 1 74.69 11 ASN B CA 1
ATOM 2901 C C . ASN B 1 11 ? 23.703 -7.309 -12.188 1 74.69 11 ASN B C 1
ATOM 2903 O O . ASN B 1 11 ? 22.875 -8.227 -12.148 1 74.69 11 ASN B O 1
ATOM 2907 N N . ALA B 1 12 ? 24.125 -6.766 -13.266 1 86.44 12 ALA B N 1
ATOM 2908 C CA . ALA B 1 12 ? 23.781 -7.359 -14.555 1 86.44 12 ALA B CA 1
ATOM 2909 C C . ALA B 1 12 ? 24.656 -8.578 -14.844 1 86.44 12 ALA B C 1
ATOM 2911 O O . ALA B 1 12 ? 25.781 -8.672 -14.367 1 86.44 12 ALA B O 1
ATOM 2912 N N . LYS B 1 13 ? 24.109 -9.547 -15.469 1 86.56 13 LYS B N 1
ATOM 2913 C CA . LYS B 1 13 ? 24.766 -10.75 -15.953 1 86.56 13 LYS B CA 1
ATOM 2914 C C . LYS B 1 13 ? 24.438 -11 -17.422 1 86.56 13 LYS B C 1
ATOM 2916 O O . LYS B 1 13 ? 23.641 -10.281 -18.016 1 86.56 13 LYS B O 1
ATOM 2921 N N . THR B 1 14 ? 25.172 -11.922 -17.922 1 89.06 14 THR B N 1
ATOM 2922 C CA . THR B 1 14 ? 24.938 -12.219 -19.328 1 89.06 14 THR B CA 1
ATOM 2923 C C . THR B 1 14 ? 23.672 -13.055 -19.5 1 89.06 14 THR B C 1
ATOM 2925 O O . THR B 1 14 ? 23.594 -14.18 -19 1 89.06 14 THR B O 1
ATOM 2928 N N . HIS B 1 15 ? 22.688 -12.43 -20.141 1 87.56 15 HIS B N 1
ATOM 2929 C CA . HIS B 1 15 ? 21.422 -13.086 -20.484 1 87.56 15 HIS B CA 1
ATOM 2930 C C . HIS B 1 15 ? 21.125 -12.945 -21.969 1 87.56 15 HIS B C 1
ATOM 2932 O O . HIS B 1 15 ? 21.125 -11.836 -22.516 1 87.56 15 HIS B O 1
ATOM 2938 N N . TYR B 1 16 ? 20.875 -14.078 -22.578 1 90.38 16 TYR B N 1
ATOM 2939 C CA . TYR B 1 16 ? 20.516 -14.102 -23.984 1 90.38 16 TYR B CA 1
ATOM 2940 C C . TYR B 1 16 ? 21.547 -13.367 -24.828 1 90.38 16 TYR B C 1
ATOM 2942 O O . TYR B 1 16 ? 21.188 -12.586 -25.719 1 90.38 16 TYR B O 1
ATOM 2950 N N . GLY B 1 17 ? 22.766 -13.469 -24.453 1 88.38 17 GLY B N 1
ATOM 2951 C CA . GLY B 1 17 ? 23.859 -13.008 -25.281 1 88.38 17 GLY B CA 1
ATOM 2952 C C . GLY B 1 17 ? 24.359 -11.633 -24.906 1 88.38 17 GLY B C 1
ATOM 2953 O O . GLY B 1 17 ? 25.359 -11.164 -25.453 1 88.38 17 GLY B O 1
ATOM 2954 N N . VAL B 1 18 ? 23.594 -11.055 -23.969 1 92.94 18 VAL B N 1
ATOM 2955 C CA . VAL B 1 18 ? 23.984 -9.688 -23.625 1 92.94 18 VAL B CA 1
ATOM 2956 C C . VAL B 1 18 ? 23.938 -9.492 -22.109 1 92.94 18 VAL B C 1
ATOM 2958 O O . VAL B 1 18 ? 23.219 -10.203 -21.406 1 92.94 18 VAL B O 1
ATOM 2961 N N . VAL B 1 19 ? 24.781 -8.57 -21.672 1 92.62 19 VAL B N 1
ATOM 2962 C CA . VAL B 1 19 ? 24.781 -8.25 -20.25 1 92.62 19 VAL B CA 1
ATOM 2963 C C . VAL B 1 19 ? 23.531 -7.43 -19.906 1 92.62 19 VAL B C 1
ATOM 2965 O O . VAL B 1 19 ? 23.406 -6.281 -20.328 1 92.62 19 VAL B O 1
ATOM 2968 N N . THR B 1 20 ? 22.562 -8.062 -19.141 1 91.38 20 THR B N 1
ATOM 2969 C CA . THR B 1 20 ? 21.312 -7.402 -18.766 1 91.38 20 THR B CA 1
ATOM 2970 C C . THR B 1 20 ? 20.953 -7.727 -17.328 1 91.38 20 THR B C 1
ATOM 2972 O O . THR B 1 20 ? 21.453 -8.695 -16.75 1 91.38 20 THR B O 1
ATOM 2975 N N . CYS B 1 21 ? 20.234 -6.852 -16.766 1 86.88 21 CYS B N 1
ATOM 2976 C CA . CYS B 1 21 ? 19.734 -7.129 -15.422 1 86.88 21 CYS B CA 1
ATOM 2977 C C . CYS B 1 21 ? 18.641 -8.195 -15.461 1 86.88 21 CYS B C 1
ATOM 2979 O O . CYS B 1 21 ? 18.156 -8.562 -16.531 1 86.88 21 CYS B O 1
ATOM 2981 N N . PHE B 1 22 ? 18.234 -8.719 -14.266 1 80.06 22 PHE B N 1
ATOM 2982 C CA . PHE B 1 22 ? 17.266 -9.812 -14.203 1 80.06 22 PHE B CA 1
ATOM 2983 C C . PHE B 1 22 ? 15.875 -9.312 -14.562 1 80.06 22 PHE B C 1
ATOM 2985 O O . PHE B 1 22 ? 15.062 -10.07 -15.094 1 80.06 22 PHE B O 1
ATOM 2992 N N . GLY B 1 23 ? 15.648 -8.055 -14.336 1 81.12 23 GLY B N 1
ATOM 2993 C CA . GLY B 1 23 ? 14.383 -7.469 -14.75 1 81.12 23 GLY B CA 1
ATOM 2994 C C . GLY B 1 23 ? 14.188 -7.48 -16.266 1 81.12 23 GLY B C 1
ATOM 2995 O O . GLY B 1 23 ? 13.148 -7.918 -16.75 1 81.12 23 GLY B O 1
ATOM 2996 N N . CYS B 1 24 ? 15.195 -7.012 -16.953 1 87.12 24 CYS B N 1
ATOM 2997 C CA . CYS B 1 24 ? 15.117 -6.961 -18.406 1 87.12 24 CYS B CA 1
ATOM 2998 C C . CYS B 1 24 ? 15.133 -8.367 -19 1 87.12 24 CYS B C 1
ATOM 3000 O O . CYS B 1 24 ? 14.492 -8.617 -20.031 1 87.12 24 CYS B O 1
ATOM 3002 N N . LYS B 1 25 ? 15.812 -9.297 -18.297 1 84.5 25 LYS B N 1
ATOM 3003 C CA . LYS B 1 25 ? 15.766 -10.688 -18.734 1 84.5 25 LYS B CA 1
ATOM 3004 C C . LYS B 1 25 ? 14.336 -11.219 -18.719 1 84.5 25 LYS B C 1
ATOM 3006 O O . LYS B 1 25 ? 13.852 -11.75 -19.734 1 84.5 25 LYS B O 1
ATOM 3011 N N . GLY B 1 26 ? 13.773 -11.062 -17.625 1 79.69 26 GLY B N 1
ATOM 3012 C CA . GLY B 1 26 ? 12.406 -11.539 -17.484 1 79.69 26 GLY B CA 1
ATOM 3013 C C . GLY B 1 26 ? 11.438 -10.836 -18.422 1 79.69 26 GLY B C 1
ATOM 3014 O O . GLY B 1 26 ? 10.555 -11.469 -19 1 79.69 26 GLY B O 1
ATOM 3015 N N . PHE B 1 27 ? 11.586 -9.539 -18.5 1 85.38 27 PHE B N 1
ATOM 3016 C CA . PHE B 1 27 ? 10.734 -8.75 -19.391 1 85.38 27 PHE B CA 1
ATOM 3017 C C . PHE B 1 27 ? 10.844 -9.25 -20.828 1 85.38 27 PHE B C 1
ATOM 3019 O O . PHE B 1 27 ? 9.828 -9.422 -21.5 1 85.38 27 PHE B O 1
ATOM 3026 N N . PHE B 1 28 ? 12.102 -9.453 -21.312 1 87.38 28 PHE B N 1
ATOM 3027 C CA . PHE B 1 28 ? 12.344 -9.898 -22.688 1 87.38 28 PHE B CA 1
ATOM 3028 C C . PHE B 1 28 ? 11.688 -11.25 -22.938 1 87.38 28 PHE B C 1
ATOM 3030 O O . PHE B 1 28 ? 11.016 -11.438 -23.953 1 87.38 28 PHE B O 1
ATOM 3037 N N . ARG B 1 29 ? 11.789 -12.109 -21.984 1 81.19 29 ARG B N 1
ATOM 3038 C CA . ARG B 1 29 ? 11.227 -13.445 -22.094 1 81.19 29 ARG B CA 1
ATOM 3039 C C . ARG B 1 29 ? 9.703 -13.391 -22.172 1 81.19 29 ARG B C 1
ATOM 3041 O O . ARG B 1 29 ? 9.094 -14.062 -23.016 1 81.19 29 ARG B O 1
ATOM 3048 N N . ARG B 1 30 ? 9.156 -12.609 -21.391 1 75 30 ARG B N 1
ATOM 3049 C CA . ARG B 1 30 ? 7.703 -12.516 -21.328 1 75 30 ARG B CA 1
ATOM 3050 C C . ARG B 1 30 ? 7.156 -11.836 -22.594 1 75 30 ARG B C 1
ATOM 3052 O O . ARG B 1 30 ? 6.086 -12.195 -23.078 1 75 30 ARG B O 1
ATOM 3059 N N . THR B 1 31 ? 7.895 -10.852 -23 1 81.62 31 THR B N 1
ATOM 3060 C CA . THR B 1 31 ? 7.426 -10.07 -24.141 1 81.62 31 THR B CA 1
ATOM 3061 C C . THR B 1 31 ? 7.484 -10.898 -25.422 1 81.62 31 THR B C 1
ATOM 3063 O O . THR B 1 31 ? 6.652 -10.727 -26.328 1 81.62 31 THR B O 1
ATOM 3066 N N . LEU B 1 32 ? 8.453 -11.828 -25.5 1 82.5 32 LEU B N 1
ATOM 3067 C CA . LEU B 1 32 ? 8.602 -12.664 -26.688 1 82.5 32 LEU B CA 1
ATOM 3068 C C . LEU B 1 32 ? 7.391 -13.578 -26.859 1 82.5 32 LEU B C 1
ATOM 3070 O O . LEU B 1 32 ? 7.113 -14.039 -27.969 1 82.5 32 LEU B O 1
ATOM 3074 N N . LYS B 1 33 ? 6.805 -13.797 -25.734 1 69.62 33 LYS B N 1
ATOM 3075 C CA . LYS B 1 33 ? 5.613 -14.633 -25.828 1 69.62 33 LYS B CA 1
ATOM 3076 C C . LYS B 1 33 ? 4.449 -13.867 -26.453 1 69.62 33 LYS B C 1
ATOM 3078 O O . LYS B 1 33 ? 3.52 -14.469 -26.984 1 69.62 33 LYS B O 1
ATOM 3083 N N . ARG B 1 34 ? 4.496 -12.57 -26.344 1 69.12 34 ARG B N 1
ATOM 3084 C CA . ARG B 1 34 ? 3.471 -11.711 -26.922 1 69.12 34 ARG B CA 1
ATOM 3085 C C . ARG B 1 34 ? 4.082 -10.422 -27.469 1 69.12 34 ARG B C 1
ATOM 3087 O O . ARG B 1 34 ? 3.768 -9.328 -27 1 69.12 34 ARG B O 1
ATOM 3094 N N . PRO B 1 35 ? 4.766 -10.492 -28.531 1 62.44 35 PRO B N 1
ATOM 3095 C CA . PRO B 1 35 ? 5.57 -9.359 -29 1 62.44 35 PRO B CA 1
ATOM 3096 C C . PRO B 1 35 ? 4.719 -8.195 -29.5 1 62.44 35 PRO B C 1
ATOM 3098 O O . PRO B 1 35 ? 5.148 -7.043 -29.453 1 62.44 35 PRO B O 1
ATOM 3101 N N . SER B 1 36 ? 3.605 -8.516 -29.906 1 62.31 36 SER B N 1
ATOM 3102 C CA . SER B 1 36 ? 2.811 -7.492 -30.578 1 62.31 36 SER B CA 1
ATOM 3103 C C . SER B 1 36 ? 1.895 -6.773 -29.578 1 62.31 36 SER B C 1
ATOM 3105 O O . SER B 1 36 ? 1.118 -5.898 -29.969 1 62.31 36 SER B O 1
ATOM 3107 N N . GLU B 1 37 ? 2.227 -6.949 -28.438 1 69.75 37 GLU B N 1
ATOM 3108 C CA . GLU B 1 37 ? 1.233 -6.484 -27.484 1 69.75 37 GLU B CA 1
ATOM 3109 C C . GLU B 1 37 ? 1.515 -5.047 -27.047 1 69.75 37 GLU B C 1
ATOM 3111 O O . GLU B 1 37 ? 0.608 -4.34 -26.609 1 69.75 37 GLU B O 1
ATOM 3116 N N . TYR B 1 38 ? 2.742 -4.547 -27.406 1 73.31 38 TYR B N 1
ATOM 3117 C CA . TYR B 1 38 ? 3.098 -3.258 -26.828 1 73.31 38 TYR B CA 1
ATOM 3118 C C . TYR B 1 38 ? 3.213 -2.184 -27.906 1 73.31 38 TYR B C 1
ATOM 3120 O O . TYR B 1 38 ? 3.691 -2.453 -29 1 73.31 38 TYR B O 1
ATOM 3128 N N . GLN B 1 39 ? 2.564 -1.001 -27.703 1 75 39 GLN B N 1
ATOM 3129 C CA . GLN B 1 39 ? 2.688 0.166 -28.562 1 75 39 GLN B CA 1
ATOM 3130 C C . GLN B 1 39 ? 3.197 1.377 -27.781 1 75 39 GLN B C 1
ATOM 3132 O O . GLN B 1 39 ? 2.896 1.531 -26.609 1 75 39 GLN B O 1
ATOM 3137 N N . CYS B 1 40 ? 4.102 2.146 -28.469 1 79.81 40 CYS B N 1
ATOM 3138 C CA . CYS B 1 40 ? 4.66 3.328 -27.812 1 79.81 40 CYS B CA 1
ATOM 3139 C C . CYS B 1 40 ? 3.91 4.586 -28.234 1 79.81 40 CYS B C 1
ATOM 3141 O O . CYS B 1 40 ? 3.674 4.805 -29.422 1 79.81 40 CYS B O 1
ATOM 3143 N N . ARG B 1 41 ? 3.598 5.414 -27.359 1 69.38 41 ARG B N 1
ATOM 3144 C CA . ARG B 1 41 ? 2.885 6.66 -27.609 1 69.38 41 ARG B CA 1
ATOM 3145 C C . ARG B 1 41 ? 3.844 7.758 -28.062 1 69.38 41 ARG B C 1
ATOM 3147 O O . ARG B 1 41 ? 3.412 8.805 -28.547 1 69.38 41 ARG B O 1
ATOM 3154 N N . HIS B 1 42 ? 5.102 7.574 -27.875 1 75.06 42 HIS B N 1
ATOM 3155 C CA . HIS B 1 42 ? 6.102 8.586 -28.188 1 75.06 42 HIS B CA 1
ATOM 3156 C C . HIS B 1 42 ? 6.957 8.172 -29.375 1 75.06 42 HIS B C 1
ATOM 3158 O O . HIS B 1 42 ? 8.141 8.508 -29.453 1 75.06 42 HIS B O 1
ATOM 3164 N N . ASN B 1 43 ? 6.367 7.441 -30.109 1 80.38 43 ASN B N 1
ATOM 3165 C CA . ASN B 1 43 ? 6.977 7.031 -31.375 1 80.38 43 ASN B CA 1
ATOM 3166 C C . ASN B 1 43 ? 8.289 6.289 -31.141 1 80.38 43 ASN B C 1
ATOM 3168 O O . ASN B 1 43 ? 9.25 6.48 -31.891 1 80.38 43 ASN B O 1
ATOM 3172 N N . GLY B 1 44 ? 8.383 5.641 -30.078 1 80.31 44 GLY B N 1
ATOM 3173 C CA . GLY B 1 44 ? 9.508 4.742 -29.844 1 80.31 44 GLY B CA 1
ATOM 3174 C C . GLY B 1 44 ? 10.75 5.457 -29.344 1 80.31 44 GLY B C 1
ATOM 3175 O O . GLY B 1 44 ? 11.867 4.965 -29.531 1 80.31 44 GLY B O 1
ATOM 3176 N N . THR B 1 45 ? 10.641 6.578 -28.75 1 82 45 THR B N 1
ATOM 3177 C CA . THR B 1 45 ? 11.805 7.352 -28.344 1 82 45 THR B CA 1
ATOM 3178 C C . THR B 1 45 ? 11.836 7.516 -26.828 1 82 45 THR B C 1
ATOM 3180 O O . THR B 1 45 ? 12.484 8.43 -26.312 1 82 45 THR B O 1
ATOM 3183 N N . CYS B 1 46 ? 11.172 6.598 -26.203 1 80.75 46 CYS B N 1
ATOM 3184 C CA . CYS B 1 46 ? 11.148 6.703 -24.75 1 80.75 46 CYS B CA 1
ATOM 3185 C C . CYS B 1 46 ? 12.492 6.324 -24.141 1 80.75 46 CYS B C 1
ATOM 3187 O O . CYS B 1 46 ? 13.211 5.484 -24.703 1 80.75 46 CYS B O 1
ATOM 3189 N N . VAL B 1 47 ? 12.859 7.07 -23.062 1 81.44 47 VAL B N 1
ATOM 3190 C CA . VAL B 1 47 ? 14.094 6.766 -22.359 1 81.44 47 VAL B CA 1
ATOM 3191 C C . VAL B 1 47 ? 13.914 5.496 -21.531 1 81.44 47 VAL B C 1
ATOM 3193 O O . VAL B 1 47 ? 12.914 5.34 -20.828 1 81.44 47 VAL B O 1
ATOM 3196 N N . VAL B 1 48 ? 14.883 4.551 -21.766 1 86.5 48 VAL B N 1
ATOM 3197 C CA . VAL B 1 48 ? 14.875 3.309 -21 1 86.5 48 VAL B CA 1
ATOM 3198 C C . VAL B 1 48 ? 16.047 3.301 -20.016 1 86.5 48 VAL B C 1
ATOM 3200 O O . VAL B 1 48 ? 17.156 2.906 -20.375 1 86.5 48 VAL B O 1
ATOM 3203 N N . ASP B 1 49 ? 15.773 3.795 -18.797 1 82.69 49 ASP B N 1
ATOM 3204 C CA . ASP B 1 49 ? 16.797 3.744 -17.766 1 82.69 49 ASP B CA 1
ATOM 3205 C C . ASP B 1 49 ? 16.297 2.984 -16.531 1 82.69 49 ASP B C 1
ATOM 3207 O O . ASP B 1 49 ? 15.203 2.41 -16.562 1 82.69 49 ASP B O 1
ATOM 3211 N N . ARG B 1 50 ? 17.219 2.844 -15.609 1 76.44 50 ARG B N 1
ATOM 3212 C CA . ARG B 1 50 ? 16.969 2.016 -14.43 1 76.44 50 ARG B CA 1
ATOM 3213 C C . ARG B 1 50 ? 15.695 2.459 -13.711 1 76.44 50 ARG B C 1
ATOM 3215 O O . ARG B 1 50 ? 14.992 1.638 -13.117 1 76.44 50 ARG B O 1
ATOM 3222 N N . HIS B 1 51 ? 15.367 3.699 -13.906 1 67.38 51 HIS B N 1
ATOM 3223 C CA . HIS B 1 51 ? 14.258 4.242 -13.125 1 67.38 51 HIS B CA 1
ATOM 3224 C C . HIS B 1 51 ? 12.969 4.262 -13.938 1 67.38 51 HIS B C 1
ATOM 3226 O O . HIS B 1 51 ? 11.875 4.285 -13.375 1 67.38 51 HIS B O 1
ATOM 3232 N N . GLU B 1 52 ? 13.141 4.156 -15.352 1 68.75 52 GLU B N 1
ATOM 3233 C CA . GLU B 1 52 ? 11.969 4.336 -16.203 1 68.75 52 GLU B CA 1
ATOM 3234 C C . GLU B 1 52 ? 11.758 3.137 -17.125 1 68.75 52 GLU B C 1
ATOM 3236 O O . GLU B 1 52 ? 11.031 3.227 -18.109 1 68.75 52 GLU B O 1
ATOM 3241 N N . ARG B 1 53 ? 12.383 2.127 -16.781 1 75.19 53 ARG B N 1
ATOM 3242 C CA . ARG B 1 53 ? 12.359 1.002 -17.703 1 75.19 53 ARG B CA 1
ATOM 3243 C C . ARG B 1 53 ? 10.953 0.429 -17.844 1 75.19 53 ARG B C 1
ATOM 3245 O O . ARG B 1 53 ? 10.633 -0.232 -18.828 1 75.19 53 ARG B O 1
ATOM 3252 N N . ASN B 1 54 ? 10.078 0.72 -16.938 1 71.19 54 ASN B N 1
ATOM 3253 C CA . ASN B 1 54 ? 8.727 0.176 -16.984 1 71.19 54 ASN B CA 1
ATOM 3254 C C . ASN B 1 54 ? 7.742 1.177 -17.578 1 71.19 54 ASN B C 1
ATOM 3256 O O . ASN B 1 54 ? 6.555 0.878 -17.719 1 71.19 54 ASN B O 1
ATOM 3260 N N . SER B 1 55 ? 8.266 2.287 -18.031 1 70.44 55 SER B N 1
ATOM 3261 C CA . SER B 1 55 ? 7.402 3.332 -18.578 1 70.44 55 SER B CA 1
ATOM 3262 C C . SER B 1 55 ? 6.883 2.959 -19.953 1 70.44 55 SER B C 1
ATOM 3264 O O . SER B 1 55 ? 5.719 3.213 -20.281 1 70.44 55 SER B O 1
ATOM 3266 N N . CYS B 1 56 ? 7.738 2.465 -20.781 1 76.5 56 CYS B N 1
ATOM 3267 C CA . CYS B 1 56 ? 7.359 2.098 -22.141 1 76.5 56 CYS B CA 1
ATOM 3268 C C . CYS B 1 56 ? 7.879 0.709 -22.484 1 76.5 56 CYS B C 1
ATOM 3270 O O . CYS B 1 56 ? 9.031 0.557 -22.891 1 76.5 56 CYS B O 1
ATOM 3272 N N . ARG B 1 57 ? 6.883 -0.22 -22.391 1 78.19 57 ARG B N 1
ATOM 3273 C CA . ARG B 1 57 ? 7.266 -1.606 -22.641 1 78.19 57 ARG B CA 1
ATOM 3274 C C . ARG B 1 57 ? 7.707 -1.799 -24.078 1 78.19 57 ARG B C 1
ATOM 3276 O O . ARG B 1 57 ? 8.57 -2.631 -24.375 1 78.19 57 ARG B O 1
ATOM 3283 N N . TYR B 1 58 ? 7.141 -0.963 -24.953 1 83.75 58 TYR B N 1
ATOM 3284 C CA . TYR B 1 58 ? 7.539 -1.037 -26.359 1 83.75 58 TYR B CA 1
ATOM 3285 C C . TYR B 1 58 ? 9 -0.643 -26.531 1 83.75 58 TYR B C 1
ATOM 3287 O O . TYR B 1 58 ? 9.781 -1.383 -27.125 1 83.75 58 TYR B O 1
ATOM 3295 N N . CYS B 1 59 ? 9.289 0.469 -25.953 1 87.69 59 CYS B N 1
ATOM 3296 C CA . CYS B 1 59 ? 10.648 0.978 -26.109 1 87.69 59 CYS B CA 1
ATOM 3297 C C . CYS B 1 59 ? 11.648 0.107 -25.359 1 87.69 59 CYS B C 1
ATOM 3299 O O . CYS B 1 59 ? 12.789 -0.057 -25.812 1 87.69 59 CYS B O 1
ATOM 3301 N N . ARG B 1 60 ? 11.227 -0.45 -24.234 1 89.56 60 ARG B N 1
ATOM 3302 C CA . ARG B 1 60 ? 12.086 -1.366 -23.5 1 89.56 60 ARG B CA 1
ATOM 3303 C C . ARG B 1 60 ? 12.414 -2.604 -24.328 1 89.56 60 ARG B C 1
ATOM 3305 O O . ARG B 1 60 ? 13.562 -3.047 -24.375 1 89.56 60 ARG B O 1
ATOM 3312 N N . PHE B 1 61 ? 11.43 -3.109 -25.062 1 90.38 61 PHE B N 1
ATOM 3313 C CA . PHE B 1 61 ? 11.641 -4.285 -25.891 1 90.38 61 PHE B CA 1
ATOM 3314 C C . PHE B 1 61 ? 12.523 -3.943 -27.094 1 90.38 61 PHE B C 1
ATOM 3316 O O . PHE B 1 61 ? 13.43 -4.699 -27.438 1 90.38 61 PHE B O 1
ATOM 3323 N N . LYS B 1 62 ? 12.164 -2.834 -27.609 1 90.81 62 LYS B N 1
ATOM 3324 C CA . LYS B 1 62 ? 12.984 -2.359 -28.719 1 90.81 62 LYS B CA 1
ATOM 3325 C C . LYS B 1 62 ? 14.453 -2.256 -28.312 1 90.81 62 LYS B C 1
ATOM 3327 O O . LYS B 1 62 ? 15.336 -2.668 -29.062 1 90.81 62 LYS B O 1
ATOM 3332 N N . ARG B 1 63 ? 14.664 -1.766 -27.172 1 93.69 63 ARG B N 1
ATOM 3333 C CA . ARG B 1 63 ? 16.016 -1.629 -26.672 1 93.69 63 ARG B CA 1
ATOM 3334 C C . ARG B 1 63 ? 16.656 -2.994 -26.438 1 93.69 63 ARG B C 1
ATOM 3336 O O . ARG B 1 63 ? 17.859 -3.17 -26.672 1 93.69 63 ARG B O 1
ATOM 3343 N N . CYS B 1 64 ? 15.883 -3.936 -25.984 1 93.38 64 CYS B N 1
ATOM 3344 C CA . CYS B 1 64 ? 16.391 -5.293 -25.812 1 93.38 64 CYS B CA 1
ATOM 3345 C C . CYS B 1 64 ? 16.922 -5.859 -27.109 1 93.38 64 CYS B C 1
ATOM 3347 O O . CYS B 1 64 ? 18 -6.461 -27.141 1 93.38 64 CYS B O 1
ATOM 3349 N N . ILE B 1 65 ? 16.219 -5.555 -28.156 1 92.38 65 ILE B N 1
ATOM 3350 C CA . ILE B 1 65 ? 16.609 -6.047 -29.484 1 92.38 65 ILE B CA 1
ATOM 3351 C C . ILE B 1 65 ? 17.828 -5.273 -29.984 1 92.38 65 ILE B C 1
ATOM 3353 O O . ILE B 1 65 ? 18.766 -5.859 -30.516 1 92.38 65 ILE B O 1
ATOM 3357 N N . GLU B 1 66 ? 17.828 -4.098 -29.734 1 94.12 66 GLU B N 1
ATOM 3358 C CA . GLU B 1 66 ? 18.891 -3.211 -30.219 1 94.12 66 GLU B CA 1
ATOM 3359 C C . GLU B 1 66 ? 20.234 -3.549 -29.594 1 94.12 66 GLU B C 1
ATOM 3361 O O . GLU B 1 66 ? 21.266 -3.432 -30.234 1 94.12 66 GLU B O 1
ATOM 3366 N N . VAL B 1 67 ? 20.188 -3.91 -28.375 1 94.25 67 VAL B N 1
ATOM 3367 C CA . VAL B 1 67 ? 21.438 -4.168 -27.672 1 94.25 67 VAL B CA 1
ATOM 3368 C C . VAL B 1 67 ? 21.922 -5.582 -27.984 1 94.25 67 VAL B C 1
ATOM 3370 O O . VAL B 1 67 ? 23.031 -5.961 -27.609 1 94.25 67 VAL B O 1
ATOM 3373 N N . GLY B 1 68 ? 21.094 -6.383 -28.609 1 91.94 68 GLY B N 1
ATOM 3374 C CA . GLY B 1 68 ? 21.578 -7.652 -29.141 1 91.94 68 GLY B CA 1
ATOM 3375 C C . GLY B 1 68 ? 21.016 -8.852 -28.391 1 91.94 68 GLY B C 1
ATOM 3376 O O . GLY B 1 68 ? 21.594 -9.945 -28.453 1 91.94 68 GLY B O 1
ATOM 3377 N N . MET B 1 69 ? 19.953 -8.609 -27.578 1 91 69 MET B N 1
ATOM 3378 C CA . MET B 1 69 ? 19.359 -9.789 -26.953 1 91 69 MET B CA 1
ATOM 3379 C C . MET B 1 69 ? 18.781 -10.734 -28 1 91 69 MET B C 1
ATOM 3381 O O . MET B 1 69 ? 18.031 -10.305 -28.875 1 91 69 MET B O 1
ATOM 3385 N N . ASP B 1 70 ? 19.125 -12.023 -27.922 1 88.56 70 ASP B N 1
ATOM 3386 C CA . ASP B 1 70 ? 18.766 -13 -28.953 1 88.56 70 ASP B CA 1
ATOM 3387 C C . ASP B 1 70 ? 17.453 -13.711 -28.594 1 88.56 70 ASP B C 1
ATOM 3389 O O . ASP B 1 70 ? 17.406 -14.484 -27.641 1 88.56 70 ASP B O 1
ATOM 3393 N N . PRO B 1 71 ? 16.453 -13.414 -29.344 1 85 71 PRO B N 1
ATOM 3394 C CA . PRO B 1 71 ? 15.188 -14.117 -29.094 1 85 71 PRO B CA 1
ATOM 3395 C C . PRO B 1 71 ? 15.328 -15.633 -29.203 1 85 71 PRO B C 1
ATOM 3397 O O . PRO B 1 71 ? 14.586 -16.375 -28.547 1 85 71 PRO B O 1
ATOM 3400 N N . LYS B 1 72 ? 16.188 -16.094 -30.016 1 78.38 72 LYS B N 1
ATOM 3401 C CA . LYS B 1 72 ? 16.375 -17.531 -30.234 1 78.38 72 LYS B CA 1
ATOM 3402 C C . LYS B 1 72 ? 17.016 -18.203 -29.031 1 78.38 72 LYS B C 1
ATOM 3404 O O . LYS B 1 72 ? 16.922 -19.422 -28.859 1 78.38 72 LYS B O 1
ATOM 3409 N N . ALA B 1 73 ? 17.672 -17.328 -28.328 1 74.69 73 ALA B N 1
ATOM 3410 C CA . ALA B 1 73 ? 18.344 -17.859 -27.141 1 74.69 73 ALA B CA 1
ATOM 3411 C C . ALA B 1 73 ? 17.344 -18.172 -26.031 1 74.69 73 ALA B C 1
ATOM 3413 O O . ALA B 1 73 ? 17.688 -18.828 -25.047 1 74.69 73 ALA B O 1
ATOM 3414 N N . VAL B 1 74 ? 16.234 -17.625 -26.234 1 71.62 74 VAL B N 1
ATOM 3415 C CA . VAL B 1 74 ? 15.211 -17.891 -25.234 1 71.62 74 VAL B CA 1
ATOM 3416 C C . VAL B 1 74 ? 14.641 -19.297 -25.438 1 71.62 74 VAL B C 1
ATOM 3418 O O . VAL B 1 74 ? 14.102 -19.609 -26.5 1 71.62 74 VAL B O 1
ATOM 3421 N N . ARG B 1 75 ? 15.25 -20.234 -24.719 1 59.09 75 ARG B N 1
ATOM 3422 C CA . ARG B 1 75 ? 14.781 -21.625 -24.797 1 59.09 75 ARG B CA 1
ATOM 3423 C C . ARG B 1 75 ? 13.266 -21.688 -24.672 1 59.09 75 ARG B C 1
ATOM 3425 O O . ARG B 1 75 ? 12.68 -21.016 -23.812 1 59.09 75 ARG B O 1
ATOM 3432 N N . PRO B 1 76 ? 12.805 -22.328 -25.734 1 50.28 76 PRO B N 1
ATOM 3433 C CA . PRO B 1 76 ? 11.367 -22.562 -25.578 1 50.28 76 PRO B CA 1
ATOM 3434 C C . PRO B 1 76 ? 11.016 -23.172 -24.219 1 50.28 76 PRO B C 1
ATOM 3436 O O . PRO B 1 76 ? 11.859 -23.812 -23.594 1 50.28 76 PRO B O 1
ATOM 3439 N N . ASP B 1 77 ? 10.289 -22.484 -23.516 1 45.72 77 ASP B N 1
ATOM 3440 C CA . ASP B 1 77 ? 9.828 -23.047 -22.25 1 45.72 77 ASP B CA 1
ATOM 3441 C C . ASP B 1 77 ? 9.859 -24.578 -22.281 1 45.72 77 ASP B C 1
ATOM 3443 O O . ASP B 1 77 ? 9.25 -25.203 -23.141 1 45.72 77 ASP B O 1
ATOM 3447 N N . ARG B 1 78 ? 11.094 -25.328 -22.391 1 33.34 78 ARG B N 1
ATOM 3448 C CA . ARG B 1 78 ? 11.102 -26.781 -22.266 1 33.34 78 ARG B CA 1
ATOM 3449 C C . ARG B 1 78 ? 9.828 -27.281 -21.578 1 33.34 78 ARG B C 1
ATOM 3451 O O . ARG B 1 78 ? 9.492 -28.469 -21.672 1 33.34 78 ARG B O 1
ATOM 3458 N N . ASP B 1 79 ? 9.648 -26.688 -20.5 1 32.69 79 ASP B N 1
ATOM 3459 C CA . ASP B 1 79 ? 8.617 -27.281 -19.656 1 32.69 79 ASP B CA 1
ATOM 3460 C C . ASP B 1 79 ? 7.27 -27.312 -20.375 1 32.69 79 ASP B C 1
ATOM 3462 O O . ASP B 1 79 ? 6.238 -27.609 -19.766 1 32.69 79 ASP B O 1
ATOM 3466 N N . ALA B 1 80 ? 7.078 -26.875 -21.688 1 30.69 80 ALA B N 1
ATOM 3467 C CA . ALA B 1 80 ? 5.93 -27.328 -22.469 1 30.69 80 ALA B CA 1
ATOM 3468 C C . ALA B 1 80 ? 5.855 -28.859 -22.5 1 30.69 80 ALA B C 1
ATOM 3470 O O . ALA B 1 80 ? 4.809 -29.422 -22.828 1 30.69 80 ALA B O 1
ATOM 3471 N N . THR B 1 81 ? 6.992 -29.609 -22.75 1 26.22 81 THR B N 1
ATOM 3472 C CA . THR B 1 81 ? 6.902 -31.062 -22.734 1 26.22 81 THR B CA 1
ATOM 3473 C C . THR B 1 81 ? 6.543 -31.562 -21.328 1 26.22 81 THR B C 1
ATOM 3475 O O . THR B 1 81 ? 6.363 -32.781 -21.125 1 26.22 81 THR B O 1
ATOM 3478 N N . GLY B 1 82 ? 7.246 -31.094 -20.391 1 28.58 82 GLY B N 1
ATOM 3479 C CA . GLY B 1 82 ? 7.008 -31.906 -19.188 1 28.58 82 GLY B CA 1
ATOM 3480 C C . GLY B 1 82 ? 5.535 -32.094 -18.891 1 28.58 82 GLY B C 1
ATOM 3481 O O . GLY B 1 82 ? 4.707 -31.25 -19.234 1 28.58 82 GLY B O 1
ATOM 3482 N N . ARG B 1 83 ? 5.105 -33.406 -18.594 1 29.27 83 ARG B N 1
ATOM 3483 C CA . ARG B 1 83 ? 3.854 -34.062 -18.219 1 29.27 83 ARG B CA 1
ATOM 3484 C C . ARG B 1 83 ? 3.008 -33.156 -17.328 1 29.27 83 ARG B C 1
ATOM 3486 O O . ARG B 1 83 ? 1.857 -33.469 -17.031 1 29.27 83 ARG B O 1
ATOM 3493 N N . HIS B 1 84 ? 3.715 -32.281 -16.656 1 27.73 84 HIS B N 1
ATOM 3494 C CA . HIS B 1 84 ? 2.926 -31.625 -15.633 1 27.73 84 HIS B CA 1
ATOM 3495 C C . HIS B 1 84 ? 2.086 -30.5 -16.219 1 27.73 84 HIS B C 1
ATOM 3497 O O . HIS B 1 84 ? 1.329 -29.844 -15.492 1 27.73 84 HIS B O 1
ATOM 3503 N N . TYR B 1 85 ? 2.518 -29.938 -17.328 1 29.23 85 TYR B N 1
ATOM 3504 C CA . TYR B 1 85 ? 1.795 -28.938 -18.109 1 29.23 85 TYR B CA 1
ATOM 3505 C C . TYR B 1 85 ? 0.511 -29.516 -18.688 1 29.23 85 TYR B C 1
ATOM 3507 O O . TYR B 1 85 ? -0.351 -28.766 -19.156 1 29.23 85 TYR B O 1
ATOM 3515 N N . GLN B 1 86 ? 0.639 -30.781 -19.234 1 28.41 86 GLN B N 1
ATOM 3516 C CA . GLN B 1 86 ? -0.483 -31.438 -19.891 1 28.41 86 GLN B CA 1
ATOM 3517 C C . GLN B 1 86 ? -1.745 -31.359 -19.031 1 28.41 86 GLN B C 1
ATOM 3519 O O . GLN B 1 86 ? -2.857 -31.312 -19.562 1 28.41 86 GLN B O 1
ATOM 3524 N N . GLY B 1 87 ? -1.487 -31.672 -17.719 1 28.78 87 GLY B N 1
ATOM 3525 C CA . GLY B 1 87 ? -2.668 -31.594 -16.875 1 28.78 87 GLY B CA 1
ATOM 3526 C C . GLY B 1 87 ? -3.182 -30.172 -16.703 1 28.78 87 GLY B C 1
ATOM 3527 O O . GLY B 1 87 ? -4.246 -29.953 -16.125 1 28.78 87 GLY B O 1
ATOM 3528 N N . ARG B 1 88 ? -2.234 -29.172 -16.844 1 31.3 88 ARG B N 1
ATOM 3529 C CA . ARG B 1 88 ? -2.559 -27.75 -16.781 1 31.3 88 ARG B CA 1
ATOM 3530 C C . ARG B 1 88 ? -3.186 -27.266 -18.078 1 31.3 88 ARG B C 1
ATOM 3532 O O . ARG B 1 88 ? -3.875 -26.25 -18.094 1 31.3 88 ARG B O 1
ATOM 3539 N N . GLN B 1 89 ? -2.725 -27.703 -19.266 1 32.34 89 GLN B N 1
ATOM 3540 C CA . GLN B 1 89 ? -3.238 -27.469 -20.609 1 32.34 89 GLN B CA 1
ATOM 3541 C C . GLN B 1 89 ? -4.699 -27.875 -20.719 1 32.34 89 GLN B C 1
ATOM 3543 O O . GLN B 1 89 ? -5.426 -27.391 -21.594 1 32.34 89 GLN B O 1
ATOM 3548 N N . ARG B 1 90 ? -5.008 -29.125 -20.266 1 29.75 90 ARG B N 1
ATOM 3549 C CA . ARG B 1 90 ? -6.414 -29.516 -20.297 1 29.75 90 ARG B CA 1
ATOM 3550 C C . ARG B 1 90 ? -7.285 -28.469 -19.594 1 29.75 90 ARG B C 1
ATOM 3552 O O . ARG B 1 90 ? -8.5 -28.438 -19.797 1 29.75 90 ARG B O 1
ATOM 3559 N N . ARG B 1 91 ? -6.668 -27.875 -18.516 1 29.95 91 ARG B N 1
ATOM 3560 C CA . ARG B 1 91 ? -7.551 -26.969 -17.781 1 29.95 91 ARG B CA 1
ATOM 3561 C C . ARG B 1 91 ? -7.625 -25.609 -18.469 1 29.95 91 ARG B C 1
ATOM 3563 O O . ARG B 1 91 ? -8.312 -24.703 -17.984 1 29.95 91 ARG B O 1
ATOM 3570 N N . SER B 1 92 ? -6.73 -25.219 -19.406 1 30.73 92 SER B N 1
ATOM 3571 C CA . SER B 1 92 ? -6.859 -24.078 -20.312 1 30.73 92 SER B CA 1
ATOM 3572 C C . SER B 1 92 ? -8.023 -24.266 -21.281 1 30.73 92 SER B C 1
ATOM 3574 O O . SER B 1 92 ? -8.492 -23.312 -21.891 1 30.73 92 SER B O 1
ATOM 3576 N N . LYS B 1 93 ? -8.141 -25.438 -21.984 1 31.44 93 LYS B N 1
ATOM 3577 C CA . LYS B 1 93 ? -9.203 -25.656 -22.969 1 31.44 93 LYS B CA 1
ATOM 3578 C C . LYS B 1 93 ? -10.578 -25.391 -22.359 1 31.44 93 LYS B C 1
ATOM 3580 O O . LYS B 1 93 ? -11.602 -25.672 -22.984 1 31.44 93 LYS B O 1
ATOM 3585 N N . LEU B 1 94 ? -10.617 -25.547 -21.062 1 28.02 94 LEU B N 1
ATOM 3586 C CA . LEU B 1 94 ? -12.008 -25.359 -20.688 1 28.02 94 LEU B CA 1
ATOM 3587 C C . LEU B 1 94 ? -12.617 -24.156 -21.406 1 28.02 94 LEU B C 1
ATOM 3589 O O . LEU B 1 94 ? -11.891 -23.312 -21.922 1 28.02 94 LEU B O 1
ATOM 3593 N N . SER B 1 95 ? -13.898 -23.531 -20.891 1 27.77 95 SER B N 1
ATOM 3594 C CA . SER B 1 95 ? -14.984 -22.953 -21.688 1 27.77 95 SER B CA 1
ATOM 3595 C C . SER B 1 95 ? -14.523 -21.688 -22.406 1 27.77 95 SER B C 1
ATOM 3597 O O . SER B 1 95 ? -14.211 -20.672 -21.781 1 27.77 95 SER B O 1
ATOM 3599 N N . ASN B 1 96 ? -13.617 -21.5 -23.297 1 29.81 96 ASN B N 1
ATOM 3600 C CA . ASN B 1 96 ? -13.766 -20.484 -24.328 1 29.81 96 ASN B CA 1
ATOM 3601 C C . ASN B 1 96 ? -15.203 -19.984 -24.438 1 29.81 96 ASN B C 1
ATOM 3603 O O . ASN B 1 96 ? -15.453 -18.891 -24.922 1 29.81 96 ASN B O 1
ATOM 3607 N N . ASP B 1 97 ? -16.219 -20.906 -24.531 1 29.86 97 ASP B N 1
ATOM 3608 C CA 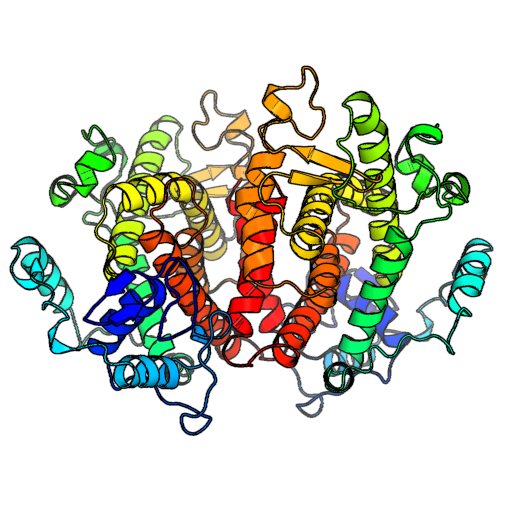. ASP B 1 97 ? -17.656 -20.656 -24.656 1 29.86 97 ASP B CA 1
ATOM 3609 C C . ASP B 1 97 ? -18.203 -19.984 -23.391 1 29.86 97 ASP B C 1
ATOM 3611 O O . ASP B 1 97 ? -19.25 -19.344 -23.438 1 29.86 97 ASP B O 1
ATOM 3615 N N . ASP B 1 98 ? -17.906 -20.562 -22.125 1 30.22 98 ASP B N 1
ATOM 3616 C CA . ASP B 1 98 ? -18.438 -19.891 -20.938 1 30.22 98 ASP B CA 1
ATOM 3617 C C . ASP B 1 98 ? -17.484 -18.797 -20.453 1 30.22 98 ASP B C 1
ATOM 3619 O O . ASP B 1 98 ? -16.938 -18.875 -19.359 1 30.22 98 ASP B O 1
ATOM 3623 N N . GLU B 1 99 ? -16.312 -18.344 -21.031 1 34.12 99 GLU B N 1
ATOM 3624 C CA . GLU B 1 99 ? -15.781 -17 -20.875 1 34.12 99 GLU B CA 1
ATOM 3625 C C . GLU B 1 99 ? -16.797 -16.062 -20.234 1 34.12 99 GLU B C 1
ATOM 3627 O O . GLU B 1 99 ? -17.719 -15.594 -20.906 1 34.12 99 GLU B O 1
ATOM 3632 N N . GLY B 1 100 ? -17.297 -16.375 -19.203 1 34.5 100 GLY B N 1
ATOM 3633 C CA . GLY B 1 100 ? -18.203 -15.414 -18.578 1 34.5 100 GLY B CA 1
ATOM 3634 C C . GLY B 1 100 ? -17.922 -13.984 -18.984 1 34.5 100 GLY B C 1
ATOM 3635 O O . GLY B 1 100 ? -16.766 -13.578 -19.141 1 34.5 100 GLY B O 1
ATOM 3636 N N . GLU B 1 101 ? -18.672 -13.375 -19.797 1 38.31 101 GLU B N 1
ATOM 3637 C CA . GLU B 1 101 ? -18.859 -12.008 -20.25 1 38.31 101 GLU B CA 1
ATOM 3638 C C . GLU B 1 101 ? -18.344 -11.008 -19.219 1 38.31 101 GLU B C 1
ATOM 3640 O O . GLU B 1 101 ? -19.047 -10.695 -18.25 1 38.31 101 GLU B O 1
ATOM 3645 N N . ILE B 1 102 ? -17.25 -11.148 -18.547 1 45.69 102 ILE B N 1
ATOM 3646 C CA . ILE B 1 102 ? -16.938 -9.859 -17.953 1 45.69 102 ILE B CA 1
ATOM 3647 C C . ILE B 1 102 ? -17.219 -8.742 -18.953 1 45.69 102 ILE B C 1
ATOM 3649 O O . ILE B 1 102 ? -16.391 -8.445 -19.812 1 45.69 102 ILE B O 1
ATOM 3653 N N . ASP B 1 103 ? -18.188 -8.867 -19.672 1 52.56 103 ASP B N 1
ATOM 3654 C CA . ASP B 1 103 ? -18.844 -8.016 -20.672 1 52.56 103 ASP B CA 1
ATOM 3655 C C . ASP B 1 103 ? -18.953 -6.574 -20.172 1 52.56 103 ASP B C 1
ATOM 3657 O O . ASP B 1 103 ? -19.891 -5.855 -20.547 1 52.56 103 ASP B O 1
ATOM 3661 N N . ALA B 1 104 ? -18.016 -6.352 -19.047 1 70.19 104 ALA B N 1
ATOM 3662 C CA . ALA B 1 104 ? -18.25 -4.938 -18.766 1 70.19 104 ALA B CA 1
ATOM 3663 C C . ALA B 1 104 ? -17.578 -4.047 -19.797 1 70.19 104 ALA B C 1
ATOM 3665 O O . ALA B 1 104 ? -16.422 -4.266 -20.172 1 70.19 104 ALA B O 1
ATOM 3666 N N . GLU B 1 105 ? -18.219 -3.463 -20.484 1 80.31 105 GLU B N 1
ATOM 3667 C CA . GLU B 1 105 ? -17.797 -2.469 -21.469 1 80.31 105 GLU B CA 1
ATOM 3668 C C . GLU B 1 105 ? -16.516 -1.767 -21.031 1 80.31 105 GLU B C 1
ATOM 3670 O O . GLU B 1 105 ? -15.648 -1.481 -21.859 1 80.31 105 GLU B O 1
ATOM 3675 N N . TRP B 1 106 ? -16.266 -1.827 -19.719 1 87.88 106 TRP B N 1
ATOM 3676 C CA . TRP B 1 106 ? -15.117 -1.07 -19.234 1 87.88 106 TRP B CA 1
ATOM 3677 C C . TRP B 1 106 ? -13.828 -1.864 -19.422 1 87.88 106 TRP B C 1
ATOM 3679 O O . TRP B 1 106 ? -12.75 -1.284 -19.578 1 87.88 106 TRP B O 1
ATOM 3689 N N . ILE B 1 107 ? -13.828 -3.168 -19.484 1 88.62 107 ILE B N 1
ATOM 3690 C CA . ILE B 1 107 ? -12.641 -4.004 -19.641 1 88.62 107 ILE B CA 1
ATOM 3691 C C . ILE B 1 107 ? -12.039 -3.795 -21.031 1 88.62 107 ILE B C 1
ATOM 3693 O O . ILE B 1 107 ? -10.812 -3.809 -21.188 1 88.62 107 ILE B O 1
ATOM 3697 N N . ARG B 1 108 ? -12.859 -3.555 -21.969 1 85.31 108 ARG B N 1
ATOM 3698 C CA . ARG B 1 108 ? -12.406 -3.35 -23.344 1 85.31 108 ARG B CA 1
ATOM 3699 C C . ARG B 1 108 ? -11.641 -2.035 -23.484 1 85.31 108 ARG B C 1
ATOM 3701 O O . ARG B 1 108 ? -10.859 -1.86 -24.422 1 85.31 108 ARG B O 1
ATOM 3708 N N . LYS B 1 109 ? -11.906 -1.183 -22.516 1 87.75 109 LYS B N 1
ATOM 3709 C CA . LYS B 1 109 ? -11.25 0.12 -22.547 1 87.75 109 LYS B CA 1
ATOM 3710 C C . LYS B 1 109 ? -9.828 0.031 -22 1 87.75 109 LYS B C 1
ATOM 3712 O O . LYS B 1 109 ? -9.016 0.936 -22.203 1 87.75 109 LYS B O 1
ATOM 3717 N N . LEU B 1 110 ? -9.492 -1.109 -21.406 1 89.12 110 LEU B N 1
ATOM 3718 C CA . LEU B 1 110 ? -8.148 -1.293 -20.875 1 89.12 110 LEU B CA 1
ATOM 3719 C C . LEU B 1 110 ? -7.156 -1.622 -21.984 1 89.12 110 LEU B C 1
ATOM 3721 O O . LEU B 1 110 ? -7.496 -2.332 -22.938 1 89.12 110 LEU B O 1
ATOM 3725 N N . PRO B 1 111 ? -5.945 -1.022 -21.859 1 82 111 PRO B N 1
ATOM 3726 C CA . PRO B 1 111 ? -4.898 -1.52 -22.75 1 82 111 PRO B CA 1
ATOM 3727 C C . PRO B 1 111 ? -4.777 -3.041 -22.734 1 82 111 PRO B C 1
ATOM 3729 O O . PRO B 1 111 ? -5.008 -3.668 -21.703 1 82 111 PRO B O 1
ATOM 3732 N N . VAL B 1 112 ? -4.406 -3.637 -23.812 1 79.56 112 VAL B N 1
ATOM 3733 C CA . VAL B 1 112 ? -4.406 -5.082 -24.031 1 79.56 112 VAL B CA 1
ATOM 3734 C C . VAL B 1 112 ? -3.561 -5.758 -22.953 1 79.56 112 VAL B C 1
ATOM 3736 O O . VAL B 1 112 ? -3.959 -6.781 -22.391 1 79.56 112 VAL B O 1
ATOM 3739 N N . GLU B 1 113 ? -2.426 -5.203 -22.641 1 79.88 113 GLU B N 1
ATOM 3740 C CA . GLU B 1 113 ? -1.527 -5.801 -21.672 1 79.88 113 GLU B CA 1
ATOM 3741 C C . GLU B 1 113 ? -2.172 -5.848 -20.281 1 79.88 113 GLU B C 1
ATOM 3743 O O . GLU B 1 113 ? -2.006 -6.82 -19.547 1 79.88 113 GLU B O 1
ATOM 3748 N N . MET B 1 114 ? -2.844 -4.789 -19.984 1 88.88 114 MET B N 1
ATOM 3749 C CA . MET B 1 114 ? -3.496 -4.707 -18.688 1 88.88 114 MET B CA 1
ATOM 3750 C C . MET B 1 114 ? -4.707 -5.633 -18.625 1 88.88 114 MET B C 1
ATOM 3752 O O . MET B 1 114 ? -4.988 -6.227 -17.578 1 88.88 114 MET B O 1
ATOM 3756 N N . ARG B 1 115 ? -5.395 -5.77 -19.719 1 89.56 115 ARG B N 1
ATOM 3757 C CA . ARG B 1 115 ? -6.508 -6.707 -19.797 1 89.56 115 ARG B CA 1
ATOM 3758 C C . ARG B 1 115 ? -6.031 -8.141 -19.594 1 89.56 115 ARG B C 1
ATOM 3760 O O . ARG B 1 115 ? -6.664 -8.914 -18.859 1 89.56 115 ARG B O 1
ATOM 3767 N N . THR B 1 116 ? -4.926 -8.422 -20.172 1 87.69 116 THR B N 1
ATOM 3768 C CA . THR B 1 116 ? -4.348 -9.75 -20.031 1 87.69 116 THR B CA 1
ATOM 3769 C C . THR B 1 116 ? -3.949 -10.031 -18.594 1 87.69 116 THR B C 1
ATOM 3771 O O . THR B 1 116 ? -4.25 -11.094 -18.047 1 87.69 116 THR B O 1
ATOM 3774 N N . THR B 1 117 ? -3.285 -9.047 -18.031 1 92.5 117 THR B N 1
ATOM 3775 C CA . THR B 1 117 ? -2.875 -9.188 -16.625 1 92.5 117 THR B CA 1
ATOM 3776 C C . THR B 1 117 ? -4.086 -9.383 -15.727 1 92.5 117 THR B C 1
ATOM 3778 O O . THR B 1 117 ? -4.086 -10.273 -14.867 1 92.5 117 THR B O 1
ATOM 3781 N N . LEU B 1 118 ? -5.078 -8.617 -15.93 1 95.5 118 LEU B N 1
ATOM 3782 C CA . LEU B 1 118 ? -6.301 -8.711 -15.133 1 95.5 118 LEU B CA 1
ATOM 3783 C C . LEU B 1 118 ? -6.934 -10.094 -15.281 1 95.5 118 LEU B C 1
ATOM 3785 O O . LEU B 1 118 ? -7.336 -10.703 -14.289 1 95.5 118 LEU B O 1
ATOM 3789 N N . MET B 1 119 ? -7.02 -10.547 -16.469 1 92.94 119 MET B N 1
ATOM 3790 C CA . MET B 1 119 ? -7.633 -11.844 -16.734 1 92.94 119 MET B CA 1
ATOM 3791 C C . MET B 1 119 ? -6.836 -12.969 -16.094 1 92.94 119 MET B C 1
ATOM 3793 O O . MET B 1 119 ? -7.414 -13.891 -15.492 1 92.94 119 MET B O 1
ATOM 3797 N N . GLN B 1 120 ? -5.555 -12.867 -16.203 1 93.19 120 GLN B N 1
ATOM 3798 C CA . GLN B 1 120 ? -4.695 -13.891 -15.602 1 93.19 120 GLN B CA 1
ATOM 3799 C C . GLN B 1 120 ? -4.867 -13.938 -14.086 1 93.19 120 GLN B C 1
ATOM 3801 O O . GLN B 1 120 ? -5.059 -15.016 -13.516 1 93.19 120 GLN B O 1
ATOM 3806 N N . ILE B 1 121 ? -4.82 -12.781 -13.508 1 97.5 121 ILE B N 1
ATOM 3807 C CA . ILE B 1 121 ? -4.895 -12.703 -12.055 1 97.5 121 ILE B CA 1
ATOM 3808 C C . ILE B 1 121 ? -6.285 -13.125 -11.586 1 97.5 121 ILE B C 1
ATOM 3810 O O . ILE B 1 121 ? -6.422 -13.844 -10.586 1 97.5 121 ILE B O 1
ATOM 3814 N N . SER B 1 122 ? -7.309 -12.703 -12.273 1 95.75 122 SER B N 1
ATOM 3815 C CA . SER B 1 122 ? -8.672 -13.086 -11.922 1 95.75 122 SER B CA 1
ATOM 3816 C C . SER B 1 122 ? -8.875 -14.594 -12.047 1 95.75 122 SER B C 1
ATOM 3818 O O . SER B 1 122 ? -9.562 -15.203 -11.234 1 95.75 122 SER B O 1
ATOM 3820 N N . ASN B 1 123 ? -8.273 -15.156 -13.039 1 94.38 123 ASN B N 1
ATOM 3821 C CA . ASN B 1 123 ? -8.367 -16.609 -13.227 1 94.38 123 ASN B CA 1
ATOM 3822 C C . ASN B 1 123 ? -7.688 -17.359 -12.094 1 94.38 123 ASN B C 1
ATOM 3824 O O . ASN B 1 123 ? -8.18 -18.406 -11.656 1 94.38 123 ASN B O 1
ATOM 3828 N N . ILE B 1 124 ? -6.559 -16.875 -11.703 1 96.56 124 ILE B N 1
ATOM 3829 C CA . ILE B 1 124 ? -5.875 -17.484 -10.57 1 96.56 124 ILE B CA 1
ATOM 3830 C C . ILE B 1 124 ? -6.785 -17.453 -9.344 1 96.56 124 ILE B C 1
ATOM 3832 O O . ILE B 1 124 ? -6.941 -18.469 -8.656 1 96.56 124 ILE B O 1
ATOM 3836 N N . ASP B 1 125 ? -7.316 -16.328 -9.117 1 97 125 ASP B N 1
ATOM 3837 C CA . ASP B 1 125 ? -8.188 -16.156 -7.961 1 97 125 ASP B CA 1
ATOM 3838 C C . ASP B 1 125 ? -9.352 -17.141 -7.988 1 97 125 ASP B C 1
ATOM 3840 O O . ASP B 1 125 ? -9.68 -17.75 -6.973 1 97 125 ASP B O 1
ATOM 3844 N N . LEU B 1 126 ? -9.961 -17.312 -9.148 1 94.31 126 LEU B N 1
ATOM 3845 C CA . LEU B 1 126 ? -11.086 -18.234 -9.328 1 94.31 126 LEU B CA 1
ATOM 3846 C C . LEU B 1 126 ? -10.648 -19.672 -9.117 1 94.31 126 LEU B C 1
ATOM 3848 O O . LEU B 1 126 ? -11.336 -20.438 -8.445 1 94.31 126 LEU B O 1
ATOM 3852 N N . MET B 1 127 ? -9.508 -20.031 -9.641 1 94.94 127 MET B N 1
ATOM 3853 C CA . MET B 1 127 ? -9.008 -21.406 -9.547 1 94.94 127 MET B CA 1
ATOM 3854 C C . MET B 1 127 ? -8.656 -21.75 -8.109 1 94.94 127 MET B C 1
ATOM 3856 O O . MET B 1 127 ? -9.016 -22.828 -7.625 1 94.94 127 MET B O 1
ATOM 3860 N N . VAL B 1 128 ? -8.016 -20.828 -7.453 1 96.44 128 VAL B N 1
ATOM 3861 C CA . VAL B 1 128 ? -7.559 -21.078 -6.09 1 96.44 128 VAL B CA 1
ATOM 3862 C C . VAL B 1 128 ? -8.758 -21.188 -5.156 1 96.44 128 VAL B C 1
ATOM 3864 O O . VAL B 1 128 ? -8.805 -22.062 -4.289 1 96.44 128 VAL B O 1
ATOM 3867 N N . GLY B 1 129 ? -9.734 -20.375 -5.363 1 95.38 129 GLY B N 1
ATOM 3868 C CA . GLY B 1 129 ? -10.922 -20.391 -4.523 1 95.38 129 GLY B CA 1
ATOM 3869 C C . GLY B 1 129 ? -11.828 -21.562 -4.781 1 95.38 129 GLY B C 1
ATOM 3870 O O . GLY B 1 129 ? -12.508 -22.047 -3.869 1 95.38 129 GLY B O 1
ATOM 3871 N N . GLY B 1 130 ? -11.883 -22.047 -5.977 1 94.12 130 GLY B N 1
ATOM 3872 C CA . GLY B 1 130 ? -12.789 -23.094 -6.379 1 94.12 130 GLY B CA 1
ATOM 3873 C C . GLY B 1 130 ? -12.359 -24.469 -5.891 1 94.12 130 GLY B C 1
ATOM 3874 O O . GLY B 1 130 ? -13.203 -25.344 -5.656 1 94.12 130 GLY B O 1
ATOM 3875 N N . GLY B 1 131 ? -11.086 -24.688 -5.773 1 92.44 131 GLY B N 1
ATOM 3876 C CA . GLY B 1 131 ? -10.57 -25.984 -5.32 1 92.44 131 GLY B CA 1
ATOM 3877 C C . GLY B 1 131 ? -10.906 -27.125 -6.262 1 92.44 131 GLY B C 1
ATOM 3878 O O . GLY B 1 131 ? -11.234 -26.891 -7.43 1 92.44 131 GLY B O 1
ATOM 3879 N N . ASP B 1 132 ? -10.758 -28.438 -5.68 1 92.69 132 ASP B N 1
ATOM 3880 C CA . ASP B 1 132 ? -10.969 -29.672 -6.434 1 92.69 132 ASP B CA 1
ATOM 3881 C C . ASP B 1 132 ? -12.266 -30.359 -6.008 1 92.69 132 ASP B C 1
ATOM 3883 O O . ASP B 1 132 ? -12.898 -31.047 -6.809 1 92.69 132 ASP B O 1
ATOM 3887 N N . VAL B 1 133 ? -12.609 -30.172 -4.766 1 92.94 133 VAL B N 1
ATOM 3888 C CA . VAL B 1 133 ? -13.719 -30.938 -4.203 1 92.94 133 VAL B CA 1
ATOM 3889 C C . VAL B 1 133 ? -14.586 -30.031 -3.332 1 92.94 133 VAL B C 1
ATOM 3891 O O . VAL B 1 133 ? -14.094 -29.031 -2.795 1 92.94 133 VAL B O 1
ATOM 3894 N N . ASN B 1 134 ? -15.812 -30.406 -3.232 1 91.88 134 ASN B N 1
ATOM 3895 C CA . ASN B 1 134 ? -16.766 -29.656 -2.422 1 91.88 134 ASN B CA 1
ATOM 3896 C C . ASN B 1 134 ? -17.125 -30.406 -1.145 1 91.88 134 ASN B C 1
ATOM 3898 O O . ASN B 1 134 ? -18.234 -30.922 -1.017 1 91.88 134 ASN B O 1
ATOM 3902 N N . ILE B 1 135 ? -16.188 -30.594 -0.295 1 92.56 135 ILE B N 1
ATOM 3903 C CA . ILE B 1 135 ? -16.422 -31.25 0.984 1 92.56 135 ILE B CA 1
ATOM 3904 C C . ILE B 1 135 ? -15.93 -30.359 2.123 1 92.56 135 ILE B C 1
ATOM 3906 O O . ILE B 1 135 ? -15.188 -29.406 1.894 1 92.56 135 ILE B O 1
ATOM 3910 N N . ASP B 1 136 ? -16.406 -30.672 3.281 1 93.44 136 ASP B N 1
ATOM 3911 C CA . ASP B 1 136 ? -15.938 -29.984 4.48 1 93.44 136 ASP B CA 1
ATOM 3912 C C . ASP B 1 136 ? -14.453 -30.25 4.73 1 93.44 136 ASP B C 1
ATOM 3914 O O . ASP B 1 136 ? -14.031 -31.406 4.797 1 93.44 136 ASP B O 1
ATOM 3918 N N . GLY B 1 137 ? -13.688 -29.203 4.867 1 94.19 137 GLY B N 1
ATOM 3919 C CA . GLY B 1 137 ? -12.242 -29.297 5.012 1 94.19 137 GLY B CA 1
ATOM 3920 C C . GLY B 1 137 ? -11.82 -30.094 6.227 1 94.19 137 GLY B C 1
ATOM 3921 O O . GLY B 1 137 ? -10.742 -30.688 6.238 1 94.19 137 GLY B O 1
ATOM 3922 N N . THR B 1 138 ? -12.688 -30.141 7.262 1 94.56 138 THR B N 1
ATOM 3923 C CA . THR B 1 138 ? -12.352 -30.859 8.484 1 94.56 138 THR B CA 1
ATOM 3924 C C . THR B 1 138 ? -12.266 -32.375 8.219 1 94.56 138 THR B C 1
ATOM 3926 O O . THR B 1 138 ? -11.672 -33.094 9 1 94.56 138 THR B O 1
ATOM 3929 N N . MET B 1 139 ? -12.805 -32.812 7.18 1 94.19 139 MET B N 1
ATOM 3930 C CA . MET B 1 139 ? -12.797 -34.219 6.824 1 94.19 139 MET B CA 1
ATOM 3931 C C . MET B 1 139 ? -11.508 -34.594 6.09 1 94.19 139 MET B C 1
ATOM 3933 O O . MET B 1 139 ? -11.188 -35.781 5.953 1 94.19 139 MET B O 1
ATOM 3937 N N . LEU B 1 140 ? -10.859 -33.594 5.664 1 94.38 140 LEU B N 1
ATOM 3938 C CA . LEU B 1 140 ? -9.711 -33.844 4.797 1 94.38 140 LEU B CA 1
ATOM 3939 C C . LEU B 1 140 ? -8.422 -33.344 5.438 1 94.38 140 LEU B C 1
ATOM 3941 O O . LEU B 1 140 ? -7.371 -33.969 5.293 1 94.38 140 LEU B O 1
ATOM 3945 N N . TYR B 1 141 ? -8.438 -32.344 6.137 1 94.5 141 TYR B N 1
ATOM 3946 C CA . TYR B 1 141 ? -7.246 -31.656 6.629 1 94.5 141 TYR B CA 1
ATOM 3947 C C . TYR B 1 141 ? -7.016 -31.953 8.109 1 94.5 141 TYR B C 1
ATOM 3949 O O . TYR B 1 141 ? -7.969 -32.156 8.859 1 94.5 141 TYR B O 1
ATOM 3957 N N . PRO B 1 142 ? -5.789 -31.938 8.555 1 93.12 142 PRO B N 1
ATOM 3958 C CA . PRO B 1 142 ? -4.566 -31.609 7.816 1 93.12 142 PRO B CA 1
ATOM 3959 C C . PRO B 1 142 ? -4.07 -32.781 6.957 1 93.12 142 PRO B C 1
ATOM 3961 O O . PRO B 1 142 ? -4.254 -33.938 7.32 1 93.12 142 PRO B O 1
ATOM 3964 N N . LEU B 1 143 ? -3.439 -32.406 5.855 1 93.88 143 LEU B N 1
ATOM 3965 C CA . LEU B 1 143 ? -2.791 -33.375 5.004 1 93.88 143 LEU B CA 1
ATOM 3966 C C . LEU B 1 143 ? -1.439 -33.781 5.578 1 93.88 143 LEU B C 1
ATOM 3968 O O . LEU B 1 143 ? -0.881 -33.094 6.426 1 93.88 143 LEU B O 1
ATOM 3972 N N . ASN B 1 144 ? -1.065 -34.906 5.047 1 86.69 144 ASN B N 1
ATOM 3973 C CA . ASN B 1 144 ? 0.186 -35.469 5.562 1 86.69 144 ASN B CA 1
ATOM 3974 C C . ASN B 1 144 ? 1.382 -35 4.734 1 86.69 144 ASN B C 1
ATOM 3976 O O . ASN B 1 144 ? 1.951 -35.781 3.971 1 86.69 144 ASN B O 1
ATOM 3980 N N . PHE B 1 145 ? 1.657 -33.719 4.746 1 83.06 145 PHE B N 1
ATOM 3981 C CA . PHE B 1 145 ? 2.922 -33.281 4.164 1 83.06 145 PHE B CA 1
ATOM 3982 C C . PHE B 1 145 ? 3.783 -32.594 5.207 1 83.06 145 PHE B C 1
ATOM 3984 O O . PHE B 1 145 ? 3.26 -32 6.148 1 83.06 145 PHE B O 1
ATOM 3991 N N . THR B 1 146 ? 5.074 -32.812 4.957 1 80.75 146 THR B N 1
ATOM 3992 C CA . THR B 1 146 ? 6.031 -32.438 6 1 80.75 146 THR B CA 1
ATOM 3993 C C . THR B 1 146 ? 6.453 -30.984 5.875 1 80.75 146 THR B C 1
ATOM 3995 O O . THR B 1 146 ? 6.922 -30.375 6.844 1 80.75 146 THR B O 1
ATOM 3998 N N . SER B 1 147 ? 6.434 -30.516 4.66 1 90.81 147 SER B N 1
ATOM 3999 C CA . SER B 1 147 ? 6.938 -29.156 4.48 1 90.81 147 SER B CA 1
ATOM 4000 C C . SER B 1 147 ? 6.352 -28.516 3.229 1 90.81 147 SER B C 1
ATOM 4002 O O . SER B 1 147 ? 5.809 -29.203 2.363 1 90.81 147 SER B O 1
ATOM 4004 N N . ILE B 1 148 ? 6.363 -27.25 3.223 1 93.88 148 ILE B N 1
ATOM 4005 C CA . ILE B 1 148 ? 5.965 -26.5 2.035 1 93.88 148 ILE B CA 1
ATOM 4006 C C . ILE B 1 148 ? 6.801 -26.953 0.838 1 93.88 148 ILE B C 1
ATOM 4008 O O . ILE B 1 148 ? 6.281 -27.078 -0.275 1 93.88 148 ILE B O 1
ATOM 4012 N N . ARG B 1 149 ? 8.07 -27.266 1.129 1 93.75 149 ARG B N 1
ATOM 4013 C CA . ARG B 1 149 ? 8.977 -27.703 0.081 1 93.75 149 ARG B CA 1
ATOM 4014 C C . ARG B 1 149 ? 8.477 -28.984 -0.574 1 93.75 149 ARG B C 1
ATOM 4016 O O . ARG B 1 149 ? 8.508 -29.125 -1.798 1 93.75 149 ARG B O 1
ATOM 4023 N N . HIS B 1 150 ? 8.062 -29.828 0.261 1 93.56 150 HIS B N 1
ATOM 4024 C CA . HIS B 1 150 ? 7.562 -31.094 -0.234 1 93.56 150 HIS B CA 1
ATOM 4025 C C . HIS B 1 150 ? 6.402 -30.906 -1.204 1 93.56 150 HIS B C 1
ATOM 4027 O O . HIS B 1 150 ? 6.348 -31.547 -2.254 1 93.56 150 HIS B O 1
ATOM 4033 N N . VAL B 1 151 ? 5.492 -30.031 -0.952 1 94.19 151 VAL B N 1
ATOM 4034 C CA . VAL B 1 151 ? 4.309 -29.781 -1.768 1 94.19 151 VAL B CA 1
ATOM 4035 C C . VAL B 1 151 ? 4.727 -29.141 -3.096 1 94.19 151 VAL B C 1
ATOM 4037 O O . VAL B 1 151 ? 4.191 -29.5 -4.148 1 94.19 151 VAL B O 1
ATOM 4040 N N . LEU B 1 152 ? 5.695 -28.234 -3.023 1 93.12 152 LEU B N 1
ATOM 4041 C CA . LEU B 1 152 ? 6.141 -27.516 -4.219 1 93.12 152 LEU B CA 1
ATOM 4042 C C . LEU B 1 152 ? 6.945 -28.438 -5.129 1 93.12 152 LEU B C 1
ATOM 4044 O O . LEU B 1 152 ? 6.906 -28.297 -6.352 1 93.12 152 LEU B O 1
ATOM 4048 N N . GLU B 1 153 ? 7.652 -29.422 -4.527 1 92.06 153 GLU B N 1
ATOM 4049 C CA . GLU B 1 153 ? 8.43 -30.391 -5.297 1 92.06 153 GLU B CA 1
ATOM 4050 C C . GLU B 1 153 ? 7.527 -31.422 -5.953 1 92.06 153 GLU B C 1
ATOM 4052 O O . GLU B 1 153 ? 7.82 -31.906 -7.051 1 92.06 153 GLU B O 1
ATOM 4057 N N . ASP B 1 154 ? 6.465 -31.75 -5.258 1 92.31 154 ASP B N 1
ATOM 4058 C CA . ASP B 1 154 ? 5.508 -32.719 -5.75 1 92.31 154 ASP B CA 1
ATOM 4059 C C . ASP B 1 154 ? 4.074 -32.25 -5.586 1 92.31 154 ASP B C 1
ATOM 4061 O O . ASP B 1 154 ? 3.361 -32.688 -4.68 1 92.31 154 ASP B O 1
ATOM 4065 N N . PRO B 1 155 ? 3.65 -31.484 -6.484 1 89.94 155 PRO B N 1
ATOM 4066 C CA . PRO B 1 155 ? 2.32 -30.875 -6.379 1 89.94 155 PRO B CA 1
ATOM 4067 C C . PRO B 1 155 ? 1.198 -31.922 -6.418 1 89.94 155 PRO B C 1
ATOM 4069 O O . PRO B 1 155 ? 0.063 -31.609 -6.043 1 89.94 155 PRO B O 1
ATOM 4072 N N . SER B 1 156 ? 1.474 -33.156 -6.895 1 90.88 156 SER B N 1
ATOM 4073 C CA . SER B 1 156 ? 0.464 -34.188 -6.984 1 90.88 156 SER B CA 1
ATOM 4074 C C . SER B 1 156 ? -0.075 -34.562 -5.609 1 90.88 156 SER B C 1
ATOM 4076 O O . SER B 1 156 ? -1.146 -35.156 -5.496 1 90.88 156 SER B O 1
ATOM 4078 N N . VAL B 1 157 ? 0.632 -34.188 -4.648 1 92.19 157 VAL B N 1
ATOM 4079 C CA . VAL B 1 157 ? 0.207 -34.469 -3.281 1 92.19 157 VAL B CA 1
ATOM 4080 C C . VAL B 1 157 ? -1.105 -33.719 -2.986 1 92.19 157 VAL B C 1
ATOM 4082 O O . VAL B 1 157 ? -1.875 -34.156 -2.121 1 92.19 157 VAL B O 1
ATOM 4085 N N . LEU B 1 158 ? -1.331 -32.688 -3.672 1 94.19 158 LEU B N 1
ATOM 4086 C CA . LEU B 1 158 ? -2.525 -31.891 -3.426 1 94.19 158 LEU B CA 1
ATOM 4087 C C . LEU B 1 158 ? -3.631 -32.25 -4.414 1 94.19 158 LEU B C 1
ATOM 4089 O O . LEU B 1 158 ? -4.742 -31.719 -4.324 1 94.19 158 LEU B O 1
ATOM 4093 N N . ASP B 1 159 ? -3.393 -33.125 -5.328 1 92.06 159 ASP B N 1
ATOM 4094 C CA . ASP B 1 159 ? -4.375 -33.469 -6.352 1 92.06 159 ASP B CA 1
ATOM 4095 C C . ASP B 1 159 ? -5.664 -34 -5.727 1 92.06 159 ASP B C 1
ATOM 4097 O O . ASP B 1 159 ? -5.645 -35 -4.984 1 92.06 159 ASP B O 1
ATOM 4101 N N . GLY B 1 160 ? -6.73 -33.375 -6.016 1 93.69 160 GLY B N 1
ATOM 4102 C CA . GLY B 1 160 ? -8.031 -33.781 -5.508 1 93.69 160 GLY B CA 1
ATOM 4103 C C . GLY B 1 160 ? -8.234 -33.438 -4.043 1 93.69 160 GLY B C 1
ATOM 4104 O O . GLY B 1 160 ? -9.188 -33.938 -3.42 1 93.69 160 GLY B O 1
ATOM 4105 N N . LYS B 1 161 ? -7.348 -32.719 -3.551 1 95.19 161 LYS B N 1
ATOM 4106 C CA . LYS B 1 161 ? -7.414 -32.531 -2.105 1 95.19 161 LYS B CA 1
ATOM 4107 C C . LYS B 1 161 ? -7.621 -31.047 -1.76 1 95.19 161 LYS B C 1
ATOM 4109 O O . LYS B 1 161 ? -7.516 -30.656 -0.596 1 95.19 161 LYS B O 1
ATOM 4114 N N . ARG B 1 162 ? -7.848 -30.25 -2.686 1 96.38 162 ARG B N 1
ATOM 4115 C CA . ARG B 1 162 ? -8.188 -28.844 -2.469 1 96.38 162 ARG B CA 1
ATOM 4116 C C . ARG B 1 162 ? -9.695 -28.672 -2.285 1 96.38 162 ARG B C 1
ATOM 4118 O O . ARG B 1 162 ? -10.469 -28.844 -3.23 1 96.38 162 ARG B O 1
ATOM 4125 N N . THR B 1 163 ? -10.07 -28.312 -1.177 1 96.44 163 THR B N 1
ATOM 4126 C CA . THR B 1 163 ? -11.492 -28.078 -0.952 1 96.44 163 THR B CA 1
ATOM 4127 C C . THR B 1 163 ? -11.891 -26.688 -1.46 1 96.44 163 THR B C 1
ATOM 4129 O O . THR B 1 163 ? -11.062 -25.781 -1.512 1 96.44 163 THR B O 1
ATOM 4132 N N . GLU B 1 164 ? -13.117 -26.562 -1.845 1 96.06 164 GLU B N 1
ATOM 4133 C CA . GLU B 1 164 ? -13.648 -25.25 -2.209 1 96.06 164 GLU B CA 1
ATOM 4134 C C . GLU B 1 164 ? -13.633 -24.297 -1.015 1 96.06 164 GLU B C 1
ATOM 4136 O O . GLU B 1 164 ? -13.992 -24.688 0.099 1 96.06 164 GLU B O 1
ATOM 4141 N N . MET B 1 165 ? -13.141 -23.141 -1.25 1 96.38 165 MET B N 1
ATOM 4142 C CA . MET B 1 165 ? -13.164 -22.125 -0.197 1 96.38 165 MET B CA 1
ATOM 4143 C C . MET B 1 165 ? -14.516 -21.422 -0.152 1 96.38 165 MET B C 1
ATOM 4145 O O . MET B 1 165 ? -14.766 -20.5 -0.935 1 96.38 165 MET B O 1
ATOM 4149 N N . ARG B 1 166 ? -15.344 -21.812 0.803 1 94.44 166 ARG B N 1
ATOM 4150 C CA . ARG B 1 166 ? -16.703 -21.297 0.913 1 94.44 166 ARG B CA 1
ATOM 4151 C C . ARG B 1 166 ? -16.875 -20.5 2.209 1 94.44 166 ARG B C 1
ATOM 4153 O O . ARG B 1 166 ? -16.578 -21.016 3.293 1 94.44 166 ARG B O 1
ATOM 4160 N N . TYR B 1 167 ? -17.328 -19.297 1.989 1 94.69 167 TYR B N 1
ATOM 4161 C CA . TYR B 1 167 ? -17.516 -18.391 3.109 1 94.69 167 TYR B CA 1
ATOM 4162 C C . TYR B 1 167 ? -19 -18.156 3.365 1 94.69 167 TYR B C 1
ATOM 4164 O O . TYR B 1 167 ? -19.75 -17.781 2.453 1 94.69 167 TYR B O 1
ATOM 4172 N N . ASP B 1 168 ? -19.516 -18.484 4.52 1 90.81 168 ASP B N 1
ATOM 4173 C CA . ASP B 1 168 ? -20.922 -18.297 4.836 1 90.81 168 ASP B CA 1
ATOM 4174 C C . ASP B 1 168 ? -21.094 -17.688 6.227 1 90.81 168 ASP B C 1
ATOM 4176 O O . ASP B 1 168 ? -20.172 -17.719 7.043 1 90.81 168 ASP B O 1
ATOM 4180 N N . SER B 1 169 ? -22.203 -17.141 6.469 1 93.19 169 SER B N 1
ATOM 4181 C CA . SER B 1 169 ? -22.5 -16.484 7.738 1 93.19 169 SER B CA 1
ATOM 4182 C C . SER B 1 169 ? -23.594 -17.203 8.508 1 93.19 169 SER B C 1
ATOM 4184 O O . SER B 1 169 ? -24.281 -16.609 9.336 1 93.19 169 SER B O 1
ATOM 4186 N N . PHE B 1 170 ? -23.75 -18.516 8.312 1 92.56 170 PHE B N 1
ATOM 4187 C CA . PHE B 1 170 ? -24.906 -19.219 8.859 1 92.56 170 PHE B CA 1
ATOM 4188 C C . PHE B 1 170 ? -24.5 -20.062 10.062 1 92.56 170 PHE B C 1
ATOM 4190 O O . PHE B 1 170 ? -25.328 -20.328 10.945 1 92.56 170 PHE B O 1
ATOM 4197 N N . ARG B 1 171 ? -23.297 -20.438 10.102 1 94.19 171 ARG B N 1
ATOM 4198 C CA . ARG B 1 171 ? -22.859 -21.328 11.156 1 94.19 171 ARG B CA 1
ATOM 4199 C C . ARG B 1 171 ? -21.578 -20.797 11.82 1 94.19 171 ARG B C 1
ATOM 4201 O O . ARG B 1 171 ? -20.672 -20.344 11.141 1 94.19 171 ARG B O 1
ATOM 4208 N N . GLU B 1 172 ? -21.578 -20.922 13.117 1 94.5 172 GLU B N 1
ATOM 4209 C CA . GLU B 1 172 ? -20.375 -20.562 13.859 1 94.5 172 GLU B CA 1
ATOM 4210 C C . GLU B 1 172 ? -19.375 -21.703 13.883 1 94.5 172 GLU B C 1
ATOM 4212 O O . GLU B 1 172 ? -19.75 -22.859 14.109 1 94.5 172 GLU B O 1
ATOM 4217 N N . VAL B 1 173 ? -18.188 -21.344 13.609 1 93.44 173 VAL B N 1
ATOM 4218 C CA . VAL B 1 173 ? -17.125 -22.344 13.562 1 93.44 173 VAL B CA 1
ATOM 4219 C C . VAL B 1 173 ? -16.656 -22.656 14.977 1 93.44 173 VAL B C 1
ATOM 4221 O O . VAL B 1 173 ? -16.625 -21.781 15.852 1 93.44 173 VAL B O 1
ATOM 4224 N N . GLU B 1 174 ? -16.297 -23.922 15.164 1 90.44 174 GLU B N 1
ATOM 4225 C CA . GLU B 1 174 ? -15.703 -24.359 16.422 1 90.44 174 GLU B CA 1
ATOM 4226 C C . GLU B 1 174 ? -14.18 -24.297 16.375 1 90.44 174 GLU B C 1
ATOM 4228 O O . GLU B 1 174 ? -13.578 -24.406 15.312 1 90.44 174 GLU B O 1
ATOM 4233 N N . PRO B 1 175 ? -13.531 -24.125 17.562 1 89.75 175 PRO B N 1
ATOM 4234 C CA . PRO B 1 175 ? -12.07 -24.031 17.625 1 89.75 175 PRO B CA 1
ATOM 4235 C C . PRO B 1 175 ? -11.383 -25.219 16.969 1 89.75 175 PRO B C 1
ATOM 4237 O O . PRO B 1 175 ? -10.297 -25.078 16.406 1 89.75 175 PRO B O 1
ATOM 4240 N N . SER B 1 176 ? -12 -26.359 17.062 1 89.75 176 SER B N 1
ATOM 4241 C CA . SER B 1 176 ? -11.406 -27.578 16.516 1 89.75 176 SER B CA 1
ATOM 4242 C C . SER B 1 176 ? -11.289 -27.5 15 1 89.75 176 SER B C 1
ATOM 4244 O O . SER B 1 176 ? -10.5 -28.234 14.398 1 89.75 176 SER B O 1
ATOM 4246 N N . GLU B 1 177 ? -12.031 -26.609 14.352 1 93.38 177 GLU B N 1
ATOM 4247 C CA . GLU B 1 177 ? -12.055 -26.484 12.898 1 93.38 177 GLU B CA 1
ATOM 4248 C C . GLU B 1 177 ? -10.945 -25.562 12.406 1 93.38 177 GLU B C 1
ATOM 4250 O O . GLU B 1 177 ? -10.633 -25.547 11.211 1 93.38 177 GLU B O 1
ATOM 4255 N N . LEU B 1 178 ? -10.336 -24.828 13.273 1 92.69 178 LEU B N 1
ATOM 4256 C CA . LEU B 1 178 ? -9.414 -23.766 12.898 1 92.69 178 LEU B CA 1
ATOM 4257 C C . LEU B 1 178 ? -8.164 -24.328 12.227 1 92.69 178 LEU B C 1
ATOM 4259 O O . LEU B 1 178 ? -7.59 -23.688 11.344 1 92.69 178 LEU B O 1
ATOM 4263 N N . GLN B 1 179 ? -7.809 -25.469 12.688 1 91 179 GLN B N 1
ATOM 4264 C CA . GLN B 1 179 ? -6.633 -26.094 12.078 1 91 179 GLN B CA 1
ATOM 4265 C C . GLN B 1 179 ? -6.871 -26.391 10.602 1 91 179 GLN B C 1
ATOM 4267 O O . GLN B 1 179 ? -5.984 -26.188 9.773 1 91 179 GLN B O 1
ATOM 4272 N N . ALA B 1 180 ? -7.996 -26.938 10.336 1 94.44 180 ALA B N 1
ATOM 4273 C CA . ALA B 1 180 ? -8.359 -27.234 8.953 1 94.44 180 ALA B CA 1
ATOM 4274 C C . ALA B 1 180 ? -8.445 -25.969 8.117 1 94.44 180 ALA B C 1
ATOM 4276 O O . ALA B 1 180 ? -8.039 -25.953 6.953 1 94.44 180 ALA B O 1
ATOM 4277 N N . ILE B 1 181 ? -8.977 -24.953 8.672 1 95.19 181 ILE B N 1
ATOM 4278 C CA . ILE B 1 181 ? -9.117 -23.656 8 1 95.19 181 ILE B CA 1
ATOM 4279 C C . ILE B 1 181 ? -7.734 -23.094 7.684 1 95.19 181 ILE B C 1
ATOM 4281 O O . ILE B 1 181 ? -7.488 -22.625 6.566 1 95.19 181 ILE B O 1
ATOM 4285 N N . ALA B 1 182 ? -6.828 -23.125 8.648 1 93.88 182 ALA B N 1
ATOM 4286 C CA . ALA B 1 182 ? -5.461 -22.656 8.453 1 93.88 182 ALA B CA 1
ATOM 4287 C C . ALA B 1 182 ? -4.758 -23.453 7.355 1 93.88 182 ALA B C 1
ATOM 4289 O O . ALA B 1 182 ? -4.016 -22.906 6.547 1 93.88 182 ALA B O 1
ATOM 4290 N N . HIS B 1 183 ? -5.012 -24.734 7.395 1 95.38 183 HIS B N 1
ATOM 4291 C CA . HIS B 1 183 ? -4.383 -25.609 6.418 1 95.38 183 HIS B CA 1
ATOM 4292 C C . HIS B 1 183 ? -4.844 -25.281 5.004 1 95.38 183 HIS B C 1
ATOM 4294 O O . HIS B 1 183 ? -4.031 -25.25 4.074 1 95.38 183 HIS B O 1
ATOM 4300 N N . ARG B 1 184 ? -6.09 -25.078 4.785 1 96.75 184 ARG B N 1
ATOM 4301 C CA . ARG B 1 184 ? -6.621 -24.75 3.465 1 96.75 184 ARG B CA 1
ATOM 4302 C C . ARG B 1 184 ? -6.086 -23.406 2.982 1 96.75 184 ARG B C 1
ATOM 4304 O O . ARG B 1 184 ? -5.824 -23.234 1.79 1 96.75 184 ARG B O 1
ATOM 4311 N N . ASN B 1 185 ? -6 -22.484 3.906 1 96.69 185 ASN B N 1
ATOM 4312 C CA . ASN B 1 185 ? -5.422 -21.203 3.555 1 96.69 185 ASN B CA 1
ATOM 4313 C C . ASN B 1 185 ? -3.961 -21.328 3.137 1 96.69 185 ASN B C 1
ATOM 4315 O O . ASN B 1 185 ? -3.492 -20.609 2.26 1 96.69 185 ASN B O 1
ATOM 4319 N N . LEU B 1 186 ? -3.246 -22.234 3.775 1 96.56 186 LEU B N 1
ATOM 4320 C CA . LEU B 1 186 ? -1.864 -22.484 3.385 1 96.56 186 LEU B CA 1
ATOM 4321 C C . LEU B 1 186 ? -1.792 -23.016 1.954 1 96.56 186 LEU B C 1
ATOM 4323 O O . LEU B 1 186 ? -0.964 -22.562 1.162 1 96.56 186 LEU B O 1
ATOM 4327 N N . ILE B 1 187 ? -2.619 -23.938 1.691 1 97.06 187 ILE B N 1
ATOM 4328 C CA . ILE B 1 187 ? -2.672 -24.484 0.344 1 97.06 187 ILE B CA 1
ATOM 4329 C C . ILE B 1 187 ? -3.006 -23.391 -0.658 1 97.06 187 ILE B C 1
ATOM 4331 O O . ILE B 1 187 ? -2.422 -23.328 -1.742 1 97.06 187 ILE B O 1
ATOM 4335 N N . SER B 1 188 ? -3.967 -22.531 -0.286 1 97.75 188 SER B N 1
ATOM 4336 C CA . SER B 1 188 ? -4.328 -21.391 -1.129 1 97.75 188 SER B CA 1
ATOM 4337 C C . SER B 1 188 ? -3.121 -20.5 -1.401 1 97.75 188 SER B C 1
ATOM 4339 O O . SER B 1 188 ? -2.91 -20.062 -2.533 1 97.75 188 SER B O 1
ATOM 4341 N N . ALA B 1 189 ? -2.318 -20.234 -0.358 1 98 189 ALA B N 1
ATOM 4342 C CA . ALA B 1 189 ? -1.121 -19.406 -0.508 1 98 189 ALA B CA 1
ATOM 4343 C C . ALA B 1 189 ? -0.11 -20.078 -1.437 1 98 189 ALA B C 1
ATOM 4345 O O . ALA B 1 189 ? 0.497 -19.406 -2.281 1 98 189 ALA B O 1
ATOM 4346 N N . ILE B 1 190 ? 0.019 -21.344 -1.267 1 97.75 190 ILE B N 1
ATOM 4347 C CA . ILE B 1 190 ? 0.942 -22.094 -2.107 1 97.75 190 ILE B CA 1
ATOM 4348 C C . ILE B 1 190 ? 0.491 -22.016 -3.564 1 97.75 190 ILE B C 1
ATOM 4350 O O . ILE B 1 190 ? 1.297 -21.75 -4.457 1 97.75 190 ILE B O 1
ATOM 4354 N N . ASP B 1 191 ? -0.725 -22.203 -3.777 1 97.38 191 ASP B N 1
ATOM 4355 C CA . ASP B 1 191 ? -1.267 -22.203 -5.133 1 97.38 191 ASP B CA 1
ATOM 4356 C C . ASP B 1 191 ? -1.127 -20.828 -5.77 1 97.38 191 ASP B C 1
ATOM 4358 O O . ASP B 1 191 ? -0.737 -20.703 -6.934 1 97.38 191 ASP B O 1
ATOM 4362 N N . TRP B 1 192 ? -1.495 -19.797 -5.039 1 98.31 192 TRP B N 1
ATOM 4363 C CA . TRP B 1 192 ? -1.369 -18.422 -5.535 1 98.31 192 TRP B CA 1
ATOM 4364 C C . TRP B 1 192 ? 0.069 -18.125 -5.949 1 98.31 192 TRP B C 1
ATOM 4366 O O . TRP B 1 192 ? 0.312 -17.594 -7.035 1 98.31 192 TRP B O 1
ATOM 4376 N N . VAL B 1 193 ? 1.009 -18.453 -5.086 1 98.25 193 VAL B N 1
ATOM 4377 C CA . VAL B 1 193 ? 2.418 -18.188 -5.348 1 98.25 193 VAL B CA 1
ATOM 4378 C C . VAL B 1 193 ? 2.881 -18.984 -6.562 1 98.25 193 VAL B C 1
ATOM 4380 O O . VAL B 1 193 ? 3.574 -18.453 -7.434 1 98.25 193 VAL B O 1
ATOM 4383 N N . ASP B 1 194 ? 2.492 -20.219 -6.594 1 96.25 194 ASP B N 1
ATOM 4384 C CA . ASP B 1 194 ? 2.904 -21.078 -7.699 1 96.25 194 ASP B CA 1
ATOM 4385 C C . ASP B 1 194 ? 2.418 -20.531 -9.039 1 96.25 194 ASP B C 1
ATOM 4387 O O . ASP B 1 194 ? 3.186 -20.453 -10 1 96.25 194 ASP B O 1
ATOM 4391 N N . HIS B 1 195 ? 1.163 -20.125 -9.156 1 95.69 195 HIS B N 1
ATOM 4392 C CA . HIS B 1 195 ? 0.598 -19.594 -10.391 1 95.69 195 HIS B CA 1
ATOM 4393 C C . HIS B 1 195 ? 1.235 -18.266 -10.758 1 95.69 195 HIS B C 1
ATOM 4395 O O . HIS B 1 195 ? 1.565 -18.031 -11.93 1 95.69 195 HIS B O 1
ATOM 4401 N N . LEU B 1 196 ? 1.379 -17.406 -9.773 1 97.06 196 LEU B N 1
ATOM 4402 C CA . LEU B 1 196 ? 1.958 -16.094 -10.039 1 97.06 196 LEU B CA 1
ATOM 4403 C C . LEU B 1 196 ? 3.412 -16.219 -10.477 1 97.06 196 LEU B C 1
ATOM 4405 O O . LEU B 1 196 ? 3.859 -15.5 -11.375 1 97.06 196 LEU B O 1
ATOM 4409 N N . PHE B 1 197 ? 4.133 -17.094 -9.875 1 95.44 197 PHE B N 1
ATOM 4410 C CA . PHE B 1 197 ? 5.527 -17.344 -10.219 1 95.44 197 PHE B CA 1
ATOM 4411 C C . PHE B 1 197 ? 5.645 -17.922 -11.625 1 95.44 197 PHE B C 1
ATOM 4413 O O . PHE B 1 197 ? 6.609 -17.656 -12.336 1 95.44 197 PHE B O 1
ATOM 4420 N N . ASP B 1 198 ? 4.684 -18.688 -11.945 1 90.94 198 ASP B N 1
ATOM 4421 C CA . ASP B 1 198 ? 4.656 -19.219 -13.305 1 90.94 198 ASP B CA 1
ATOM 4422 C C . ASP B 1 198 ? 4.527 -18.094 -14.328 1 90.94 198 ASP B C 1
ATOM 4424 O O . ASP B 1 198 ? 5.168 -18.125 -15.383 1 90.94 198 ASP B O 1
ATOM 4428 N N . ILE B 1 199 ? 3.648 -17.172 -14.047 1 88.94 199 ILE B N 1
ATOM 4429 C CA . ILE B 1 199 ? 3.496 -16.031 -14.938 1 88.94 199 ILE B CA 1
ATOM 4430 C C . ILE B 1 199 ? 4.828 -15.281 -15.055 1 88.94 199 ILE B C 1
ATOM 4432 O O . ILE B 1 199 ? 5.176 -14.797 -16.125 1 88.94 199 ILE B O 1
ATOM 4436 N N . MET B 1 200 ? 5.656 -15.234 -13.953 1 88.31 200 MET B N 1
ATOM 4437 C CA . MET B 1 200 ? 6.922 -14.508 -13.906 1 88.31 200 MET B CA 1
ATOM 4438 C C . MET B 1 200 ? 8.07 -15.391 -14.375 1 88.31 200 MET B C 1
ATOM 4440 O O . MET B 1 200 ? 9.203 -14.922 -14.5 1 88.31 200 MET B O 1
ATOM 4444 N N . ASP B 1 201 ? 7.812 -16.609 -14.547 1 83.31 201 ASP B N 1
ATOM 4445 C CA . ASP B 1 201 ? 8.812 -17.578 -14.977 1 83.31 201 ASP B CA 1
ATOM 4446 C C . ASP B 1 201 ? 9.93 -17.719 -13.953 1 83.31 201 ASP B C 1
ATOM 4448 O O . ASP B 1 201 ? 11.109 -17.672 -14.297 1 83.31 201 ASP B O 1
ATOM 4452 N N . ILE B 1 202 ? 9.539 -17.734 -12.695 1 88.94 202 ILE B N 1
ATOM 4453 C CA . ILE B 1 202 ? 10.477 -18.016 -11.609 1 88.94 202 ILE B CA 1
ATOM 4454 C C . ILE B 1 202 ? 10.352 -19.484 -11.188 1 88.94 202 ILE B C 1
ATOM 4456 O O . ILE B 1 202 ? 9.273 -19.938 -10.805 1 88.94 202 ILE B O 1
ATOM 4460 N N . GLN B 1 203 ? 11.523 -20.188 -11.172 1 86.88 203 GLN B N 1
ATOM 4461 C CA . GLN B 1 203 ? 11.469 -21.625 -10.938 1 86.88 203 GLN B CA 1
ATOM 4462 C C . GLN B 1 203 ? 12.141 -21.984 -9.617 1 86.88 203 GLN B C 1
ATOM 4464 O O . GLN B 1 203 ? 11.906 -23.078 -9.07 1 86.88 203 GLN B O 1
ATOM 4469 N N . ASN B 1 204 ? 12.883 -21.078 -9.086 1 91.81 204 ASN B N 1
ATOM 4470 C CA . ASN B 1 204 ? 13.617 -21.391 -7.863 1 91.81 204 ASN B CA 1
ATOM 4471 C C . ASN B 1 204 ? 12.672 -21.688 -6.703 1 91.81 204 ASN B C 1
ATOM 4473 O O . ASN B 1 204 ? 11.891 -20.828 -6.301 1 91.81 204 ASN B O 1
ATOM 4477 N N . LEU B 1 205 ? 12.898 -22.844 -6.117 1 95.12 205 LEU B N 1
ATOM 4478 C CA . LEU B 1 205 ? 11.992 -23.328 -5.074 1 95.12 205 LEU B CA 1
ATOM 4479 C C . LEU B 1 205 ? 12.188 -22.531 -3.787 1 95.12 205 LEU B C 1
ATOM 4481 O O . LEU B 1 205 ? 11.227 -22.281 -3.051 1 95.12 205 LEU B O 1
ATOM 4485 N N . ASP B 1 206 ? 13.336 -22.188 -3.561 1 96.44 206 ASP B N 1
ATOM 4486 C CA . ASP B 1 206 ? 13.617 -21.422 -2.342 1 96.44 206 ASP B CA 1
ATOM 4487 C C . ASP B 1 206 ? 12.891 -20.078 -2.355 1 96.44 206 ASP B C 1
ATOM 4489 O O . ASP B 1 206 ? 12.406 -19.625 -1.32 1 96.44 206 ASP B O 1
ATOM 4493 N N . ASP B 1 207 ? 12.859 -19.453 -3.496 1 97.06 207 ASP B N 1
ATOM 4494 C CA . ASP B 1 207 ? 12.148 -18.188 -3.639 1 97.06 207 ASP B CA 1
ATOM 4495 C C . ASP B 1 207 ? 10.648 -18.375 -3.418 1 97.06 207 ASP B C 1
ATOM 4497 O O . ASP B 1 207 ? 10 -17.531 -2.793 1 97.06 207 ASP B O 1
ATOM 4501 N N . LYS B 1 208 ? 10.102 -19.469 -3.92 1 97.19 208 LYS B N 1
ATOM 4502 C CA . LYS B 1 208 ? 8.68 -19.766 -3.727 1 97.19 208 LYS B CA 1
ATOM 4503 C C . LYS B 1 208 ? 8.367 -20 -2.252 1 97.19 208 LYS B C 1
ATOM 4505 O O . LYS B 1 208 ? 7.363 -19.484 -1.743 1 97.19 208 LYS B O 1
ATOM 4510 N N . ILE B 1 209 ? 9.273 -20.734 -1.618 1 97.69 209 ILE B N 1
ATOM 4511 C CA . ILE B 1 209 ? 9.047 -21.094 -0.222 1 97.69 209 ILE B CA 1
ATOM 4512 C C . ILE B 1 209 ? 9.047 -19.844 0.64 1 97.69 209 ILE B C 1
ATOM 4514 O O . ILE B 1 209 ? 8.148 -19.656 1.469 1 97.69 209 ILE B O 1
ATOM 4518 N N . VAL B 1 210 ? 10 -18.969 0.413 1 97.38 210 VAL B N 1
ATOM 4519 C CA . VAL B 1 210 ? 10.109 -17.766 1.228 1 97.38 210 VAL B CA 1
ATOM 4520 C C . VAL B 1 210 ? 8.914 -16.844 0.966 1 97.38 210 VAL B C 1
ATOM 4522 O O . VAL B 1 210 ? 8.414 -16.188 1.882 1 97.38 210 VAL B O 1
ATOM 4525 N N . THR B 1 211 ? 8.43 -16.812 -0.239 1 97.56 211 THR B N 1
ATOM 4526 C CA . THR B 1 211 ? 7.285 -15.977 -0.593 1 97.56 211 THR B CA 1
ATOM 4527 C C . THR B 1 211 ? 6.012 -16.516 0.054 1 97.56 211 THR B C 1
ATOM 4529 O O . THR B 1 211 ? 5.199 -15.742 0.573 1 97.56 211 THR B O 1
ATOM 4532 N N . VAL B 1 212 ? 5.848 -17.828 0.049 1 97.81 212 VAL B N 1
ATOM 4533 C CA . VAL B 1 212 ? 4.676 -18.453 0.664 1 97.81 212 VAL B CA 1
ATOM 4534 C C . VAL B 1 212 ? 4.652 -18.141 2.158 1 97.81 212 VAL B C 1
ATOM 4536 O O . VAL B 1 212 ? 3.617 -17.75 2.703 1 97.81 212 VAL B O 1
ATOM 4539 N N . LYS B 1 213 ? 5.773 -18.328 2.756 1 95.81 213 LYS B N 1
ATOM 4540 C CA . LYS B 1 213 ? 5.867 -18.094 4.191 1 95.81 213 LYS B CA 1
ATOM 4541 C C . LYS B 1 213 ? 5.535 -16.641 4.527 1 95.81 213 LYS B C 1
ATOM 4543 O O . LYS B 1 213 ? 4.883 -16.359 5.535 1 95.81 213 LYS B O 1
ATOM 4548 N N . HIS B 1 214 ? 5.973 -15.75 3.695 1 93.12 214 HIS B N 1
ATOM 4549 C CA . HIS B 1 214 ? 5.805 -14.328 3.955 1 93.12 214 HIS B CA 1
ATOM 4550 C C . HIS B 1 214 ? 4.371 -13.883 3.697 1 93.12 214 HIS B C 1
ATOM 4552 O O . HIS B 1 214 ? 3.844 -13.023 4.406 1 93.12 214 HIS B O 1
ATOM 4558 N N . CYS B 1 215 ? 3.678 -14.469 2.701 1 95.44 215 CYS B N 1
ATOM 4559 C CA . CYS B 1 215 ? 2.396 -13.914 2.279 1 95.44 215 CYS B CA 1
ATOM 4560 C C . CYS B 1 215 ? 1.237 -14.68 2.91 1 95.44 215 CYS B C 1
ATOM 4562 O O . CYS B 1 215 ? 0.089 -14.234 2.842 1 95.44 215 CYS B O 1
ATOM 4564 N N . PHE B 1 216 ? 1.457 -15.758 3.621 1 95.62 216 PHE B N 1
ATOM 4565 C CA . PHE B 1 216 ? 0.405 -16.641 4.125 1 95.62 216 PHE B CA 1
ATOM 4566 C C . PHE B 1 216 ? -0.577 -15.859 4.992 1 95.62 216 PHE B C 1
ATOM 4568 O O . PHE B 1 216 ? -1.771 -15.797 4.691 1 95.62 216 PHE B O 1
ATOM 4575 N N . ALA B 1 217 ? -0.106 -15.242 6.008 1 93.31 217 ALA B N 1
ATOM 4576 C CA . ALA B 1 217 ? -0.969 -14.578 6.984 1 93.31 217 ALA B CA 1
ATOM 4577 C C . ALA B 1 217 ? -1.654 -13.359 6.375 1 93.31 217 ALA B C 1
ATOM 4579 O O . ALA B 1 217 ? -2.879 -13.234 6.438 1 93.31 217 ALA B O 1
ATOM 4580 N N . PRO B 1 218 ? -0.893 -12.484 5.688 1 93.75 218 PRO B N 1
ATOM 4581 C CA . PRO B 1 218 ? -1.538 -11.32 5.078 1 93.75 218 PRO B CA 1
ATOM 4582 C C . PRO B 1 218 ? -2.6 -11.703 4.051 1 93.75 218 PRO B C 1
ATOM 4584 O O . PRO B 1 218 ? -3.652 -11.062 3.977 1 93.75 218 PRO B O 1
ATOM 4587 N N . LEU B 1 219 ? -2.314 -12.664 3.318 1 96.25 219 LEU B N 1
ATOM 4588 C CA . LEU B 1 219 ? -3.26 -13.086 2.291 1 96.25 219 LEU B CA 1
ATOM 4589 C C . LEU B 1 219 ? -4.535 -13.648 2.916 1 96.25 219 LEU B C 1
ATOM 4591 O O . LEU B 1 219 ? -5.637 -13.359 2.449 1 96.25 219 LEU B O 1
ATOM 4595 N N . MET B 1 220 ? -4.406 -14.469 3.871 1 95.38 220 MET B N 1
ATOM 4596 C CA . MET B 1 220 ? -5.551 -15.039 4.578 1 95.38 220 MET B CA 1
ATOM 4597 C C . MET B 1 220 ? -6.438 -13.945 5.156 1 95.38 220 MET B C 1
ATOM 4599 O O . MET B 1 220 ? -7.652 -13.945 4.953 1 95.38 220 MET B O 1
ATOM 4603 N N . VAL B 1 221 ? -5.801 -13.016 5.84 1 95.12 221 VAL B N 1
ATOM 4604 C CA . VAL B 1 221 ? -6.531 -11.938 6.488 1 95.12 221 VAL B CA 1
ATOM 4605 C C . VAL B 1 221 ? -7.242 -11.086 5.438 1 95.12 221 VAL B C 1
ATOM 4607 O O . VAL B 1 221 ? -8.414 -10.734 5.602 1 95.12 221 VAL B O 1
ATOM 4610 N N . PHE B 1 222 ? -6.535 -10.805 4.41 1 96.69 222 PHE B N 1
ATOM 4611 C CA . PHE B 1 222 ? -7.129 -9.992 3.346 1 96.69 222 PHE B CA 1
ATOM 4612 C C . PHE B 1 222 ? -8.32 -10.711 2.725 1 96.69 222 PHE B C 1
ATOM 4614 O O . PHE B 1 222 ? -9.367 -10.102 2.492 1 96.69 222 PHE B O 1
ATOM 4621 N N . CYS B 1 223 ? -8.195 -11.961 2.498 1 96.81 223 CYS B N 1
ATOM 4622 C CA . CYS B 1 223 ? -9.219 -12.742 1.82 1 96.81 223 CYS B CA 1
ATOM 4623 C C . CYS B 1 223 ? -10.5 -12.797 2.648 1 96.81 223 CYS B C 1
ATOM 4625 O O . CYS B 1 223 ? -11.578 -12.469 2.154 1 96.81 223 CYS B O 1
ATOM 4627 N N . PHE B 1 224 ? -10.383 -13.203 3.871 1 96.62 224 PHE B N 1
ATOM 4628 C CA . PHE B 1 224 ? -11.617 -13.32 4.629 1 96.62 224 PHE B CA 1
ATOM 4629 C C . PHE B 1 224 ? -12.219 -11.945 4.902 1 96.62 224 PHE B C 1
ATOM 4631 O O . PHE B 1 224 ? -13.438 -11.82 5.086 1 96.62 224 PHE B O 1
ATOM 4638 N N . SER B 1 225 ? -11.375 -10.922 4.941 1 96.62 225 SER B N 1
ATOM 4639 C CA . SER B 1 225 ? -11.898 -9.578 5.172 1 96.62 225 SER B CA 1
ATOM 4640 C C . SER B 1 225 ? -12.703 -9.086 3.973 1 96.62 225 SER B C 1
ATOM 4642 O O . SER B 1 225 ? -13.805 -8.555 4.133 1 96.62 225 SER B O 1
ATOM 4644 N N . VAL B 1 226 ? -12.125 -9.258 2.816 1 97.19 226 VAL B N 1
ATOM 4645 C CA . VAL B 1 226 ? -12.789 -8.805 1.6 1 97.19 226 VAL B CA 1
ATOM 4646 C C . VAL B 1 226 ? -14.094 -9.578 1.399 1 97.19 226 VAL B C 1
ATOM 4648 O O . VAL B 1 226 ? -15.125 -8.992 1.079 1 97.19 226 VAL B O 1
ATOM 4651 N N . ILE B 1 227 ? -14.055 -10.875 1.611 1 97.12 227 ILE B N 1
ATOM 4652 C CA . ILE B 1 227 ? -15.227 -11.719 1.361 1 97.12 227 ILE B CA 1
ATOM 4653 C C . ILE B 1 227 ? -16.312 -11.414 2.395 1 97.12 227 ILE B C 1
ATOM 4655 O O . ILE B 1 227 ? -17.484 -11.344 2.057 1 97.12 227 ILE B O 1
ATOM 4659 N N . THR B 1 228 ? -15.922 -11.242 3.65 1 97.5 228 THR B N 1
ATOM 4660 C CA . THR B 1 228 ? -16.891 -10.883 4.684 1 97.5 228 THR B CA 1
ATOM 4661 C C . THR B 1 228 ? -17.547 -9.547 4.363 1 97.5 228 THR B C 1
ATOM 4663 O O . THR B 1 228 ? -18.766 -9.398 4.516 1 97.5 228 THR B O 1
ATOM 4666 N N . ALA B 1 229 ? -16.781 -8.633 3.947 1 96.19 229 ALA B N 1
ATOM 4667 C CA . ALA B 1 229 ? -17.281 -7.305 3.619 1 96.19 229 ALA B CA 1
ATOM 4668 C C . ALA B 1 229 ? -18.312 -7.375 2.49 1 96.19 229 ALA B C 1
ATOM 4670 O O . ALA B 1 229 ? -19.281 -6.621 2.48 1 96.19 229 ALA B O 1
ATOM 4671 N N . LYS B 1 230 ? -18.156 -8.242 1.6 1 94.62 230 LYS B N 1
ATOM 4672 C CA . LYS B 1 230 ? -18.984 -8.305 0.396 1 94.62 230 LYS B CA 1
ATOM 4673 C C . LYS B 1 230 ? -20.188 -9.211 0.605 1 94.62 230 LYS B C 1
ATOM 4675 O O . LYS B 1 230 ? -21.266 -8.961 0.05 1 94.62 230 LYS B O 1
ATOM 4680 N N . ASN B 1 231 ? -20.031 -10.234 1.387 1 92.56 231 ASN B N 1
ATOM 4681 C CA . ASN B 1 231 ? -21 -11.32 1.363 1 92.56 231 ASN B CA 1
ATOM 4682 C C . ASN B 1 231 ? -22.016 -11.195 2.504 1 92.56 231 ASN B C 1
ATOM 4684 O O . ASN B 1 231 ? -23.047 -11.852 2.492 1 92.56 231 ASN B O 1
ATOM 4688 N N . THR B 1 232 ? -21.703 -10.414 3.502 1 93.75 232 THR B N 1
ATOM 4689 C CA . THR B 1 232 ? -22.641 -10.312 4.625 1 93.75 232 THR B CA 1
ATOM 4690 C C . THR B 1 232 ? -22.688 -8.875 5.152 1 93.75 232 THR B C 1
ATOM 4692 O O . THR B 1 232 ? -21.719 -8.133 5.055 1 93.75 232 THR B O 1
ATOM 4695 N N . ASN B 1 233 ? -23.812 -8.562 5.734 1 91 233 ASN B N 1
ATOM 4696 C CA . ASN B 1 233 ? -24 -7.238 6.316 1 91 233 ASN B CA 1
ATOM 4697 C C . ASN B 1 233 ? -23.891 -7.277 7.84 1 91 233 ASN B C 1
ATOM 4699 O O . ASN B 1 233 ? -24.062 -6.254 8.5 1 91 233 ASN B O 1
ATOM 4703 N N . LYS B 1 234 ? -23.609 -8.508 8.312 1 94.06 234 LYS B N 1
ATOM 4704 C CA . LYS B 1 234 ? -23.406 -8.609 9.758 1 94.06 234 LYS B CA 1
ATOM 4705 C C . LYS B 1 234 ? -22.094 -7.945 10.188 1 94.06 234 LYS B C 1
ATOM 4707 O O . LYS B 1 234 ? -21.047 -8.172 9.57 1 94.06 234 LYS B O 1
ATOM 4712 N N . HIS B 1 235 ? -22.141 -7.176 11.203 1 92.81 235 HIS B N 1
ATOM 4713 C CA . HIS B 1 235 ? -21.016 -6.316 11.547 1 92.81 235 HIS B CA 1
ATOM 4714 C C . HIS B 1 235 ? -20.141 -6.957 12.625 1 92.81 235 HIS B C 1
ATOM 4716 O O . HIS B 1 235 ? -19.016 -6.512 12.859 1 92.81 235 HIS B O 1
ATOM 4722 N N . ASP B 1 236 ? -20.547 -8.062 13.188 1 95.31 236 ASP B N 1
ATOM 4723 C CA . ASP B 1 236 ? -19.797 -8.594 14.312 1 95.31 236 ASP B CA 1
ATOM 4724 C C . ASP B 1 236 ? -19.312 -10.016 14.031 1 95.31 236 ASP B C 1
ATOM 4726 O O . ASP B 1 236 ? -19.047 -10.781 14.961 1 95.31 236 ASP B O 1
ATOM 4730 N N . ILE B 1 237 ? -19.234 -10.344 12.75 1 96.62 237 ILE B N 1
ATOM 4731 C CA . ILE B 1 237 ? -18.75 -11.688 12.438 1 96.62 237 ILE B CA 1
ATOM 4732 C C . ILE B 1 237 ? -17.719 -11.617 11.312 1 96.62 237 ILE B C 1
ATOM 4734 O O . ILE B 1 237 ? -17.719 -10.672 10.516 1 96.62 237 ILE B O 1
ATOM 4738 N N . VAL B 1 238 ? -16.844 -12.578 11.273 1 96.88 238 VAL B N 1
ATOM 4739 C CA . VAL B 1 238 ? -15.875 -12.789 10.203 1 96.88 238 VAL B CA 1
ATOM 4740 C C . VAL B 1 238 ? -16.094 -14.148 9.555 1 96.88 238 VAL B C 1
ATOM 4742 O O . VAL B 1 238 ? -16.047 -15.18 10.234 1 96.88 238 VAL B O 1
ATOM 4745 N N . THR B 1 239 ? -16.344 -14.156 8.32 1 97.69 239 THR B N 1
ATOM 4746 C CA . THR B 1 239 ? -16.594 -15.422 7.633 1 97.69 239 THR B CA 1
ATOM 4747 C C . THR B 1 239 ? -15.273 -16.109 7.281 1 97.69 239 THR B C 1
ATOM 4749 O O . THR B 1 239 ? -14.281 -15.43 6.977 1 97.69 239 THR B O 1
ATOM 4752 N N . LEU B 1 240 ? -15.266 -17.375 7.316 1 96.56 240 LEU B N 1
ATOM 4753 C CA . LEU B 1 240 ? -14.078 -18.172 7.035 1 96.56 240 LEU B CA 1
ATOM 4754 C C . LEU B 1 240 ? -14.32 -19.125 5.871 1 96.56 240 LEU B C 1
ATOM 4756 O O . LEU B 1 240 ? -15.469 -19.344 5.477 1 96.56 240 LEU B O 1
ATOM 4760 N N . CYS B 1 241 ? -13.305 -19.734 5.344 1 95.94 241 CYS B N 1
ATOM 4761 C CA . CYS B 1 241 ? -13.352 -20.422 4.059 1 95.94 241 CYS B CA 1
ATOM 4762 C C . CYS B 1 241 ? -13.914 -21.828 4.211 1 95.94 241 CYS B C 1
ATOM 4764 O O . CYS B 1 241 ? -13.891 -22.625 3.268 1 95.94 241 CYS B O 1
ATOM 4766 N N . ASN B 1 242 ? -14.414 -22.234 5.316 1 94.81 242 ASN B N 1
ATOM 4767 C CA . ASN B 1 242 ? -14.977 -23.547 5.547 1 94.81 242 ASN B CA 1
ATOM 4768 C C . ASN B 1 242 ? -16.406 -23.469 6.074 1 94.81 242 ASN B C 1
ATOM 4770 O O . ASN B 1 242 ? -16.719 -24.047 7.117 1 94.81 242 ASN B O 1
ATOM 4774 N N . TYR B 1 243 ? -17.25 -22.75 5.438 1 92.31 243 TYR B N 1
ATOM 4775 C CA . TYR B 1 243 ? -18.703 -22.703 5.645 1 92.31 243 TYR B CA 1
ATOM 4776 C C . TYR B 1 243 ? -19.031 -22.172 7.031 1 92.31 243 TYR B C 1
ATOM 4778 O O . TYR B 1 243 ? -19.844 -22.766 7.746 1 92.31 243 TYR B O 1
ATOM 4786 N N . GLY B 1 244 ? -18.422 -21.156 7.398 1 94.81 244 GLY B N 1
ATOM 4787 C CA . GLY B 1 244 ? -18.766 -20.656 8.719 1 94.81 244 GLY B CA 1
ATOM 4788 C C . GLY B 1 244 ? -18.141 -19.312 9.023 1 94.81 244 GLY B C 1
ATOM 4789 O O . GLY B 1 244 ? -17.578 -18.656 8.141 1 94.81 244 GLY B O 1
ATOM 4790 N N . TYR B 1 245 ? -18.438 -18.859 10.273 1 96.69 245 TYR B N 1
ATOM 4791 C CA . TYR B 1 245 ? -17.953 -17.547 10.711 1 96.69 245 TYR B CA 1
ATOM 4792 C C . TYR B 1 245 ? -17.469 -17.609 12.156 1 96.69 245 TYR B C 1
ATOM 4794 O O . TYR B 1 245 ? -17.734 -18.578 12.875 1 96.69 245 TYR B O 1
ATOM 4802 N N . VAL B 1 246 ? -16.703 -16.688 12.523 1 95.5 246 VAL B N 1
ATOM 4803 C CA . VAL B 1 246 ? -16.328 -16.469 13.914 1 95.5 246 VAL B CA 1
ATOM 4804 C C . VAL B 1 246 ? -16.859 -15.117 14.383 1 95.5 246 VAL B C 1
ATOM 4806 O O . VAL B 1 246 ? -17.031 -14.195 13.578 1 95.5 246 VAL B O 1
ATOM 4809 N N . ARG B 1 247 ? -17.078 -15.031 15.641 1 94.25 247 ARG B N 1
ATOM 4810 C CA . ARG B 1 247 ? -17.594 -13.797 16.219 1 94.25 247 ARG B CA 1
ATOM 4811 C C . ARG B 1 247 ? -16.469 -12.844 16.594 1 94.25 247 ARG B C 1
ATOM 4813 O O . ARG B 1 247 ? -15.32 -13.266 16.75 1 94.25 247 ARG B O 1
ATOM 4820 N N . ARG B 1 248 ? -16.812 -11.672 16.703 1 93.5 248 ARG B N 1
ATOM 4821 C CA . ARG B 1 248 ? -15.875 -10.594 17.047 1 93.5 248 ARG B CA 1
ATOM 4822 C C . ARG B 1 248 ? -15.094 -10.93 18.312 1 93.5 248 ARG B C 1
ATOM 4824 O O . ARG B 1 248 ? -13.906 -10.633 18.406 1 93.5 248 ARG B O 1
ATOM 4831 N N . ASP B 1 249 ? -15.734 -11.594 19.281 1 90.06 249 ASP B N 1
ATOM 4832 C CA . ASP B 1 249 ? -15.133 -11.828 20.594 1 90.06 249 ASP B CA 1
ATOM 4833 C C . ASP B 1 249 ? -14.641 -13.266 20.734 1 90.06 249 ASP B C 1
ATOM 4835 O O . ASP B 1 249 ? -14.578 -13.797 21.844 1 90.06 249 ASP B O 1
ATOM 4839 N N . CYS B 1 250 ? -14.297 -13.898 19.625 1 89.44 250 CYS B N 1
ATOM 4840 C CA . CYS B 1 250 ? -13.914 -15.305 19.656 1 89.44 250 CYS B CA 1
ATOM 4841 C C . CYS B 1 250 ? -12.641 -15.5 20.469 1 89.44 250 CYS B C 1
ATOM 4843 O O . CYS B 1 250 ? -12.461 -16.547 21.094 1 89.44 250 CYS B O 1
ATOM 4845 N N . ASP B 1 251 ? -11.68 -14.5 20.5 1 85.31 251 ASP B N 1
ATOM 4846 C CA . ASP B 1 251 ? -10.414 -14.625 21.219 1 85.31 251 ASP B CA 1
ATOM 4847 C C . ASP B 1 251 ? -10.633 -14.688 22.734 1 85.31 251 ASP B C 1
ATOM 4849 O O . ASP B 1 251 ? -9.867 -15.328 23.453 1 85.31 251 ASP B O 1
ATOM 4853 N N . VAL B 1 252 ? -11.641 -14.055 23.25 1 83.12 252 VAL B N 1
ATOM 4854 C CA . VAL B 1 252 ? -11.961 -14.055 24.672 1 83.12 252 VAL B CA 1
ATOM 4855 C C . VAL B 1 252 ? -12.719 -15.328 25.031 1 83.12 252 VAL B C 1
ATOM 4857 O O . VAL B 1 252 ? -12.539 -15.883 26.109 1 83.12 252 VAL B O 1
ATOM 4860 N N . ARG B 1 253 ? -13.445 -15.844 24.125 1 83.5 253 ARG B N 1
ATOM 4861 C CA . ARG B 1 253 ? -14.344 -16.969 24.375 1 83.5 253 ARG B CA 1
ATOM 4862 C C . ARG B 1 253 ? -13.594 -18.297 24.297 1 83.5 253 ARG B C 1
ATOM 4864 O O . ARG B 1 253 ? -13.969 -19.266 24.953 1 83.5 253 ARG B O 1
ATOM 4871 N N . TRP B 1 254 ? -12.562 -18.266 23.453 1 85.38 254 TRP B N 1
ATOM 4872 C CA . TRP B 1 254 ? -11.883 -19.531 23.188 1 85.38 254 TRP B CA 1
ATOM 4873 C C . TRP B 1 254 ? -10.609 -19.656 24.016 1 85.38 254 TRP B C 1
ATOM 4875 O O . TRP B 1 254 ? -9.891 -18.672 24.203 1 85.38 254 TRP B O 1
ATOM 4885 N N . ASN B 1 255 ? -10.297 -20.781 24.406 1 74.5 255 ASN B N 1
ATOM 4886 C CA . ASN B 1 255 ? -9.062 -21.047 25.125 1 74.5 255 ASN B CA 1
ATOM 4887 C C . ASN B 1 255 ? -7.855 -21.047 24.188 1 74.5 255 ASN B C 1
ATOM 4889 O O . ASN B 1 255 ? -6.785 -20.547 24.562 1 74.5 255 ASN B O 1
ATOM 4893 N N . GLU B 1 256 ? -8.047 -21.609 23 1 71.19 256 GLU B N 1
ATOM 4894 C CA . GLU B 1 256 ? -6.988 -21.672 22 1 71.19 256 GLU B CA 1
ATOM 4895 C C . GLU B 1 256 ? -7.426 -21.016 20.688 1 71.19 256 GLU B C 1
ATOM 4897 O O . GLU B 1 256 ? -7.844 -21.703 19.766 1 71.19 256 GLU B O 1
ATOM 4902 N N . PRO B 1 257 ? -7.289 -19.844 20.594 1 76.69 257 PRO B N 1
ATOM 4903 C CA . PRO B 1 257 ? -7.812 -19.125 19.422 1 76.69 257 PRO B CA 1
ATOM 4904 C C . PRO B 1 257 ? -6.906 -19.266 18.188 1 76.69 257 PRO B C 1
ATOM 4906 O O . PRO B 1 257 ? -7.246 -18.781 17.109 1 76.69 257 PRO B O 1
ATOM 4909 N N . TYR B 1 258 ? -5.797 -20.031 18.297 1 71.69 258 TYR B N 1
ATOM 4910 C CA . TYR B 1 258 ? -4.891 -20.25 17.172 1 71.69 258 TYR B CA 1
ATOM 4911 C C . TYR B 1 258 ? -4.562 -18.953 16.453 1 71.69 258 TYR B C 1
ATOM 4913 O O . TYR B 1 258 ? -4.035 -18.016 17.078 1 71.69 258 TYR B O 1
ATOM 4921 N N . HIS B 1 259 ? -4.828 -18.844 15.172 1 74.06 259 HIS B N 1
ATOM 4922 C CA . HIS B 1 259 ? -4.441 -17.672 14.398 1 74.06 259 HIS B CA 1
ATOM 4923 C C . HIS B 1 259 ? -5.379 -16.5 14.656 1 74.06 259 HIS B C 1
ATOM 4925 O O . HIS B 1 259 ? -5.125 -15.383 14.195 1 74.06 259 HIS B O 1
ATOM 4931 N N . PHE B 1 260 ? -6.426 -16.641 15.391 1 77.25 260 PHE B N 1
ATOM 4932 C CA . PHE B 1 260 ? -7.312 -15.539 15.719 1 77.25 260 PHE B CA 1
ATOM 4933 C C . PHE B 1 260 ? -6.965 -14.953 17.078 1 77.25 260 PHE B C 1
ATOM 4935 O O . PHE B 1 260 ? -7.738 -14.164 17.641 1 77.25 260 PHE B O 1
ATOM 4942 N N . GLY B 1 261 ? -5.84 -15.383 17.516 1 75.88 261 GLY B N 1
ATOM 4943 C CA . GLY B 1 261 ? -5.336 -14.727 18.703 1 75.88 261 GLY B CA 1
ATOM 4944 C C . GLY B 1 261 ? -5.07 -13.25 18.516 1 75.88 261 GLY B C 1
ATOM 4945 O O . GLY B 1 261 ? -5.27 -12.719 17.422 1 75.88 261 GLY B O 1
ATOM 4946 N N . ASN B 1 262 ? -4.82 -12.453 19.578 1 78.38 262 ASN B N 1
ATOM 4947 C CA . ASN B 1 262 ? -4.449 -11.047 19.531 1 78.38 262 ASN B CA 1
ATOM 4948 C C . ASN B 1 262 ? -5.559 -10.188 18.938 1 78.38 262 ASN B C 1
ATOM 4950 O O . ASN B 1 262 ? -5.289 -9.258 18.188 1 78.38 262 ASN B O 1
ATOM 4954 N N . ARG B 1 263 ? -6.809 -10.609 19.156 1 86.62 263 ARG B N 1
ATOM 4955 C CA . ARG B 1 263 ? -7.996 -9.852 18.766 1 86.62 263 ARG B CA 1
ATOM 4956 C C . ARG B 1 263 ? -8.047 -9.672 17.25 1 86.62 263 ARG B C 1
ATOM 4958 O O . ARG B 1 263 ? -8.438 -8.609 16.766 1 86.62 263 ARG B O 1
ATOM 4965 N N . LEU B 1 264 ? -7.625 -10.656 16.531 1 89.5 264 LEU B N 1
ATOM 4966 C CA . LEU B 1 264 ? -7.543 -10.578 15.078 1 89.5 264 LEU B CA 1
ATOM 4967 C C . LEU B 1 264 ? -8.914 -10.305 14.477 1 89.5 264 LEU B C 1
ATOM 4969 O O . LEU B 1 264 ? -9.047 -9.484 13.57 1 89.5 264 LEU B O 1
ATOM 4973 N N . ALA B 1 265 ? -9.945 -11.008 14.984 1 92.5 265 ALA B N 1
ATOM 4974 C CA . ALA B 1 265 ? -11.289 -10.828 14.445 1 92.5 265 ALA B CA 1
ATOM 4975 C C . ALA B 1 265 ? -11.773 -9.391 14.625 1 92.5 265 ALA B C 1
ATOM 4977 O O . ALA B 1 265 ? -12.297 -8.781 13.688 1 92.5 265 ALA B O 1
ATOM 4978 N N . GLU B 1 266 ? -11.547 -8.93 15.773 1 90.62 266 GLU B N 1
ATOM 4979 C CA . GLU B 1 266 ? -11.961 -7.562 16.094 1 90.62 266 GLU B CA 1
ATOM 4980 C C . GLU B 1 266 ? -11.211 -6.547 15.227 1 90.62 266 GLU B C 1
ATOM 4982 O O . GLU B 1 266 ? -11.82 -5.629 14.672 1 90.62 266 GLU B O 1
ATOM 4987 N N . ARG B 1 267 ? -9.906 -6.719 15.141 1 89.56 267 ARG B N 1
ATOM 4988 C CA . ARG B 1 267 ? -9.086 -5.812 14.352 1 89.56 267 ARG B CA 1
ATOM 4989 C C . ARG B 1 267 ? -9.461 -5.867 12.875 1 89.56 267 ARG B C 1
ATOM 4991 O O . ARG B 1 267 ? -9.531 -4.832 12.203 1 89.56 267 ARG B O 1
ATOM 4998 N N . ALA B 1 268 ? -9.711 -7.059 12.375 1 93.19 268 ALA B N 1
ATOM 4999 C CA . ALA B 1 268 ? -10.086 -7.211 10.977 1 93.19 268 ALA B CA 1
ATOM 5000 C C . ALA B 1 268 ? -11.414 -6.512 10.688 1 93.19 268 ALA B C 1
ATOM 5002 O O . ALA B 1 268 ? -11.578 -5.879 9.641 1 93.19 268 ALA B O 1
ATOM 5003 N N . LEU B 1 269 ? -12.352 -6.602 11.609 1 93.94 269 LEU B N 1
ATOM 5004 C CA . LEU B 1 269 ? -13.664 -5.996 11.438 1 93.94 269 LEU B CA 1
ATOM 5005 C C . LEU B 1 269 ? -13.562 -4.477 11.398 1 93.94 269 LEU B C 1
ATOM 5007 O O . LEU B 1 269 ? -14.156 -3.836 10.523 1 93.94 269 LEU B O 1
ATOM 5011 N N . ASP B 1 270 ? -12.734 -3.98 12.242 1 88.62 270 ASP B N 1
ATOM 5012 C CA . ASP B 1 270 ? -12.688 -2.529 12.398 1 88.62 270 ASP B CA 1
ATOM 5013 C C . ASP B 1 270 ? -11.742 -1.898 11.375 1 88.62 270 ASP B C 1
ATOM 5015 O O . ASP B 1 270 ? -12.023 -0.82 10.852 1 88.62 270 ASP B O 1
ATOM 5019 N N . GLU B 1 271 ? -10.656 -2.559 11.039 1 88.06 271 GLU B N 1
ATOM 5020 C CA . GLU B 1 271 ? -9.586 -1.926 10.273 1 88.06 271 GLU B CA 1
ATOM 5021 C C . GLU B 1 271 ? -9.68 -2.289 8.797 1 88.06 271 GLU B C 1
ATOM 5023 O O . GLU B 1 271 ? -9.117 -1.598 7.941 1 88.06 271 GLU B O 1
ATOM 5028 N N . LEU B 1 272 ? -10.391 -3.326 8.492 1 93.56 272 LEU B N 1
ATOM 5029 C CA . LEU B 1 272 ? -10.391 -3.791 7.105 1 93.56 272 LEU B CA 1
ATOM 5030 C C . LEU B 1 272 ? -11.82 -3.969 6.598 1 93.56 272 LEU B C 1
ATOM 5032 O O . LEU B 1 272 ? -12.234 -3.301 5.648 1 93.56 272 LEU B O 1
ATOM 5036 N N . ILE B 1 273 ? -12.648 -4.742 7.301 1 95.44 273 ILE B N 1
ATOM 5037 C CA . ILE B 1 273 ? -13.961 -5.145 6.805 1 95.44 273 ILE B CA 1
ATOM 5038 C C . ILE B 1 273 ? -14.867 -3.926 6.707 1 95.44 273 ILE B C 1
ATOM 5040 O O . ILE B 1 273 ? -15.508 -3.701 5.676 1 95.44 273 ILE B O 1
ATOM 5044 N N . SER B 1 274 ? -14.875 -3.127 7.734 1 92 274 SER B N 1
ATOM 5045 C CA . SER B 1 274 ? -15.727 -1.94 7.719 1 92 274 SER B CA 1
ATOM 5046 C C . SER B 1 274 ? -15.305 -0.973 6.617 1 92 274 SER B C 1
ATOM 5048 O O . SER B 1 274 ? -16.141 -0.534 5.82 1 92 274 SER B O 1
ATOM 5050 N N . PRO B 1 275 ? -14.047 -0.726 6.484 1 89.56 275 PRO B N 1
ATOM 5051 C CA . PRO B 1 275 ? -13.602 0.134 5.387 1 89.56 275 PRO B CA 1
ATOM 5052 C C . PRO B 1 275 ? -13.891 -0.467 4.012 1 89.56 275 PRO B C 1
ATOM 5054 O O . PRO B 1 275 ? -14.281 0.253 3.09 1 89.56 275 PRO B O 1
ATOM 5057 N N . PHE B 1 276 ? -13.695 -1.756 3.852 1 93.69 276 PHE B N 1
ATOM 5058 C CA . PHE B 1 276 ? -13.953 -2.416 2.576 1 93.69 276 PHE B CA 1
ATOM 5059 C C . PHE B 1 276 ? -15.43 -2.32 2.203 1 93.69 276 PHE B C 1
ATOM 5061 O O . PHE B 1 276 ? -15.773 -2.188 1.026 1 93.69 276 PHE B O 1
ATOM 5068 N N . ARG B 1 277 ? -16.234 -2.41 3.215 1 91.31 277 ARG B N 1
ATOM 5069 C CA . ARG B 1 277 ? -17.672 -2.25 2.998 1 91.31 277 ARG B CA 1
ATOM 5070 C C . ARG B 1 277 ? -17.984 -0.84 2.516 1 91.31 277 ARG B C 1
ATOM 5072 O O . ARG B 1 277 ? -18.75 -0.665 1.559 1 91.31 277 ARG B O 1
ATOM 5079 N N . ARG B 1 278 ? -17.391 0.042 3.148 1 82.75 278 ARG B N 1
ATOM 5080 C CA . ARG B 1 278 ? -17.641 1.443 2.83 1 82.75 278 ARG B CA 1
ATOM 5081 C C . ARG B 1 278 ? -17.172 1.778 1.419 1 82.75 278 ARG B C 1
ATOM 5083 O O . ARG B 1 278 ? -17.812 2.555 0.712 1 82.75 278 ARG B O 1
ATOM 5090 N N . MET B 1 279 ? -16.062 1.167 1.066 1 88.19 279 MET B N 1
ATOM 5091 C CA . MET B 1 279 ? -15.492 1.475 -0.242 1 88.19 279 MET B CA 1
ATOM 5092 C C . MET B 1 279 ? -16.125 0.617 -1.33 1 88.19 279 MET B C 1
ATOM 5094 O O . MET B 1 279 ? -15.953 0.887 -2.52 1 88.19 279 MET B O 1
ATOM 5098 N N . ASN B 1 280 ? -16.922 -0.326 -0.979 1 89.06 280 ASN B N 1
ATOM 5099 C CA . ASN B 1 280 ? -17.516 -1.245 -1.943 1 89.06 280 ASN B CA 1
ATOM 5100 C C . ASN B 1 280 ? -16.469 -1.815 -2.895 1 89.06 280 ASN B C 1
ATOM 5102 O O . ASN B 1 280 ? -16.594 -1.669 -4.113 1 89.06 280 ASN B O 1
ATOM 5106 N N . ILE B 1 281 ? -15.562 -2.525 -2.314 1 93.88 281 ILE B N 1
ATOM 5107 C CA . ILE B 1 281 ? -14.43 -3.064 -3.066 1 93.88 281 ILE B CA 1
ATOM 5108 C C . ILE B 1 281 ? -14.938 -4.039 -4.129 1 93.88 281 ILE B C 1
ATOM 5110 O O . ILE B 1 281 ? -15.828 -4.852 -3.861 1 93.88 281 ILE B O 1
ATOM 5114 N N . LYS B 1 282 ? -14.398 -3.908 -5.352 1 94.12 282 LYS B N 1
ATOM 5115 C CA . LYS B 1 282 ? -14.773 -4.773 -6.465 1 94.12 282 LYS B CA 1
ATOM 5116 C C . LYS B 1 282 ? -13.93 -6.043 -6.492 1 94.12 282 LYS B C 1
ATOM 5118 O O . LYS B 1 282 ? -12.844 -6.078 -5.914 1 94.12 282 LYS B O 1
ATOM 5123 N N . GLU B 1 283 ? -14.461 -7.059 -7.121 1 94.69 283 GLU B N 1
ATOM 5124 C CA . GLU B 1 283 ? -13.773 -8.344 -7.215 1 94.69 283 GLU B CA 1
ATOM 5125 C C . GLU B 1 283 ? -12.445 -8.211 -7.949 1 94.69 283 GLU B C 1
ATOM 5127 O O . GLU B 1 283 ? -11.453 -8.828 -7.562 1 94.69 283 GLU B O 1
ATOM 5132 N N . GLU B 1 284 ? -12.469 -7.398 -9.023 1 95.81 284 GLU B N 1
ATOM 5133 C CA . GLU B 1 284 ? -11.25 -7.188 -9.805 1 95.81 284 GLU B CA 1
ATOM 5134 C C . GLU B 1 284 ? -10.18 -6.488 -8.977 1 95.81 284 GLU B C 1
ATOM 5136 O O . GLU B 1 284 ? -9 -6.828 -9.055 1 95.81 284 GLU B O 1
ATOM 5141 N N . GLU B 1 285 ? -10.617 -5.492 -8.164 1 96.69 285 GLU B N 1
ATOM 5142 C CA . GLU B 1 285 ? -9.695 -4.797 -7.277 1 96.69 285 GLU B CA 1
ATOM 5143 C C . GLU B 1 285 ? -9.109 -5.746 -6.234 1 96.69 285 GLU B C 1
ATOM 5145 O O . GLU B 1 285 ? -7.906 -5.723 -5.973 1 96.69 285 GLU B O 1
ATOM 5150 N N . ALA B 1 286 ? -9.961 -6.578 -5.73 1 97.56 286 ALA B N 1
ATOM 5151 C CA . ALA B 1 286 ? -9.547 -7.52 -4.695 1 97.56 286 ALA B CA 1
ATOM 5152 C C . ALA B 1 286 ? -8.523 -8.516 -5.242 1 97.56 286 ALA B C 1
ATOM 5154 O O . ALA B 1 286 ? -7.531 -8.82 -4.574 1 97.56 286 ALA B O 1
ATOM 5155 N N . ALA B 1 287 ? -8.797 -9.031 -6.418 1 97.94 287 ALA B N 1
ATOM 5156 C CA . ALA B 1 287 ? -7.879 -9.992 -7.027 1 97.94 287 ALA B CA 1
ATOM 5157 C C . ALA B 1 287 ? -6.504 -9.375 -7.25 1 97.94 287 ALA B C 1
ATOM 5159 O O . ALA B 1 287 ? -5.48 -10 -6.965 1 97.94 287 ALA B O 1
ATOM 5160 N N . LEU B 1 288 ? -6.477 -8.203 -7.734 1 98.25 288 LEU B N 1
ATOM 5161 C CA . LEU B 1 288 ? -5.215 -7.516 -7.988 1 98.25 288 LEU B CA 1
ATOM 5162 C C . LEU B 1 288 ? -4.496 -7.195 -6.684 1 98.25 288 LEU B C 1
ATOM 5164 O O . LEU B 1 288 ? -3.27 -7.285 -6.605 1 98.25 288 LEU B O 1
ATOM 5168 N N . MET B 1 289 ? -5.242 -6.82 -5.664 1 97.5 289 MET B N 1
ATOM 5169 C CA . MET B 1 289 ? -4.656 -6.559 -4.352 1 97.5 289 MET B CA 1
ATOM 5170 C C . MET B 1 289 ? -4.012 -7.82 -3.785 1 97.5 289 MET B C 1
ATOM 5172 O O . MET B 1 289 ? -2.947 -7.754 -3.164 1 97.5 289 MET B O 1
ATOM 5176 N N . LYS B 1 290 ? -4.648 -8.984 -3.965 1 97.88 290 LYS B N 1
ATOM 5177 C CA . LYS B 1 290 ? -4.059 -10.25 -3.533 1 97.88 290 LYS B CA 1
ATOM 5178 C C . LYS B 1 290 ? -2.697 -10.469 -4.191 1 97.88 290 LYS B C 1
ATOM 5180 O O . LYS B 1 290 ? -1.736 -10.859 -3.523 1 97.88 290 LYS B O 1
ATOM 5185 N N . ALA B 1 291 ? -2.684 -10.195 -5.461 1 98.31 291 ALA B N 1
ATOM 5186 C CA . ALA B 1 291 ? -1.441 -10.375 -6.207 1 98.31 291 ALA B CA 1
ATOM 5187 C C . ALA B 1 291 ? -0.362 -9.422 -5.711 1 98.31 291 ALA B C 1
ATOM 5189 O O . ALA B 1 291 ? 0.816 -9.781 -5.652 1 98.31 291 ALA B O 1
ATOM 5190 N N . ILE B 1 292 ? -0.713 -8.219 -5.352 1 96.88 292 ILE B N 1
ATOM 5191 C CA . ILE B 1 292 ? 0.24 -7.227 -4.863 1 96.88 292 ILE B CA 1
ATOM 5192 C C . ILE B 1 292 ? 0.8 -7.672 -3.512 1 96.88 292 ILE B C 1
ATOM 5194 O O . ILE B 1 292 ? 1.994 -7.516 -3.246 1 96.88 292 ILE B O 1
ATOM 5198 N N . ILE B 1 293 ? -0.057 -8.219 -2.676 1 96 293 ILE B N 1
ATOM 5199 C CA . ILE B 1 293 ? 0.363 -8.719 -1.371 1 96 293 ILE B CA 1
ATOM 5200 C C . ILE B 1 293 ? 1.437 -9.789 -1.55 1 96 293 ILE B C 1
ATOM 5202 O O . ILE B 1 293 ? 2.41 -9.828 -0.794 1 96 293 ILE B O 1
ATOM 5206 N N . ILE B 1 294 ? 1.298 -10.562 -2.545 1 97.12 294 ILE B N 1
ATOM 5207 C CA . ILE B 1 294 ? 2.217 -11.664 -2.797 1 97.12 294 ILE B CA 1
ATOM 5208 C C . ILE B 1 294 ? 3.49 -11.141 -3.453 1 97.12 294 ILE B C 1
ATOM 5210 O O . ILE B 1 294 ? 4.594 -11.586 -3.129 1 97.12 294 ILE B O 1
ATOM 5214 N N . ALA B 1 295 ? 3.32 -10.211 -4.363 1 96.25 295 ALA B N 1
ATOM 5215 C CA . ALA B 1 295 ? 4.438 -9.695 -5.148 1 96.25 295 ALA B CA 1
ATOM 5216 C C . ALA B 1 295 ? 5.23 -8.656 -4.355 1 96.25 295 ALA B C 1
ATOM 5218 O O . ALA B 1 295 ? 5.262 -7.48 -4.711 1 96.25 295 ALA B O 1
ATOM 5219 N N . ASN B 1 296 ? 5.891 -9.055 -3.352 1 92.81 296 ASN B N 1
ATOM 5220 C CA . ASN B 1 296 ? 6.766 -8.211 -2.547 1 92.81 296 ASN B CA 1
ATOM 5221 C C . ASN B 1 296 ? 8.242 -8.484 -2.848 1 92.81 296 ASN B C 1
ATOM 5223 O O . ASN B 1 296 ? 8.773 -9.523 -2.467 1 92.81 296 ASN B O 1
ATOM 5227 N N . PRO B 1 297 ? 8.922 -7.555 -3.479 1 91.19 297 PRO B N 1
ATOM 5228 C CA . PRO B 1 297 ? 10.312 -7.785 -3.879 1 91.19 297 PRO B CA 1
ATOM 5229 C C . PRO B 1 297 ? 11.297 -7.637 -2.717 1 91.19 297 PRO B C 1
ATOM 5231 O O . PRO B 1 297 ? 12.477 -7.965 -2.855 1 91.19 297 PRO B O 1
ATOM 5234 N N . TYR B 1 298 ? 10.812 -7.289 -1.521 1 85.94 298 TYR B N 1
ATOM 5235 C CA . TYR B 1 298 ? 11.727 -6.957 -0.434 1 85.94 298 TYR B CA 1
ATOM 5236 C C . TYR B 1 298 ? 11.75 -8.062 0.618 1 85.94 298 TYR B C 1
ATOM 5238 O O . TYR B 1 298 ? 12.25 -7.855 1.728 1 85.94 298 TYR B O 1
ATOM 5246 N N . ILE B 1 299 ? 11.18 -9.203 0.285 1 90.19 299 ILE B N 1
ATOM 5247 C CA . ILE B 1 299 ? 11.211 -10.336 1.201 1 90.19 299 ILE B CA 1
ATOM 5248 C C . ILE B 1 299 ? 12.656 -10.781 1.425 1 90.19 299 ILE B C 1
ATOM 5250 O O . ILE B 1 299 ? 13.406 -10.969 0.467 1 90.19 299 ILE B O 1
ATOM 5254 N N . LYS B 1 300 ? 13.023 -10.945 2.711 1 87.06 300 LYS B N 1
ATOM 5255 C CA . LYS B 1 300 ? 14.359 -11.43 3.045 1 87.06 300 LYS B CA 1
ATOM 5256 C C . LYS B 1 300 ? 14.555 -12.867 2.574 1 87.06 300 LYS B C 1
ATOM 5258 O O . LYS B 1 300 ? 13.703 -13.727 2.824 1 87.06 300 LYS B O 1
ATOM 5263 N N . GLY B 1 301 ? 15.648 -13.086 1.882 1 90.44 301 GLY B N 1
ATOM 5264 C CA . GLY B 1 301 ? 15.961 -14.438 1.439 1 90.44 301 GLY B CA 1
ATOM 5265 C C . GLY B 1 301 ? 15.695 -14.656 -0.038 1 90.44 301 GLY B C 1
ATOM 5266 O O . GLY B 1 301 ? 16.125 -15.656 -0.608 1 90.44 301 GLY B O 1
ATOM 5267 N N . LEU B 1 302 ? 15.039 -13.703 -0.658 1 92.81 302 LEU B N 1
ATOM 5268 C CA . LEU B 1 302 ? 14.805 -13.82 -2.094 1 92.81 302 LEU B CA 1
ATOM 5269 C C . LEU B 1 302 ? 16.109 -13.68 -2.869 1 92.81 302 LEU B C 1
ATOM 5271 O O . LEU B 1 302 ? 16.969 -12.883 -2.504 1 92.81 302 LEU B O 1
ATOM 5275 N N . SER B 1 303 ? 16.234 -14.477 -3.912 1 90.56 303 SER B N 1
ATOM 5276 C CA . SER B 1 303 ? 17.328 -14.258 -4.844 1 90.56 303 SER B CA 1
ATOM 5277 C C . SER B 1 303 ? 17.219 -12.898 -5.527 1 90.56 303 SER B C 1
ATOM 5279 O O . SER B 1 303 ? 16.141 -12.32 -5.594 1 90.56 303 SER B O 1
ATOM 5281 N N . VAL B 1 304 ? 18.328 -12.375 -5.957 1 82.56 304 VAL B N 1
ATOM 5282 C CA . VAL B 1 304 ? 18.359 -11.086 -6.641 1 82.56 304 VAL B CA 1
ATOM 5283 C C . VAL B 1 304 ? 17.484 -11.141 -7.887 1 82.56 304 VAL B C 1
ATOM 5285 O O . VAL B 1 304 ? 16.734 -10.195 -8.172 1 82.56 304 VAL B O 1
ATOM 5288 N N . GLU B 1 305 ? 17.547 -12.273 -8.57 1 81.69 305 GLU B N 1
ATOM 5289 C CA . GLU B 1 305 ? 16.75 -12.469 -9.773 1 81.69 305 GLU B CA 1
ATOM 5290 C C . GLU B 1 305 ? 15.25 -12.414 -9.453 1 81.69 305 GLU B C 1
ATOM 5292 O O . GLU B 1 305 ? 14.492 -11.734 -10.148 1 81.69 305 GLU B O 1
ATOM 5297 N N . ALA B 1 306 ? 14.852 -13.117 -8.477 1 89.81 306 ALA B N 1
ATOM 5298 C CA . ALA B 1 306 ? 13.445 -13.148 -8.094 1 89.81 306 ALA B CA 1
ATOM 5299 C C . ALA B 1 306 ? 12.969 -11.781 -7.621 1 89.81 306 ALA B C 1
ATOM 5301 O O . ALA B 1 306 ? 11.867 -11.344 -7.965 1 89.81 306 ALA B O 1
ATOM 5302 N N . SER B 1 307 ? 13.828 -11.117 -6.859 1 88.56 307 SER B N 1
ATOM 5303 C CA . SER B 1 307 ? 13.477 -9.805 -6.34 1 88.56 307 SER B CA 1
ATOM 5304 C C . SER B 1 307 ? 13.195 -8.82 -7.469 1 88.56 307 SER B C 1
ATOM 5306 O O . SER B 1 307 ? 12.211 -8.086 -7.43 1 88.56 307 SER B O 1
ATOM 5308 N N . GLU B 1 308 ? 13.977 -8.797 -8.5 1 82.88 308 GLU B N 1
ATOM 5309 C CA . GLU B 1 308 ? 13.828 -7.867 -9.625 1 82.88 308 GLU B CA 1
ATOM 5310 C C . GLU B 1 308 ? 12.602 -8.203 -10.469 1 82.88 308 GLU B C 1
ATOM 5312 O O . GLU B 1 308 ? 11.867 -7.312 -10.891 1 82.88 308 GLU B O 1
ATOM 5317 N N . THR B 1 309 ? 12.422 -9.484 -10.68 1 85.94 309 THR B N 1
ATOM 5318 C CA . THR B 1 309 ? 11.289 -9.93 -11.484 1 85.94 309 THR B CA 1
ATOM 5319 C C . THR B 1 309 ? 9.969 -9.648 -10.766 1 85.94 309 THR B C 1
ATOM 5321 O O . THR B 1 309 ? 8.992 -9.242 -11.391 1 85.94 309 THR B O 1
ATOM 5324 N N . ILE B 1 310 ? 9.969 -9.891 -9.5 1 93.94 310 ILE B N 1
ATOM 5325 C CA . ILE B 1 310 ? 8.781 -9.641 -8.695 1 93.94 310 ILE B CA 1
ATOM 5326 C C . ILE B 1 310 ? 8.469 -8.141 -8.688 1 93.94 310 ILE B C 1
ATOM 5328 O O . ILE B 1 310 ? 7.305 -7.746 -8.758 1 93.94 310 ILE B O 1
ATOM 5332 N N . ALA B 1 311 ? 9.508 -7.305 -8.578 1 88.19 311 ALA B N 1
ATOM 5333 C CA . ALA B 1 311 ? 9.328 -5.855 -8.609 1 88.19 311 ALA B CA 1
ATOM 5334 C C . ALA B 1 311 ? 8.664 -5.414 -9.906 1 88.19 311 ALA B C 1
ATOM 5336 O O . ALA B 1 311 ? 7.77 -4.566 -9.898 1 88.19 311 ALA B O 1
ATOM 5337 N N . ASP B 1 312 ? 9.055 -6.031 -10.992 1 83.94 312 ASP B N 1
ATOM 5338 C CA . ASP B 1 312 ? 8.484 -5.719 -12.297 1 83.94 312 ASP B CA 1
ATOM 5339 C C . ASP B 1 312 ? 7.02 -6.148 -12.375 1 83.94 312 ASP B C 1
ATOM 5341 O O . ASP B 1 312 ? 6.184 -5.43 -12.922 1 83.94 312 ASP B O 1
ATOM 5345 N N . MET B 1 313 ? 6.789 -7.289 -11.859 1 90.56 313 MET B N 1
ATOM 5346 C CA . MET B 1 313 ? 5.422 -7.801 -11.859 1 90.56 313 MET B CA 1
ATOM 5347 C C . MET B 1 313 ? 4.512 -6.926 -11 1 90.56 313 MET B C 1
ATOM 5349 O O . MET B 1 313 ? 3.377 -6.641 -11.391 1 90.56 313 MET B O 1
ATOM 5353 N N . ARG B 1 314 ? 5.02 -6.551 -9.898 1 93.81 314 ARG B N 1
ATOM 5354 C CA . ARG B 1 314 ? 4.234 -5.691 -9.016 1 93.81 314 ARG B CA 1
ATOM 5355 C C . ARG B 1 314 ? 3.893 -4.371 -9.695 1 93.81 314 ARG B C 1
ATOM 5357 O O . ARG B 1 314 ? 2.777 -3.863 -9.555 1 93.81 314 ARG B O 1
ATOM 5364 N N . ASP B 1 315 ? 4.82 -3.781 -10.391 1 88.81 315 ASP B N 1
ATOM 5365 C CA . ASP B 1 315 ? 4.57 -2.551 -11.133 1 88.81 315 ASP B CA 1
ATOM 5366 C C . ASP B 1 315 ? 3.447 -2.744 -12.148 1 88.81 315 ASP B C 1
ATOM 5368 O O . ASP B 1 315 ? 2.566 -1.892 -12.281 1 88.81 315 ASP B O 1
ATOM 5372 N N . ARG B 1 316 ? 3.52 -3.881 -12.789 1 88.19 316 ARG B N 1
ATOM 5373 C CA . ARG B 1 316 ? 2.506 -4.191 -13.797 1 88.19 316 ARG B CA 1
ATOM 5374 C C . ARG B 1 316 ? 1.131 -4.344 -13.156 1 88.19 316 ARG B C 1
ATOM 5376 O O . ARG B 1 316 ? 0.135 -3.848 -13.688 1 88.19 316 ARG B O 1
ATOM 5383 N N . ILE B 1 317 ? 1.102 -5.008 -12.086 1 96.56 317 ILE B N 1
ATOM 5384 C CA . ILE B 1 317 ? -0.159 -5.234 -11.391 1 96.56 317 ILE B CA 1
ATOM 5385 C C . ILE B 1 317 ? -0.707 -3.906 -10.867 1 96.56 317 ILE B C 1
ATOM 5387 O O . ILE B 1 317 ? -1.912 -3.654 -10.945 1 96.56 317 ILE B O 1
ATOM 5391 N N . GLN B 1 318 ? 0.188 -3.084 -10.344 1 95.06 318 GLN B N 1
ATOM 5392 C CA . GLN B 1 318 ? -0.224 -1.78 -9.836 1 95.06 318 GLN B CA 1
ATOM 5393 C C . GLN B 1 318 ? -0.765 -0.898 -10.953 1 95.06 318 GLN B C 1
ATOM 5395 O O . GLN B 1 318 ? -1.761 -0.194 -10.773 1 95.06 318 GLN B O 1
ATOM 5400 N N . GLU B 1 319 ? -0.138 -0.933 -12.062 1 90.44 319 GLU B N 1
ATOM 5401 C CA . GLU B 1 319 ? -0.633 -0.184 -13.219 1 90.44 319 GLU B CA 1
ATOM 5402 C C . GLU B 1 319 ? -2.018 -0.669 -13.641 1 90.44 319 GLU B C 1
ATOM 5404 O O . GLU B 1 319 ? -2.898 0.138 -13.945 1 90.44 319 GLU B O 1
ATOM 5409 N N . THR B 1 320 ? -2.15 -1.958 -13.656 1 95.06 320 THR B N 1
ATOM 5410 C CA . THR B 1 320 ? -3.436 -2.551 -14 1 95.06 320 THR B CA 1
ATOM 5411 C C . THR B 1 320 ? -4.512 -2.139 -13 1 95.06 320 THR B C 1
ATOM 5413 O O . THR B 1 320 ? -5.617 -1.764 -13.391 1 95.06 320 THR B O 1
ATOM 5416 N N . LEU B 1 321 ? -4.137 -2.184 -11.727 1 97.38 321 LEU B N 1
ATOM 5417 C CA . LEU B 1 321 ? -5.078 -1.805 -10.68 1 97.38 321 LEU B CA 1
ATOM 5418 C C . LEU B 1 321 ? -5.508 -0.35 -10.836 1 97.38 321 LEU B C 1
ATOM 5420 O O . LEU B 1 321 ? -6.695 -0.033 -10.719 1 97.38 321 LEU B O 1
ATOM 5424 N N . TYR B 1 322 ? -4.555 0.504 -11.086 1 94.94 322 TYR B N 1
ATOM 5425 C CA . TYR B 1 322 ? -4.875 1.916 -11.266 1 94.94 322 TYR B CA 1
ATOM 5426 C C . TYR B 1 322 ? -5.859 2.109 -12.414 1 94.94 322 TYR B C 1
ATOM 5428 O O . TYR B 1 322 ? -6.828 2.861 -12.289 1 94.94 322 TYR B O 1
ATOM 5436 N N . HIS B 1 323 ? -5.695 1.435 -13.523 1 92.81 323 HIS B N 1
ATOM 5437 C CA . HIS B 1 323 ? -6.555 1.596 -14.695 1 92.81 323 HIS B CA 1
ATOM 5438 C C . HIS B 1 323 ? -7.926 0.966 -14.461 1 92.81 323 HIS B C 1
ATOM 5440 O O . HIS B 1 323 ? -8.938 1.463 -14.961 1 92.81 323 HIS B O 1
ATOM 5446 N N . VAL B 1 324 ? -7.941 -0.085 -13.734 1 95.06 324 VAL B N 1
ATOM 5447 C CA . VAL B 1 324 ? -9.219 -0.69 -13.367 1 95.06 324 VAL B CA 1
ATOM 5448 C C . VAL B 1 324 ? -10.031 0.293 -12.531 1 95.06 324 VAL B C 1
ATOM 5450 O O . VAL B 1 324 ? -11.219 0.5 -12.789 1 95.06 324 VAL B O 1
ATOM 5453 N N . VAL B 1 325 ? -9.375 0.873 -11.562 1 94.12 325 VAL B N 1
ATOM 5454 C CA . VAL B 1 325 ? -10.047 1.84 -10.703 1 94.12 325 VAL B CA 1
ATOM 5455 C C . VAL B 1 325 ? -10.523 3.029 -11.531 1 94.12 325 VAL B C 1
ATOM 5457 O O . VAL B 1 325 ? -11.648 3.508 -11.352 1 94.12 325 VAL B O 1
ATOM 5460 N N . ARG B 1 326 ? -9.695 3.471 -12.43 1 90.12 326 ARG B N 1
ATOM 5461 C CA . ARG B 1 326 ? -10 4.629 -13.266 1 90.12 326 ARG B CA 1
ATOM 5462 C C . ARG B 1 326 ? -11.195 4.352 -14.172 1 90.12 326 ARG B C 1
ATOM 5464 O O . ARG B 1 326 ? -11.984 5.254 -14.461 1 90.12 326 ARG B O 1
ATOM 5471 N N . GLU B 1 327 ? -11.328 3.092 -14.594 1 90.06 327 GLU B N 1
ATOM 5472 C CA . GLU B 1 327 ? -12.383 2.756 -15.539 1 90.06 327 GLU B CA 1
ATOM 5473 C C . GLU B 1 327 ? -13.672 2.387 -14.812 1 90.06 327 GLU B C 1
ATOM 5475 O O . GLU B 1 327 ? -14.758 2.449 -15.391 1 90.06 327 GLU B O 1
ATOM 5480 N N . THR B 1 328 ? -13.602 2.049 -13.562 1 89.25 328 THR B N 1
ATOM 5481 C CA . THR B 1 328 ? -14.781 1.581 -12.844 1 89.25 328 THR B CA 1
ATOM 5482 C C . THR B 1 328 ? -15.289 2.65 -11.883 1 89.25 328 THR B C 1
ATOM 5484 O O . THR B 1 328 ? -16.375 2.521 -11.32 1 89.25 328 THR B O 1
ATOM 5487 N N . HIS B 1 329 ? -14.461 3.639 -11.672 1 84.38 329 HIS B N 1
ATOM 5488 C CA . HIS B 1 329 ? -14.828 4.742 -10.797 1 84.38 329 HIS B CA 1
ATOM 5489 C C . HIS B 1 329 ? -14.586 6.09 -11.469 1 84.38 329 HIS B C 1
ATOM 5491 O O . HIS B 1 329 ? -13.891 6.16 -12.492 1 84.38 329 HIS B O 1
ATOM 5497 N N . PRO B 1 330 ? -15.195 7.176 -10.883 1 77.94 330 PRO B N 1
ATOM 5498 C CA . PRO B 1 330 ? -14.922 8.492 -11.461 1 77.94 330 PRO B CA 1
ATOM 5499 C C . PRO B 1 330 ? -13.43 8.836 -11.477 1 77.94 330 PRO B C 1
ATOM 5501 O O . PRO B 1 330 ? -12.719 8.555 -10.508 1 77.94 330 PRO B O 1
ATOM 5504 N N . LYS B 1 331 ? -12.906 9.305 -12.609 1 77.69 331 LYS B N 1
ATOM 5505 C CA . LYS B 1 331 ? -11.492 9.555 -12.852 1 77.69 331 LYS B CA 1
ATOM 5506 C C . LYS B 1 331 ? -10.914 10.508 -11.812 1 77.69 331 LYS B C 1
ATOM 5508 O O . LYS B 1 331 ? -9.742 10.414 -11.453 1 77.69 331 LYS B O 1
ATOM 5513 N N . GLU B 1 332 ? -11.773 11.375 -11.227 1 72.19 332 GLU B N 1
ATOM 5514 C CA . GLU B 1 332 ? -11.328 12.406 -10.305 1 72.19 332 GLU B CA 1
ATOM 5515 C C . GLU B 1 332 ? -10.922 11.812 -8.961 1 72.19 332 GLU B C 1
ATOM 5517 O O . GLU B 1 332 ? -10.117 12.398 -8.227 1 72.19 332 GLU B O 1
ATOM 5522 N N . VAL B 1 333 ? -11.43 10.586 -8.719 1 79 333 VAL B N 1
ATOM 5523 C CA . VAL B 1 333 ? -11.141 10 -7.418 1 79 333 VAL B CA 1
ATOM 5524 C C . VAL B 1 333 ? -10.312 8.734 -7.598 1 79 333 VAL B C 1
ATOM 5526 O O . VAL B 1 333 ? -10.023 8.031 -6.625 1 79 333 VAL B O 1
ATOM 5529 N N . ALA B 1 334 ? -9.891 8.547 -8.758 1 85.94 334 ALA B N 1
ATOM 5530 C CA . ALA B 1 334 ? -9.219 7.289 -9.062 1 85.94 334 ALA B CA 1
ATOM 5531 C C . ALA B 1 334 ? -7.887 7.184 -8.32 1 85.94 334 ALA B C 1
ATOM 5533 O O . ALA B 1 334 ? -7.551 6.125 -7.781 1 85.94 334 ALA B O 1
ATOM 5534 N N . SER B 1 335 ? -7.188 8.32 -8.242 1 88.62 335 SER B N 1
ATOM 5535 C CA . SER B 1 335 ? -5.875 8.289 -7.605 1 88.62 335 SER B CA 1
ATOM 5536 C C . SER B 1 335 ? -5.988 8.031 -6.109 1 88.62 335 SER B C 1
ATOM 5538 O O . SER B 1 335 ? -5.262 7.199 -5.559 1 88.62 335 SER B O 1
ATOM 5540 N N . SER B 1 336 ? -6.879 8.711 -5.488 1 88.69 336 SER B N 1
ATOM 5541 C CA . SER B 1 336 ? -7.055 8.523 -4.051 1 88.69 336 SER B CA 1
ATOM 5542 C C . SER B 1 336 ? -7.594 7.137 -3.729 1 88.69 336 SER B C 1
ATOM 5544 O O . SER B 1 336 ? -7.176 6.512 -2.752 1 88.69 336 SER B O 1
ATOM 5546 N N . ARG B 1 337 ? -8.523 6.66 -4.52 1 91.75 337 ARG B N 1
ATOM 5547 C CA . ARG B 1 337 ? -9.039 5.309 -4.297 1 91.75 337 ARG B CA 1
ATOM 5548 C C . ARG B 1 337 ? -7.934 4.27 -4.465 1 91.75 337 ARG B C 1
ATOM 5550 O O . ARG B 1 337 ? -7.809 3.355 -3.646 1 91.75 337 ARG B O 1
ATOM 5557 N N . PHE B 1 338 ? -7.223 4.465 -5.574 1 94.5 338 PHE B N 1
ATOM 5558 C CA . PHE B 1 338 ? -6.078 3.588 -5.805 1 94.5 338 PHE B CA 1
ATOM 5559 C C . PHE B 1 338 ? -5.141 3.594 -4.605 1 94.5 338 PHE B C 1
ATOM 5561 O O . PHE B 1 338 ? -4.746 2.535 -4.113 1 94.5 338 PHE B O 1
ATOM 5568 N N . GLY B 1 339 ? -4.785 4.734 -4.121 1 93.94 339 GLY B N 1
ATOM 5569 C CA . GLY B 1 339 ? -3.92 4.863 -2.957 1 93.94 339 GLY B CA 1
ATOM 5570 C C . GLY B 1 339 ? -4.512 4.246 -1.704 1 93.94 339 GLY B C 1
ATOM 5571 O O . GLY B 1 339 ? -3.812 3.562 -0.954 1 93.94 339 GLY B O 1
ATOM 5572 N N . ASN B 1 340 ? -5.738 4.527 -1.463 1 91.56 340 ASN B N 1
ATOM 5573 C CA . ASN B 1 340 ? -6.402 3.996 -0.277 1 91.56 340 ASN B CA 1
ATOM 5574 C C . ASN B 1 340 ? -6.426 2.471 -0.283 1 91.56 340 ASN B C 1
ATOM 5576 O O . ASN B 1 340 ? -6.32 1.84 0.77 1 91.56 340 ASN B O 1
ATOM 5580 N N . LEU B 1 341 ? -6.613 1.896 -1.458 1 94.12 341 LEU B N 1
ATOM 5581 C CA . LEU B 1 341 ? -6.562 0.441 -1.561 1 94.12 341 LEU B CA 1
ATOM 5582 C C . LEU B 1 341 ? -5.199 -0.085 -1.12 1 94.12 341 LEU B C 1
ATOM 5584 O O . LEU B 1 341 ? -5.117 -1.04 -0.344 1 94.12 341 LEU B O 1
ATOM 5588 N N . LEU B 1 342 ? -4.184 0.585 -1.534 1 93.69 342 LEU B N 1
ATOM 5589 C CA . LEU B 1 342 ? -2.83 0.128 -1.233 1 93.69 342 LEU B CA 1
ATOM 5590 C C . LEU B 1 342 ? -2.502 0.339 0.241 1 93.69 342 LEU B C 1
ATOM 5592 O O . LEU B 1 342 ? -1.742 -0.436 0.829 1 93.69 342 LEU B O 1
ATOM 5596 N N . LEU B 1 343 ? -3.09 1.336 0.806 1 90.69 343 LEU B N 1
ATOM 5597 C CA . LEU B 1 343 ? -2.791 1.683 2.191 1 90.69 343 LEU B CA 1
ATOM 5598 C C . LEU B 1 343 ? -3.428 0.684 3.15 1 90.69 343 LEU B C 1
ATOM 5600 O O . LEU B 1 343 ? -3.164 0.718 4.355 1 90.69 343 LEU B O 1
ATOM 5604 N N . PHE B 1 344 ? -4.18 -0.275 2.629 1 89.62 344 PHE B N 1
ATOM 5605 C CA . PHE B 1 344 ? -4.707 -1.342 3.471 1 89.62 344 PHE B CA 1
ATOM 5606 C C . PHE B 1 344 ? -3.686 -2.459 3.635 1 89.62 344 PHE B C 1
ATOM 5608 O O . PHE B 1 344 ? -3.828 -3.314 4.512 1 89.62 344 PHE B O 1
ATOM 5615 N N . ILE B 1 345 ? -2.709 -2.477 2.855 1 86.31 345 ILE B N 1
ATOM 5616 C CA . ILE B 1 345 ? -1.75 -3.576 2.85 1 86.31 345 ILE B CA 1
ATOM 5617 C C . ILE B 1 345 ? -0.991 -3.607 4.176 1 86.31 345 ILE B C 1
ATOM 5619 O O . ILE B 1 345 ? -0.789 -4.676 4.758 1 86.31 345 ILE B O 1
ATOM 5623 N N . PRO B 1 346 ? -0.712 -2.445 4.805 1 77.25 346 PRO B N 1
ATOM 5624 C CA . PRO B 1 346 ? -0.079 -2.5 6.125 1 77.25 346 PRO B CA 1
ATOM 5625 C C . PRO B 1 346 ? -0.978 -3.133 7.188 1 77.25 346 PRO B C 1
ATOM 5627 O O . PRO B 1 346 ? -0.49 -3.83 8.078 1 77.25 346 PRO B O 1
ATOM 5630 N N . SER B 1 347 ? -2.211 -2.939 7.078 1 74.5 347 SER B N 1
ATOM 5631 C CA . SER B 1 347 ? -3.16 -3.453 8.062 1 74.5 347 SER B CA 1
ATOM 5632 C C . SER B 1 347 ? -3.311 -4.965 7.945 1 74.5 347 SER B C 1
ATOM 5634 O O . SER B 1 347 ? -3.709 -5.629 8.906 1 74.5 347 SER B O 1
ATOM 5636 N N . VAL B 1 348 ? -2.982 -5.406 6.789 1 77.31 348 VAL B N 1
ATOM 5637 C CA . VAL B 1 348 ? -3.146 -6.84 6.586 1 77.31 348 VAL B CA 1
ATOM 5638 C C . VAL B 1 348 ? -1.906 -7.578 7.086 1 77.31 348 VAL B C 1
ATOM 5640 O O . VAL B 1 348 ? -1.944 -8.789 7.305 1 77.31 348 VAL B O 1
ATOM 5643 N N . MET B 1 349 ? -0.82 -6.797 7.266 1 66.44 349 MET B N 1
ATOM 5644 C CA . MET B 1 349 ? 0.42 -7.402 7.738 1 66.44 349 MET B CA 1
ATOM 5645 C C . MET B 1 349 ? 0.426 -7.516 9.258 1 66.44 349 MET B C 1
ATOM 5647 O O . MET B 1 349 ? 1.466 -7.789 9.859 1 66.44 349 MET B O 1
ATOM 5651 N N . LEU B 1 350 ? -0.813 -7.406 9.883 1 56.53 350 LEU B N 1
ATOM 5652 C CA . LEU B 1 350 ? -1.062 -7.48 11.32 1 56.53 350 LEU B CA 1
ATOM 5653 C C . LEU B 1 350 ? -0.371 -8.695 11.93 1 56.53 350 LEU B C 1
ATOM 5655 O O . LEU B 1 350 ? -0.237 -9.734 11.273 1 56.53 350 LEU B O 1
#

Radius of gyration: 26.47 Å; Cα contacts (8 Å, |Δi|>4): 1016; chains: 2; bounding box: 60×73×63 Å

InterPro domains:
  IPR000536 Nuclear hormone receptor, ligand-binding domain [PF00104] (170-348)
  IPR000536 Nuclear hormone receptor, ligand-binding domain [PS51843] (138-350)
  IPR000536 Nuclear hormone receptor, ligand-binding domain [SM00430] (180-350)
  IPR001628 Zinc finger, nuclear hormone receptor-type [PF00105] (3-70)
  IPR001628 Zinc finger, nuclear hormone receptor-type [PR00047] (4-20)
  IPR001628 Zinc finger, nuclear hormone receptor-type [PR00047] (20-35)
  IPR001628 Zinc finger, nuclear hormone receptor-type [PR00047] (53-61)
  IPR001628 Zinc finger, nuclear hormone receptor-type [PR00047] (61-69)
  IPR001628 Zinc finger, nuclear hormone receptor-type [PS00031] (4-30)
  IPR001628 Zinc finger, nuclear hormone receptor-type [PS51030] (1-76)
  IPR001628 Zinc finger, nuclear hormone receptor-type [SM00399] (1-72)
  IPR001723 Nuclear hormone receptor [PR00398] (65-75)
  IPR001723 Nuclear hormone receptor [PR00398] (181-202)
  IPR001723 Nuclear hormone receptor [PR00398] (203-219)
  IPR001723 Nuclear hormone receptor [PR00398] (279-294)
  IPR001723 Nuclear hormone receptor [PR00398] (340-350)
  IPR013088 Zinc finger, NHR/GATA-type [G3DSA:3.30.50.10] (1-102)
  IPR035500 Nuclear hormone receptor-like domain superfamily [G3DSA:1.10.565.10] (148-350)
  IPR035500 Nuclear hormone receptor-like domain superfamily [SSF48508] (145-348)
  IPR049636 Hepatocyte nuclear factor 4-like, DNA-binding domain [cd06960] (4-79)

Nearest PDB structures (foldseek):
  4cn2-assembly1_D  TM=9.463E-01  e=2.740E-05  Homo sapiens
  4cn3-assembly2_D  TM=9.420E-01  e=3.430E-05  Homo sapiens
  7xv9-assembly1_A  TM=9.429E-01  e=5.620E-05  Homo sapiens
  8ifo-assembly1_A  TM=9.468E-01  e=1.153E-04  Homo sapiens
  5krb-assembly1_B  TM=9.328E-01  e=1.054E-04  Mus musculus

Solvent-accessible surface area (backbone atoms only — not comparable to full-atom values): 37767 Å² total; per-residue (Å²): 123,49,50,8,69,52,30,56,32,62,75,21,42,79,45,46,85,24,46,27,21,48,40,58,48,45,49,51,57,56,36,68,77,48,65,81,63,54,76,51,93,63,77,62,66,61,73,46,31,68,86,36,41,71,38,38,62,30,34,38,47,51,38,37,49,72,67,47,43,39,73,80,60,53,67,66,69,62,66,72,68,47,73,75,40,57,72,52,52,62,64,61,67,50,56,82,82,65,55,69,70,77,69,49,72,52,59,74,70,42,56,66,62,40,41,50,52,50,51,52,44,46,48,50,51,51,52,52,39,50,39,64,34,90,55,67,43,68,79,62,40,72,68,93,68,92,40,71,64,53,43,73,76,38,57,70,78,49,62,76,63,34,43,33,53,36,67,33,85,84,35,76,60,55,70,84,46,48,60,21,48,52,45,53,46,46,52,39,31,47,49,52,48,53,55,54,29,54,75,64,68,58,79,59,61,67,44,51,51,48,45,34,68,65,27,33,62,30,49,47,50,43,49,33,29,54,48,29,31,71,74,45,87,65,81,56,53,43,28,34,53,69,57,9,18,43,46,41,61,42,42,80,74,36,92,67,38,71,90,36,38,91,47,37,49,42,47,41,38,66,67,40,16,49,53,40,42,72,66,58,70,48,69,69,56,51,34,47,49,53,52,46,62,56,36,53,42,74,52,84,81,49,46,72,52,56,22,37,38,28,43,54,50,31,36,51,47,41,40,33,47,44,52,50,38,35,59,75,38,62,65,61,34,20,56,26,50,47,50,53,59,48,58,45,54,38,67,30,65,108,123,50,48,8,68,53,29,57,32,62,75,22,42,79,45,46,84,24,47,27,20,46,41,57,48,44,49,52,57,56,36,66,75,46,66,82,61,54,76,52,92,63,76,60,66,61,72,46,31,66,87,34,40,74,37,38,63,29,31,39,48,52,39,37,50,70,67,48,42,39,73,81,61,52,66,66,70,62,63,71,68,43,74,73,39,56,69,50,49,60,64,64,68,46,60,78,84,65,52,71,70,76,68,48,72,53,57,76,71,42,57,66,61,40,42,49,51,50,52,52,44,45,48,49,50,51,54,54,40,50,42,65,34,92,55,67,42,67,80,61,39,74,66,96,68,92,42,72,64,54,44,74,77,39,55,70,77,48,62,74,64,34,42,33,54,38,67,32,84,85,37,76,60,55,70,85,44,47,60,21,48,53,45,52,45,46,51,40,32,47,49,53,49,53,55,53,28,54,77,64,69,57,78,60,61,65,45,51,50,49,44,32,68,67,27,34,62,31,48,49,50,45,49,35,28,55,50,30,32,72,72,44,87,64,81,55,52,44,29,35,53,68,58,9,18,43,46,43,61,42,44,79,74,36,93,67,39,70,89,36,38,91,47,38,48,41,47,40,38,66,68,41,18,50,53,39,43,72,64,58,71,47,71,70,56,50,36,47,50,53,51,45,62,56,35,53,43,75,54,84,81,48,47,72,53,55,24,38,38,28,43,52,49,29,36,51,47,40,39,34,46,44,51,50,39,36,59,76,40,63,66,61,35,20,55,26,52,46,49,54,60,48,57,44,52,40,67,31,64,107

Organism: Oesophagostomum dentatum (NCBI:txid61180)

Secondary structure (DSSP, 8-state):
-PPPTTT--SS-EEETTEEE-HHHHHHHHHHHHSGGG---TTTT-----TTTTTT-HHHHHHHHHHTT--GGGS---GGGTSTTTHHHHTTTSS-SS-------TTGGGS-HHHHHHHHHHHHHHHHHHH-SB-S-GGGTPSP--S-HHHHHH-GGGGTT--B--B--SSSBPPGGGHHHHHHHHHHHHHHHHHHHHHHHT---HHHHHHHHHHHHHHHHHHHHHHHHHHH---SSEEEETBTEEEETTHHHH-S--GGGTTTHHHHHIIIIIHHHHHHT--HHHHHHHHHHHH--TT-TT--HHHHHHHHHHHHHHHHHHHHHHHHHS-GGGHHHHHHHHHTTHHHHT-/-PPPTTT--SS-EEETTEEE-HHHHHHHHHHHHSGGG---TTTT-----TTTTTT-HHHHHHHHHHTT--GGGS---GGGTSTTTHHHHTTTSS-SSS------TTGGGS-HHHHHHHHHHHHHHHHHHH-SB-S-GGGT-S---S-HHHHHH-GGGGTT--B--B--SSSBPPGGGHHHHHHHHHHHHHHHHHHHHHHHT---HHHHHHHHHHHHHHHHHHHHHHHHHHH---SSEEEETBTEEEETTHHHH-S--GGGTTTHHHHHIIIIIHHHHHHT--HHHHHHHHHHHH--TT-TT--HHHHHHHHHHHHHHHHHHHHHHHHHS-GGGHHHHHHHHHTTHHHHT-